Protein AF-A0A496P289-F1 (afdb_monomer)

Solvent-accessible surface area (backbone atoms only — not comparable to full-atom values): 22117 Å² total; per-residue (Å²): 86,73,70,47,85,44,58,85,77,56,94,63,59,68,42,42,46,61,42,62,50,101,84,68,51,32,40,49,59,48,51,53,51,50,52,49,53,50,52,53,52,50,55,52,43,73,72,34,98,53,42,95,76,52,75,82,80,82,74,78,76,87,78,82,66,89,65,75,76,64,56,66,69,59,48,39,51,40,15,26,74,68,73,72,47,60,78,93,54,61,89,60,62,86,46,44,67,47,53,37,44,47,50,29,59,30,21,59,62,40,61,72,66,64,59,76,74,78,71,81,69,76,79,78,78,78,90,80,77,86,89,72,91,81,81,92,81,88,76,91,76,81,89,77,90,85,78,88,69,79,73,76,73,77,75,75,83,76,73,62,27,37,96,56,32,26,41,57,47,66,46,55,69,66,38,43,60,57,52,52,76,69,59,76,81,79,63,90,83,58,48,74,64,55,53,48,52,49,64,73,67,44,75,64,29,30,38,62,30,34,22,77,42,71,50,79,43,78,46,99,51,92,90,41,41,32,34,40,38,28,35,34,47,99,76,32,62,41,76,46,66,30,51,40,72,51,31,73,74,43,52,94,74,59,54,63,81,40,51,32,30,40,34,32,35,78,46,69,46,95,88,69,51,68,45,71,42,69,78,50,72,44,55,43,88,48,38,41,80,77,65,43,54,30,42,34,42,37,40,50,63,94,69,76,50,73,66,53,57,51,45,46,48,65,57,53,64,65,42,80,40,86,25,44,39,32,39,31,42,28,38,84,88,76,73,47,68,51,81,43,74,46,86,90,50,39,26,53,80,45,72,68,43,53,48,56,42,52,72,64,73,71,47,52,64,26,43,73

Nearest PDB structures (foldseek):
  3koj-assembly1_A  TM=6.634E-01  e=3.413E-04  Synechococcus elongatus PCC 6301
  5fkv-assembly1_A  TM=4.350E-01  e=9.310E-06  Escherichia coli K-12
  5gqo-assembly1_A-2  TM=6.582E-01  e=9.313E-03  Mycolicibacterium smegmatis MC2 155
  1jmc-assembly1_A  TM=4.557E-01  e=8.275E-03  Homo sapiens
  4gop-assembly2_Z  TM=4.341E-01  e=3.621E-03  Mycosarcoma maydis

pLDDT: mean 82.65, std 19.01, range [26.2, 98.38]

Mean predicted aligned error: 11.56 Å

Secondary structure (DSSP, 8-state):
-TTSTTTTTSS--HHHHH-B-TTS-BHHHHHHHHHHHHHHHHHHHHTSTTGGGSPP--PPPPPPPP-PPPPHHHHHHHHHHHHSS-SS--GGGGGHHHHHHHHTTTSHHHHHS-----------------------------------------------BTTTTB--GGGTTTHHHHHHHH--PPPTT--HHHHHHHHHTSPPEEEEEEEEEEEEEE-SSTT-EEEEEEEE-SS-EEEEEEPHHHHHHHGGG--TT-EEEEEEEEEE-TTS-EEEEEEEEEEGGGHHHHH--EEEEEEEGGG--HHHHHHIIIIITTSEEEEEEEEEEE-TTTS-EEEEEEEEEEE---HHHHHHHHHTTS-EEEE-

Sequence (368 aa):
VMAGAFDELDTYHRAQYFETDSSGRTTIEKLLKYGQSFNENKGSVENSLFADMMEEVQIERFKINNSPEWPNMFKLNKEKETIGFYLSAHPMDEFKYQYQFLQGNLSRENILENKNIELQESHSIEDNAEISDGEMLDSVEDFNEENEEIAEEKTKKVEPKGAYNLLNLDEVEAYKTTAIATHTPPDPSASWKDRQNRADNGKEFIVAGLITDYSIRDAQRSGEKVAFLTLEDYTGSYSFRLGDRDYMKLKDKIAVQRFVILKIKYAVLQDGRCFINVIDVLELSETFNNFAKSMTVVVPLNELQKEDLEFFKNSILKEKGNQRLYFYIKNPADDTGVKLLSSEYKIEI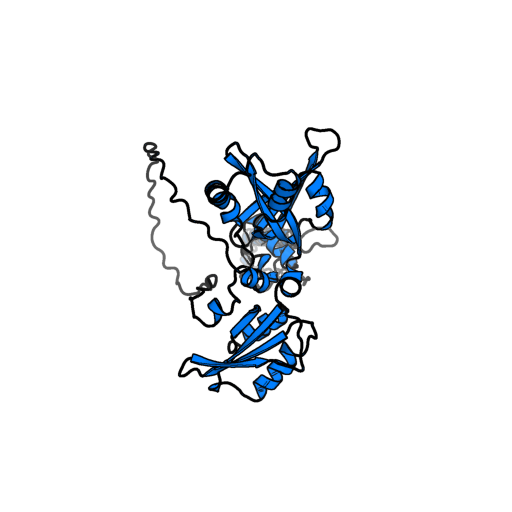SDEMLRALSHANKYQVYLN

Foldseek 3Di:
DLQCPCVPVDDDAPVLQQDADPVRDGVVNVVVVVVVVVVVVVVVLVPDPCVVVDDPPPDPDDDGDDDDHDDPVVSQVSNCVPPVHGDPDDPCVQLVVLVCVQLCCQAPCNQQVVPDPPPPPPDPPDDDDDDDDDDDDDDDDDDDPDDPPPPPPPLPPFFAGDPAREDEQVCVVSCLVVCLVPDDDDDPPDDPVRVVVCVVPARKYKYWFFFADKDWDDDPDPPWIKIWTWGADPVGIDIAIDTRVRCVVCVVVDDGGFIKMWIWGWDADPVGDIHIYGDYIDGSQCSCVVPFQAKEKEAEQVPDDPVVVVLCCVLWQPAADRHWYWYWHAHPPPRDTDIGTPPPGDHDDHPSSVVSQVVVVRIRMHTD

Radius of gyration: 29.11 Å; Cα contacts (8 Å, |Δi|>4): 503; chains: 1; bounding box: 65×62×95 Å

Structure (mmCIF, N/CA/C/O backbone):
data_AF-A0A496P289-F1
#
_entry.id   AF-A0A496P289-F1
#
loop_
_atom_site.group_PDB
_atom_site.id
_atom_site.type_symbol
_atom_site.label_atom_id
_atom_site.label_alt_id
_atom_site.label_comp_id
_atom_site.label_asym_id
_atom_site.label_entity_id
_atom_site.label_seq_id
_atom_site.pdbx_PDB_ins_code
_atom_site.Cartn_x
_atom_site.Cartn_y
_atom_site.Cartn_z
_atom_site.occupancy
_atom_site.B_iso_or_equiv
_atom_site.auth_seq_id
_atom_site.auth_comp_id
_atom_site.auth_asym_id
_atom_site.auth_atom_id
_atom_site.pdbx_PDB_model_num
ATOM 1 N N . VAL A 1 1 ? -3.498 1.858 28.297 1.00 89.19 1 VAL A N 1
ATOM 2 C CA . VAL A 1 1 ? -4.614 2.274 27.412 1.00 89.19 1 VAL A CA 1
ATOM 3 C C . VAL A 1 1 ? -4.170 2.500 25.968 1.00 89.19 1 VAL A C 1
ATOM 5 O O . VAL A 1 1 ? -4.622 1.744 25.129 1.00 89.19 1 VAL A O 1
ATOM 8 N N . MET A 1 2 ? -3.284 3.461 25.640 1.00 89.81 2 MET A N 1
ATOM 9 C CA . MET A 1 2 ? -2.927 3.747 24.226 1.00 89.81 2 MET A CA 1
ATOM 10 C C . MET A 1 2 ? -2.408 2.521 23.457 1.00 89.81 2 MET A C 1
ATOM 12 O O . MET A 1 2 ? -2.871 2.265 22.350 1.00 89.81 2 MET A O 1
ATOM 16 N N . ALA A 1 3 ? -1.530 1.735 24.085 1.00 88.25 3 ALA A N 1
ATOM 17 C CA . ALA A 1 3 ? -0.978 0.494 23.537 1.00 88.25 3 ALA A CA 1
ATOM 18 C C . ALA A 1 3 ? -1.953 -0.702 23.498 1.00 88.25 3 ALA A C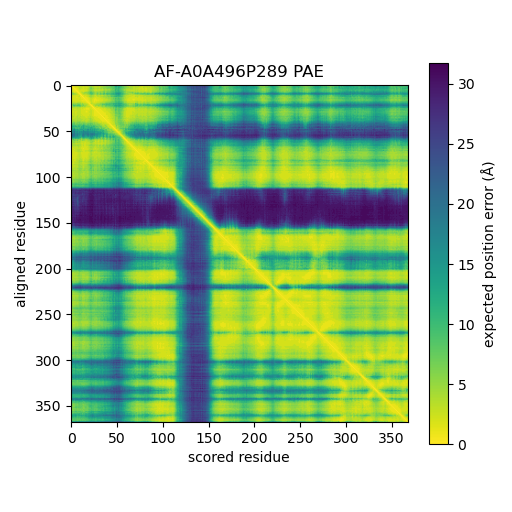 1
ATOM 20 O O . ALA A 1 3 ? -1.568 -1.766 23.041 1.00 88.25 3 ALA A O 1
ATOM 21 N N . GLY A 1 4 ? -3.179 -0.569 24.014 1.00 90.19 4 GLY A N 1
ATOM 22 C CA . GLY A 1 4 ? -4.164 -1.660 24.023 1.00 90.19 4 GLY A CA 1
ATOM 23 C C . GLY A 1 4 ? -4.215 -2.531 25.275 1.00 90.19 4 GLY A C 1
ATOM 24 O O . GLY A 1 4 ? -5.106 -3.356 25.393 1.00 90.19 4 GLY A O 1
ATOM 25 N N . ALA A 1 5 ? -3.356 -2.298 26.271 1.00 91.06 5 ALA A N 1
ATOM 26 C CA . ALA A 1 5 ? -3.321 -3.099 27.508 1.00 91.06 5 ALA A CA 1
ATOM 27 C C . ALA A 1 5 ? -4.628 -3.126 28.344 1.00 91.06 5 ALA A C 1
ATOM 29 O O . ALA A 1 5 ? -4.672 -3.786 29.372 1.00 91.06 5 ALA A O 1
ATOM 30 N N . PHE A 1 6 ? -5.646 -2.347 27.971 1.00 90.44 6 PHE A N 1
ATOM 31 C CA . PHE A 1 6 ? -6.932 -2.253 28.673 1.00 90.44 6 PHE A CA 1
ATOM 32 C C . PHE A 1 6 ? -8.103 -2.672 27.771 1.00 90.44 6 PHE A C 1
ATOM 34 O O . PHE A 1 6 ? -9.245 -2.571 28.197 1.00 90.44 6 PHE A O 1
ATOM 41 N N . ASP A 1 7 ? -7.842 -3.120 26.538 1.00 89.81 7 ASP A N 1
ATOM 42 C CA . ASP A 1 7 ? -8.893 -3.370 25.544 1.00 89.81 7 ASP A CA 1
ATOM 43 C C . ASP A 1 7 ? -9.817 -4.538 25.928 1.00 89.81 7 ASP A C 1
ATOM 45 O O . ASP A 1 7 ? -10.973 -4.547 25.525 1.00 89.81 7 ASP A O 1
ATOM 49 N N . GLU A 1 8 ? -9.330 -5.487 26.732 1.00 88.75 8 GLU A N 1
ATOM 50 C CA . GLU A 1 8 ? -10.108 -6.638 27.223 1.00 88.75 8 GLU A CA 1
ATOM 51 C C . GLU A 1 8 ? -10.637 -6.457 28.654 1.00 88.75 8 GLU A C 1
ATOM 53 O O . GLU A 1 8 ? -11.337 -7.321 29.179 1.00 88.75 8 GLU A O 1
ATOM 58 N N . LEU A 1 9 ? -10.302 -5.347 29.318 1.00 86.25 9 LEU A N 1
ATOM 59 C CA . LEU A 1 9 ? -10.686 -5.125 30.714 1.00 86.25 9 LEU A CA 1
ATOM 60 C C . LEU A 1 9 ? -12.191 -4.846 30.855 1.00 86.25 9 LEU A C 1
ATOM 62 O O . LEU A 1 9 ? -12.800 -5.148 31.884 1.00 86.25 9 LEU A O 1
ATOM 66 N N . ASP A 1 10 ? -12.785 -4.224 29.840 1.00 84.88 10 ASP A N 1
ATOM 67 C CA . ASP A 1 10 ? -14.143 -3.704 29.873 1.00 84.88 10 ASP A CA 1
ATOM 68 C C . ASP A 1 10 ? -14.697 -3.479 28.459 1.00 84.88 10 ASP A C 1
ATOM 70 O O . ASP A 1 10 ? -14.122 -3.891 27.458 1.00 84.88 10 ASP A O 1
ATOM 74 N N . THR A 1 11 ? -15.873 -2.860 28.377 1.00 87.75 11 THR A N 1
ATOM 75 C CA . THR A 1 11 ? -16.564 -2.580 27.114 1.00 87.75 11 THR A CA 1
ATOM 76 C C . THR A 1 11 ? -16.225 -1.207 26.528 1.00 87.75 11 THR A C 1
ATOM 78 O O . THR A 1 11 ? -16.860 -0.803 25.554 1.00 87.75 11 THR A O 1
ATOM 81 N N . TYR A 1 12 ? -15.330 -0.434 27.150 1.00 90.62 12 TYR A N 1
ATOM 82 C CA . TYR A 1 12 ? -15.011 0.921 26.718 1.00 90.62 12 TYR A CA 1
ATOM 83 C C . TYR A 1 12 ? -13.876 0.920 25.700 1.00 90.62 12 TYR A C 1
ATOM 85 O O . TYR A 1 12 ? -12.831 0.301 25.880 1.00 90.62 12 TYR A O 1
ATOM 93 N N . HIS A 1 13 ? -14.038 1.699 24.635 1.00 92.31 13 HIS A N 1
ATOM 94 C CA . HIS A 1 13 ? -12.973 1.864 23.653 1.00 92.31 13 HIS A CA 1
ATOM 95 C C . HIS A 1 13 ? -11.938 2.893 24.127 1.00 92.31 13 HIS A C 1
ATOM 97 O O . HIS A 1 13 ? -12.239 3.839 24.864 1.00 92.31 13 HIS A O 1
ATOM 103 N N . ARG A 1 14 ? -10.6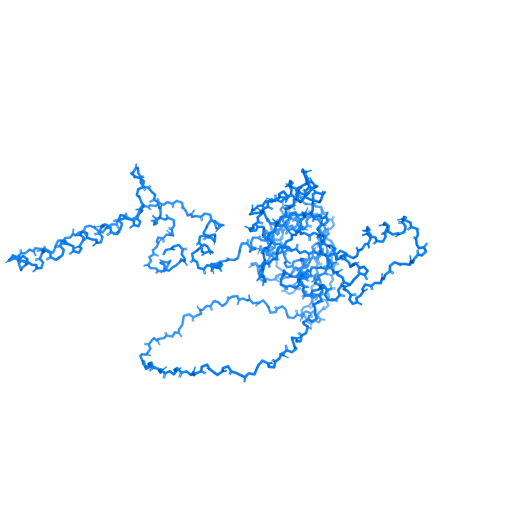98 2.757 23.634 1.00 92.88 14 ARG A N 1
ATOM 104 C CA . ARG A 1 14 ? -9.538 3.581 24.033 1.00 92.88 14 ARG A CA 1
ATOM 105 C C . ARG A 1 14 ? -9.815 5.088 24.018 1.00 92.88 14 ARG A C 1
ATOM 107 O O . ARG A 1 14 ? -9.313 5.794 24.883 1.00 92.88 14 ARG A O 1
ATOM 114 N N . ALA A 1 15 ? -10.624 5.586 23.080 1.00 93.88 15 ALA A N 1
ATOM 115 C CA . ALA A 1 15 ? -10.941 7.014 22.979 1.00 93.88 15 ALA A CA 1
ATOM 116 C C . ALA A 1 15 ? -11.676 7.571 24.210 1.00 93.88 15 ALA A C 1
ATOM 118 O O . ALA A 1 15 ? -11.390 8.691 24.629 1.00 93.88 15 ALA A O 1
ATOM 119 N N . GLN A 1 16 ? -12.561 6.792 24.838 1.00 94.00 16 GLN A N 1
ATOM 120 C CA . GLN A 1 16 ? -13.367 7.269 25.969 1.00 94.00 16 GLN A CA 1
ATOM 121 C C . GLN A 1 16 ? -12.503 7.618 27.183 1.00 94.00 16 GLN A C 1
ATOM 123 O O . GLN A 1 16 ? -12.807 8.540 27.940 1.00 94.00 16 GLN A O 1
ATOM 128 N N . TYR A 1 17 ? -11.378 6.922 27.329 1.00 93.56 17 TYR A N 1
ATOM 129 C CA . TYR A 1 17 ? -10.376 7.169 28.356 1.00 93.56 17 TYR A CA 1
ATOM 130 C C . TYR A 1 17 ? -9.647 8.513 28.200 1.00 93.56 17 TYR A C 1
ATOM 132 O O . TYR A 1 17 ? -9.181 9.081 29.191 1.00 93.56 17 TYR A O 1
ATOM 140 N N . PHE A 1 18 ? -9.572 9.043 26.979 1.00 93.50 18 PHE A N 1
ATOM 141 C CA . PHE A 1 18 ? -8.876 10.293 26.663 1.00 93.50 18 PHE A CA 1
ATOM 142 C C . PHE A 1 18 ? -9.816 11.454 26.334 1.00 93.50 18 PHE A C 1
ATOM 144 O O . PHE A 1 18 ? -9.335 12.558 26.084 1.00 93.50 18 PHE A O 1
ATOM 151 N N . GLU A 1 19 ? -11.130 11.232 26.370 1.00 92.69 19 GLU A N 1
ATOM 152 C CA . GLU A 1 19 ? -12.122 12.292 26.202 1.00 92.69 19 GLU A CA 1
ATOM 153 C C . GLU A 1 19 ? -11.897 13.397 27.244 1.00 92.69 19 GLU A C 1
ATOM 155 O O . GLU A 1 19 ? -11.696 13.117 28.433 1.00 92.69 19 GLU A O 1
ATOM 160 N N . THR A 1 20 ? -11.903 14.652 26.796 1.00 91.62 20 THR A N 1
ATOM 161 C CA . THR A 1 20 ? -11.684 15.814 27.661 1.00 91.62 20 THR A CA 1
ATOM 162 C C . THR A 1 20 ? -13.002 16.467 28.047 1.00 91.62 20 THR A C 1
ATOM 164 O O . THR A 1 20 ? -13.979 16.464 27.302 1.00 91.62 20 THR A O 1
ATOM 167 N N . ASP A 1 21 ? -13.050 17.034 29.250 1.00 86.81 21 ASP A N 1
ATOM 168 C CA . ASP A 1 21 ? -14.190 17.836 29.683 1.00 86.81 21 ASP A CA 1
ATOM 169 C C . ASP A 1 21 ? -14.018 19.332 29.407 1.00 86.81 21 ASP A C 1
ATOM 171 O O . ASP A 1 21 ? -12.997 19.794 28.903 1.00 86.81 21 ASP A O 1
ATOM 175 N N . SER A 1 22 ? -15.013 20.120 29.820 1.00 88.00 22 SER A N 1
ATOM 176 C CA . SER A 1 22 ? -14.966 21.585 29.765 1.00 88.00 22 SER A CA 1
ATOM 177 C C . SER A 1 22 ? -13.814 22.212 30.565 1.00 88.00 22 SER A C 1
ATOM 179 O O . SER A 1 22 ? -13.510 23.384 30.367 1.00 88.00 22 SER A O 1
ATOM 181 N N . SER A 1 23 ? -13.176 21.460 31.467 1.00 87.06 23 SER A N 1
ATOM 182 C CA . SER A 1 23 ? -11.994 21.872 32.234 1.00 87.06 23 SER A CA 1
ATOM 183 C C . SER A 1 23 ? -10.676 21.373 31.619 1.00 87.06 23 SER A C 1
ATOM 185 O O . SER A 1 23 ? -9.625 21.589 32.218 1.00 87.06 23 SER A O 1
ATOM 187 N N . GLY A 1 24 ? -10.716 20.680 30.475 1.00 88.94 24 GLY A N 1
ATOM 188 C CA . GLY A 1 24 ? -9.551 20.108 29.798 1.00 88.94 24 GLY A CA 1
ATOM 189 C C . GLY A 1 24 ? -8.976 18.843 30.444 1.00 88.94 24 GLY A C 1
ATOM 190 O O . GLY A 1 24 ? -7.903 18.409 30.039 1.00 88.94 24 GLY A O 1
ATOM 191 N N . ARG A 1 25 ? -9.655 18.245 31.434 1.00 91.19 25 ARG A N 1
ATOM 192 C CA . ARG A 1 25 ? -9.185 17.017 32.100 1.00 91.19 25 ARG A CA 1
ATOM 193 C C . ARG A 1 25 ? -9.659 15.778 31.362 1.00 91.19 25 ARG A C 1
ATOM 195 O O . ARG A 1 25 ? -10.832 15.706 30.992 1.00 91.19 25 ARG A O 1
ATOM 202 N N . THR A 1 26 ? -8.778 14.792 31.220 1.00 94.38 26 THR A N 1
ATOM 203 C CA . THR A 1 26 ? -9.111 13.520 30.559 1.00 94.38 26 THR A CA 1
ATOM 204 C C . THR A 1 26 ? -9.920 12.598 31.474 1.00 94.38 26 THR A C 1
ATOM 206 O O . THR A 1 26 ? -9.858 12.698 32.705 1.00 94.38 26 THR A O 1
ATOM 209 N N . THR A 1 27 ? -10.674 11.659 30.900 1.00 93.69 27 THR A N 1
ATOM 210 C CA . THR A 1 27 ? -11.383 10.629 31.679 1.00 93.69 27 THR A CA 1
ATOM 211 C C . THR A 1 27 ? -10.432 9.808 32.555 1.00 93.69 27 THR A C 1
ATOM 213 O O . THR A 1 27 ? -10.759 9.556 33.713 1.00 93.69 27 THR A O 1
ATOM 216 N N . ILE A 1 28 ? -9.235 9.451 32.072 1.00 93.31 28 ILE A N 1
ATOM 217 C CA . ILE A 1 28 ? -8.212 8.760 32.879 1.00 93.31 28 ILE A CA 1
ATOM 218 C C . ILE A 1 28 ? -7.839 9.568 34.126 1.00 93.31 28 ILE A C 1
ATOM 220 O O . ILE A 1 28 ? -7.780 9.011 35.219 1.00 93.31 28 ILE A O 1
ATOM 224 N N . GLU A 1 29 ? -7.624 10.879 34.003 1.00 93.94 29 GLU A N 1
ATOM 225 C CA . GLU A 1 29 ? -7.302 11.724 35.162 1.00 93.94 29 GLU A CA 1
ATOM 226 C C . GLU A 1 29 ? -8.442 11.751 36.186 1.00 93.94 29 GLU A C 1
ATOM 228 O O . GLU A 1 29 ? -8.203 11.804 37.395 1.00 93.94 29 GLU A O 1
ATOM 233 N N . LYS A 1 30 ? -9.694 11.702 35.717 1.00 92.75 30 LYS A N 1
ATOM 234 C CA . LYS A 1 30 ? -10.869 11.614 36.593 1.00 92.75 30 LYS A CA 1
ATOM 235 C C . LYS A 1 30 ? -10.961 10.263 37.283 1.00 92.75 30 LYS A C 1
ATOM 237 O O . LYS A 1 30 ? -11.208 10.238 38.484 1.00 92.75 30 LYS A O 1
ATOM 242 N N . LEU A 1 31 ? -10.730 9.171 36.555 1.00 92.00 31 LEU A N 1
ATOM 243 C CA . LEU A 1 31 ? -10.688 7.817 37.107 1.00 92.00 31 LEU A CA 1
ATOM 244 C C . LEU A 1 31 ? -9.593 7.686 38.168 1.00 92.00 31 LEU A C 1
ATOM 246 O O . LEU A 1 31 ? -9.837 7.121 39.231 1.00 92.00 31 LEU A O 1
ATOM 250 N N . LEU A 1 32 ? -8.420 8.278 37.927 1.00 93.31 32 LEU A N 1
ATOM 251 C CA . LEU A 1 32 ? -7.323 8.292 38.891 1.00 93.31 32 LEU A CA 1
ATOM 252 C C . LEU A 1 32 ? -7.714 9.032 40.178 1.00 93.31 32 LEU A C 1
ATOM 254 O O . LEU A 1 32 ? -7.510 8.511 41.274 1.00 93.31 32 LEU A O 1
ATOM 258 N N . LYS A 1 33 ? -8.334 10.214 40.058 1.00 91.75 33 LYS A N 1
ATOM 259 C CA . LYS A 1 33 ? -8.840 10.973 41.215 1.00 91.75 33 LYS A CA 1
ATOM 260 C C . LYS A 1 33 ? -9.951 10.234 41.953 1.00 91.75 33 LYS A C 1
ATOM 262 O O . LYS A 1 33 ? -9.948 10.207 43.177 1.00 91.75 33 LYS A O 1
ATOM 267 N N . TYR A 1 34 ? -10.871 9.611 41.221 1.00 91.38 34 TYR A N 1
ATOM 268 C CA . TYR A 1 34 ? -11.924 8.783 41.799 1.00 91.38 34 TYR A CA 1
ATOM 269 C C . TYR A 1 34 ? -11.332 7.621 42.610 1.00 91.38 34 TYR A C 1
ATOM 271 O O . TYR A 1 34 ? -11.740 7.410 43.749 1.00 91.38 34 TYR A O 1
ATOM 279 N N . GLY A 1 35 ? -10.324 6.922 42.076 1.00 91.38 35 GLY A N 1
ATOM 280 C CA . GLY A 1 35 ? -9.622 5.848 42.785 1.00 91.38 35 GLY A CA 1
ATOM 281 C C . GLY A 1 35 ? -8.898 6.325 44.049 1.00 91.38 35 GLY A C 1
ATOM 282 O O . GLY A 1 35 ? -8.966 5.659 45.080 1.00 91.38 35 GLY A O 1
ATOM 283 N N . GLN A 1 36 ? -8.260 7.501 44.005 1.00 92.06 36 GLN A N 1
ATOM 284 C CA . GLN A 1 36 ? -7.639 8.123 45.183 1.00 92.06 36 GLN A CA 1
ATOM 285 C C . GLN A 1 36 ? -8.677 8.431 46.266 1.00 92.06 36 GLN A C 1
ATOM 287 O O . GLN A 1 36 ? -8.530 7.968 47.394 1.00 92.06 36 GLN A O 1
ATOM 292 N N . SER A 1 37 ? -9.767 9.118 45.913 1.00 88.88 37 SER A N 1
ATOM 293 C CA . SER A 1 37 ? -10.844 9.430 46.858 1.00 88.88 37 SER A CA 1
ATOM 294 C C . SER A 1 37 ? -11.524 8.173 47.407 1.00 88.88 37 SER A C 1
ATOM 296 O O . SER A 1 37 ? -11.893 8.139 48.577 1.00 88.88 37 SER A O 1
ATOM 298 N N . PHE A 1 38 ? -11.667 7.119 46.599 1.00 87.81 38 PHE A N 1
ATOM 299 C CA . PHE A 1 38 ? -12.192 5.831 47.055 1.00 87.81 38 PHE A CA 1
ATOM 300 C C . PHE A 1 38 ? -11.287 5.197 48.124 1.00 87.81 38 PHE A C 1
ATOM 302 O O . PHE A 1 38 ? -11.778 4.788 49.175 1.00 87.81 38 PHE A O 1
ATOM 309 N N . ASN A 1 39 ? -9.971 5.165 47.893 1.00 87.94 39 ASN A N 1
ATOM 310 C CA . ASN A 1 39 ? -9.006 4.614 48.848 1.00 87.94 39 ASN A CA 1
ATOM 311 C C . ASN A 1 39 ? -8.902 5.448 50.131 1.00 87.94 39 ASN A C 1
ATOM 313 O O . ASN A 1 39 ? -8.842 4.879 51.219 1.00 87.94 39 ASN A O 1
ATOM 317 N N . 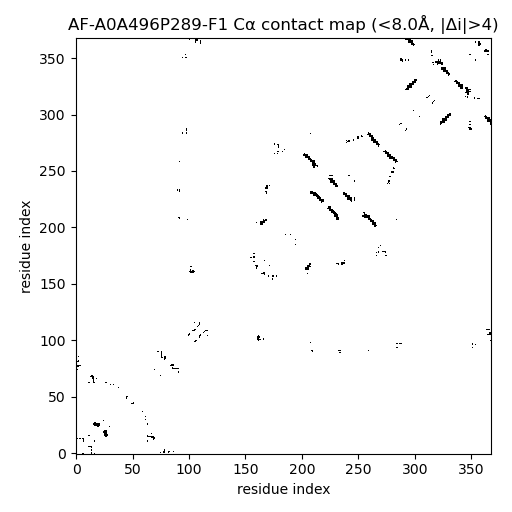GLU A 1 40 ? -8.914 6.778 50.022 1.00 86.69 40 GLU A N 1
ATOM 318 C CA . GLU A 1 40 ? -8.925 7.685 51.177 1.00 86.69 40 GLU A CA 1
ATOM 319 C C . GLU A 1 40 ? -10.182 7.485 52.029 1.00 86.69 40 GLU A C 1
ATOM 321 O O . GLU A 1 40 ? -10.089 7.341 53.249 1.00 86.69 40 GLU A O 1
ATOM 326 N N . ASN A 1 41 ? -11.352 7.396 51.386 1.00 82.88 41 ASN A N 1
ATOM 327 C CA . ASN A 1 41 ? -12.612 7.140 52.075 1.00 82.88 41 ASN A CA 1
ATOM 328 C C . ASN A 1 41 ? -12.583 5.776 52.769 1.00 82.88 41 ASN A C 1
ATOM 330 O O . ASN A 1 41 ? -12.884 5.701 53.960 1.00 82.88 41 ASN A O 1
ATOM 334 N N . LYS A 1 42 ? -12.148 4.719 52.071 1.00 81.31 42 LYS A N 1
ATOM 335 C CA . LYS A 1 42 ? -12.010 3.375 52.646 1.00 81.31 42 LYS A CA 1
ATOM 336 C C . LYS A 1 42 ? -11.081 3.373 53.865 1.00 81.31 42 LYS A C 1
ATOM 338 O O . LYS A 1 42 ? -11.479 2.907 54.928 1.00 81.31 42 LYS A O 1
ATOM 343 N N . GLY A 1 43 ? -9.890 3.961 53.743 1.00 81.00 43 GLY A N 1
ATOM 344 C CA . GLY A 1 43 ? -8.930 4.055 54.845 1.00 81.00 43 GLY A CA 1
ATOM 345 C C . GLY A 1 43 ? -9.436 4.899 56.020 1.00 81.00 43 GLY A C 1
ATOM 346 O O . GLY A 1 43 ? -9.115 4.606 57.169 1.00 81.00 43 GLY A O 1
ATOM 347 N N . SER A 1 44 ? -10.253 5.925 55.768 1.00 80.50 44 SER A N 1
ATOM 348 C CA . SER A 1 44 ? -10.877 6.715 56.838 1.00 80.50 44 SER A CA 1
ATOM 349 C C . SER A 1 44 ? -11.979 5.948 57.577 1.00 80.50 44 SER A C 1
ATOM 351 O O . SER A 1 44 ? -12.075 6.059 58.798 1.00 80.50 44 SER A O 1
ATOM 353 N N . VAL A 1 45 ? -12.771 5.139 56.861 1.00 75.88 45 VAL A N 1
ATOM 354 C CA . VAL A 1 45 ? -13.814 4.282 57.443 1.00 75.88 45 VAL A CA 1
ATOM 355 C C . VAL A 1 45 ? -13.183 3.162 58.269 1.00 75.88 45 VAL A C 1
ATOM 357 O O . VAL A 1 45 ? -13.595 2.970 59.405 1.00 75.88 45 VAL A O 1
ATOM 360 N N . GLU A 1 46 ? -12.138 2.492 57.771 1.00 72.25 46 GLU A N 1
ATOM 361 C CA . GLU A 1 46 ? -11.423 1.436 58.513 1.00 72.25 46 GLU A CA 1
ATOM 362 C C . GLU A 1 46 ? -10.750 1.955 59.798 1.00 72.25 46 GLU A C 1
ATOM 364 O O . GLU A 1 46 ? -10.732 1.263 60.812 1.00 72.25 46 GLU A O 1
ATOM 369 N N . ASN A 1 47 ? -10.239 3.191 59.790 1.00 78.75 47 ASN A N 1
ATOM 370 C CA . ASN A 1 47 ? -9.638 3.825 60.972 1.00 78.75 47 ASN A CA 1
ATOM 371 C C . ASN A 1 47 ? -10.664 4.534 61.882 1.00 78.75 47 ASN A C 1
ATOM 373 O O . ASN A 1 47 ? -10.282 5.179 62.864 1.00 78.75 47 ASN A O 1
ATOM 377 N N . SE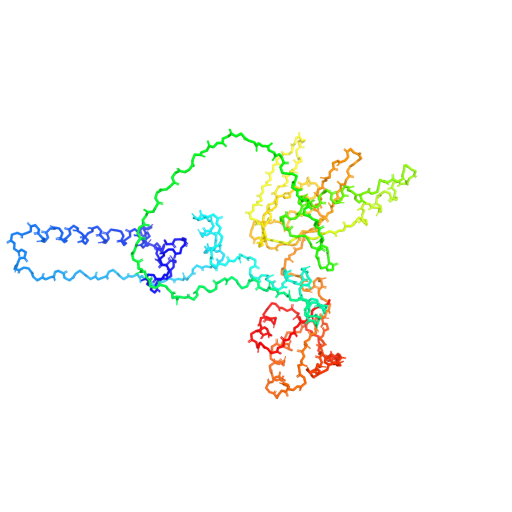R A 1 48 ? -11.961 4.447 61.571 1.00 80.56 48 SER A N 1
ATOM 378 C CA . SER A 1 48 ? -13.028 5.051 62.366 1.00 80.56 48 SER A CA 1
ATOM 379 C C . SER A 1 48 ? -13.419 4.147 63.535 1.00 80.56 48 SER A C 1
ATOM 381 O O . SER A 1 48 ? -13.719 2.970 63.363 1.00 80.56 48 SER A O 1
ATOM 383 N N . LEU A 1 49 ? -13.536 4.720 64.737 1.00 76.50 49 LEU A N 1
ATOM 384 C CA . LEU A 1 49 ? -14.055 4.034 65.935 1.00 76.50 49 LEU A CA 1
ATOM 385 C C . LEU A 1 49 ? -15.499 3.515 65.782 1.00 76.50 49 LEU A C 1
ATOM 387 O O . LEU A 1 49 ? -15.966 2.755 66.625 1.00 76.50 49 LEU A O 1
ATOM 391 N N . PHE A 1 50 ? -16.201 3.935 64.728 1.00 74.44 50 PHE A N 1
ATOM 392 C CA . PHE A 1 50 ? -17.575 3.542 64.421 1.00 74.44 50 PHE A CA 1
ATOM 393 C C . PHE A 1 50 ? -17.680 2.659 63.171 1.00 74.44 50 PHE A C 1
ATOM 395 O O . PHE A 1 50 ? -18.784 2.492 62.660 1.00 74.44 50 PHE A O 1
ATOM 402 N N . ALA A 1 51 ? -16.567 2.102 62.675 1.00 66.75 51 ALA A N 1
ATOM 403 C CA . ALA A 1 51 ? -16.537 1.269 61.470 1.00 66.75 51 ALA A CA 1
ATOM 404 C C . ALA A 1 51 ? -17.559 0.114 61.515 1.00 66.75 51 ALA A C 1
ATOM 406 O O . ALA A 1 51 ? -18.316 -0.058 60.567 1.00 66.75 51 ALA A O 1
ATOM 407 N N . ASP A 1 52 ? -17.668 -0.585 62.652 1.00 66.69 52 ASP A N 1
ATOM 408 C CA . ASP A 1 52 ? -18.630 -1.685 62.872 1.00 66.69 52 ASP A CA 1
ATOM 409 C C . ASP A 1 52 ? -20.107 -1.239 62.905 1.00 66.69 52 ASP A C 1
ATOM 411 O O . ASP A 1 52 ? -21.012 -2.073 62.887 1.00 66.69 52 ASP A O 1
ATOM 415 N N . MET A 1 53 ? -20.373 0.070 62.992 1.00 66.25 53 MET A N 1
ATOM 416 C CA . MET A 1 53 ? -21.726 0.643 63.030 1.00 66.25 53 MET A CA 1
ATOM 417 C C . MET A 1 53 ? -22.097 1.402 61.751 1.00 66.25 53 MET A C 1
ATOM 419 O O . MET A 1 53 ? -23.232 1.868 61.636 1.00 66.25 53 MET A O 1
ATOM 423 N N . MET A 1 54 ? -21.162 1.570 60.813 1.00 63.59 54 MET A N 1
ATOM 424 C CA . MET A 1 54 ? -21.412 2.251 59.547 1.00 63.59 54 MET A CA 1
ATOM 425 C C . MET A 1 54 ? -21.878 1.239 58.498 1.00 63.59 54 MET A C 1
ATOM 427 O O . MET A 1 54 ? -21.213 0.239 58.251 1.00 63.59 54 MET A O 1
ATOM 431 N N . GLU A 1 55 ? -23.025 1.507 57.866 1.00 62.47 55 GLU A N 1
ATOM 432 C CA . GLU A 1 55 ? -23.408 0.818 56.628 1.00 62.47 55 GLU A CA 1
ATOM 433 C C . GLU A 1 55 ? -22.313 1.016 55.571 1.00 62.47 55 GLU A C 1
ATOM 435 O O . GLU A 1 55 ? -21.703 2.088 55.498 1.00 62.47 55 GLU A O 1
ATOM 440 N N . GL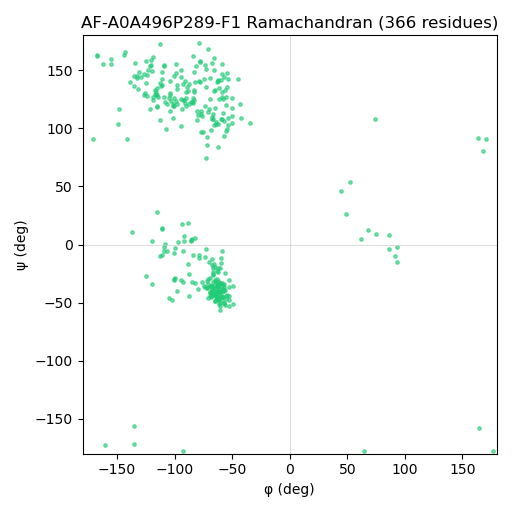U A 1 56 ? -22.067 -0.010 54.747 1.00 62.16 56 GLU A N 1
ATOM 441 C CA . GLU A 1 56 ? -21.128 0.081 53.628 1.00 62.16 56 GLU A CA 1
ATOM 442 C C . GLU A 1 56 ? -21.434 1.332 52.797 1.00 62.16 56 GLU A C 1
ATOM 444 O O . GLU A 1 56 ? -22.513 1.470 52.214 1.00 62.16 56 GLU A O 1
ATOM 449 N N . VAL A 1 57 ? -20.478 2.262 52.738 1.00 62.03 57 VAL A N 1
ATOM 450 C CA . VAL A 1 57 ? -20.607 3.466 51.919 1.00 62.03 57 VAL A CA 1
ATOM 451 C C . VAL A 1 57 ? -20.708 3.028 50.457 1.00 62.03 57 VAL A C 1
ATOM 453 O O . VAL A 1 57 ? -19.709 2.666 49.835 1.00 62.03 57 VAL A O 1
ATOM 456 N N . GLN A 1 58 ? -21.918 3.064 49.892 1.00 65.94 58 GLN A N 1
ATOM 457 C CA . GLN A 1 58 ? -22.145 2.811 48.471 1.00 65.94 58 GLN A CA 1
ATOM 458 C C . GLN A 1 58 ? -21.621 3.993 47.652 1.00 65.94 58 GLN A C 1
ATOM 460 O O . GLN A 1 58 ? -22.351 4.923 47.313 1.00 65.94 58 GLN A O 1
ATOM 465 N N . ILE A 1 59 ? -20.327 3.968 47.338 1.00 71.75 59 ILE A N 1
ATOM 466 C CA . ILE A 1 59 ? -19.735 4.906 46.386 1.00 71.75 59 ILE A CA 1
ATOM 467 C C . ILE A 1 59 ? -20.269 4.538 44.997 1.00 71.75 59 ILE A C 1
ATOM 469 O O . ILE A 1 59 ? -20.035 3.431 44.504 1.00 71.75 59 ILE A O 1
ATOM 473 N N . GLU A 1 60 ? -21.021 5.453 44.374 1.00 78.88 60 GLU A N 1
ATOM 474 C CA . GLU A 1 60 ? -21.527 5.245 43.017 1.00 78.88 60 GLU A CA 1
ATOM 475 C C . GLU A 1 60 ? -20.347 5.030 42.064 1.00 78.88 60 GLU A C 1
ATOM 477 O O . GL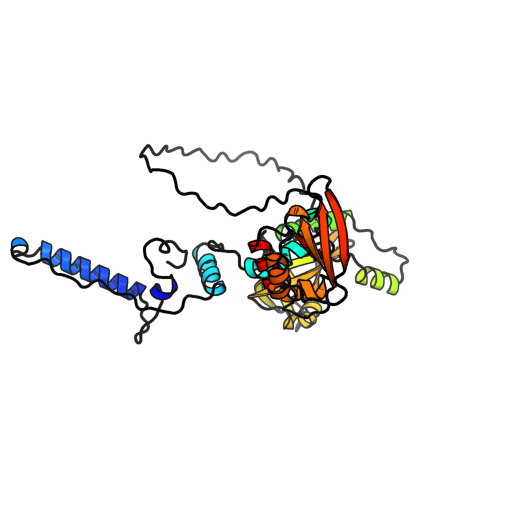U A 1 60 ? -19.414 5.835 42.008 1.00 78.88 60 GLU A O 1
ATOM 482 N N . ARG A 1 61 ? -20.396 3.933 41.300 1.00 83.38 61 ARG A N 1
ATOM 483 C CA . ARG A 1 61 ? -19.365 3.621 40.312 1.00 83.38 61 ARG A CA 1
ATOM 484 C C . ARG A 1 61 ? -19.266 4.746 39.289 1.00 83.38 61 ARG A C 1
ATOM 486 O O . ARG A 1 61 ? -20.269 5.145 38.696 1.00 83.38 61 ARG A O 1
ATOM 493 N N . PHE A 1 62 ? -18.041 5.195 39.039 1.00 86.69 62 PHE A N 1
ATOM 494 C CA . PHE A 1 62 ? -17.763 6.164 37.989 1.00 86.69 62 PHE A CA 1
ATOM 495 C C . PHE A 1 62 ? -18.223 5.625 36.626 1.00 86.69 62 PHE A C 1
ATOM 497 O O . PHE A 1 62 ? -17.829 4.534 36.213 1.00 86.69 62 PHE A O 1
ATOM 504 N N . LYS A 1 63 ? -19.057 6.397 35.926 1.00 86.62 63 LYS A N 1
ATOM 505 C CA . LYS A 1 63 ? -19.558 6.070 34.586 1.00 86.62 63 LYS A CA 1
ATOM 506 C C . LYS A 1 63 ? -18.765 6.850 33.548 1.00 86.62 63 LYS A C 1
ATOM 508 O O . LYS A 1 63 ? -18.679 8.075 33.628 1.00 86.62 63 LYS A O 1
ATOM 513 N N . ILE A 1 64 ? -18.205 6.140 32.576 1.00 90.31 64 ILE A N 1
ATOM 514 C CA . ILE A 1 64 ? -17.519 6.759 31.445 1.00 90.31 64 ILE A CA 1
ATOM 515 C C . ILE A 1 64 ? -18.567 7.149 30.399 1.00 90.31 64 ILE A C 1
ATOM 517 O O . ILE A 1 64 ? -19.441 6.357 30.050 1.00 90.31 64 ILE A O 1
ATOM 521 N N . ASN A 1 65 ? -18.493 8.389 29.917 1.00 89.56 65 ASN A N 1
ATOM 522 C CA . ASN A 1 65 ? -19.395 8.878 28.879 1.00 89.56 65 ASN A CA 1
ATOM 523 C C . ASN A 1 65 ? -19.051 8.258 27.520 1.00 89.56 65 ASN A C 1
ATOM 525 O O . ASN A 1 65 ? -17.895 7.940 27.238 1.00 89.56 65 ASN A O 1
ATOM 529 N N . ASN A 1 66 ? -20.059 8.115 26.661 1.00 89.62 66 ASN A N 1
ATOM 530 C CA . ASN A 1 66 ? -19.845 7.660 25.292 1.00 89.62 66 ASN A CA 1
ATOM 531 C C . ASN A 1 66 ? -19.100 8.729 24.472 1.00 89.62 66 ASN A C 1
ATOM 533 O O . ASN A 1 66 ? -19.368 9.921 24.644 1.00 89.62 66 ASN A O 1
ATOM 537 N N . SER A 1 67 ? -18.210 8.312 23.573 1.00 90.88 67 SER A N 1
ATOM 538 C CA . SER A 1 67 ? -17.527 9.196 22.624 1.00 90.88 67 SER A CA 1
ATOM 539 C C . SER A 1 67 ? -17.321 8.490 21.278 1.00 90.88 67 SER A C 1
ATOM 541 O O . SER A 1 67 ? -17.465 7.274 21.200 1.00 90.88 67 SER A O 1
ATOM 543 N N . PRO A 1 68 ? -17.040 9.210 20.180 1.00 92.50 68 PRO A N 1
ATOM 544 C CA . PRO A 1 68 ? -16.679 8.566 18.924 1.00 92.50 68 PRO A CA 1
ATOM 545 C C . PRO A 1 68 ? -15.388 7.754 19.068 1.00 92.50 68 PRO A C 1
ATOM 547 O O . PRO A 1 68 ? -14.436 8.188 19.723 1.00 92.50 68 PRO A O 1
ATOM 550 N N . GLU A 1 69 ? -15.331 6.592 18.423 1.00 92.00 69 GLU A N 1
ATOM 551 C CA . GLU A 1 69 ? -14.096 5.819 18.360 1.00 92.00 69 GLU A CA 1
ATOM 552 C C . GLU A 1 69 ? -13.021 6.569 17.558 1.00 92.00 69 GLU A C 1
ATOM 554 O O . GLU A 1 69 ? -13.311 7.355 16.649 1.00 92.00 69 GLU A O 1
ATOM 559 N N . TRP A 1 70 ? -11.754 6.344 17.909 1.00 93.06 70 TRP A N 1
ATOM 560 C CA . TRP A 1 70 ? -10.649 6.909 17.151 1.00 93.06 70 TRP A CA 1
ATOM 561 C C . TRP A 1 70 ? -10.628 6.364 15.721 1.00 93.06 70 TRP A C 1
ATOM 563 O O . TRP A 1 70 ? -10.787 5.159 15.524 1.00 93.06 70 TRP A O 1
ATOM 573 N N . PRO A 1 71 ? -10.330 7.213 14.720 1.00 92.94 71 PRO A N 1
ATOM 574 C CA . PRO A 1 71 ? -10.005 6.727 13.389 1.00 92.94 71 PRO A CA 1
ATOM 575 C C . PRO A 1 71 ? -8.870 5.700 13.452 1.00 92.94 71 PRO A C 1
ATOM 577 O O . PRO A 1 71 ? -7.909 5.890 14.204 1.00 92.94 71 PRO A O 1
ATOM 580 N N . ASN A 1 72 ? -8.940 4.654 12.623 1.00 90.00 72 ASN A N 1
ATOM 581 C CA . ASN A 1 72 ? -7.978 3.547 12.654 1.00 90.00 72 ASN A CA 1
ATOM 582 C C . ASN A 1 72 ? -6.520 4.037 12.575 1.00 90.00 72 ASN A C 1
ATOM 584 O O . ASN A 1 72 ? -5.701 3.705 13.424 1.00 90.00 72 ASN A O 1
ATOM 588 N N . MET A 1 73 ? -6.215 4.937 11.634 1.00 89.06 73 MET A N 1
ATOM 589 C CA . MET A 1 73 ? -4.879 5.533 11.494 1.00 89.06 73 MET A CA 1
ATOM 590 C C . MET A 1 73 ? -4.407 6.253 12.769 1.00 89.06 73 MET A C 1
ATOM 592 O O . MET A 1 73 ? -3.240 6.168 13.141 1.00 89.06 73 MET A O 1
ATOM 596 N N . PHE A 1 74 ? -5.303 6.954 13.469 1.00 91.44 74 PHE A N 1
ATOM 597 C CA . PHE A 1 74 ? -4.957 7.618 14.726 1.00 91.44 74 PHE A CA 1
ATOM 598 C C . PHE A 1 74 ? -4.637 6.595 15.823 1.00 91.44 74 PHE A C 1
ATOM 600 O O . PHE A 1 74 ? -3.625 6.740 16.507 1.00 91.44 74 PHE A O 1
ATOM 607 N N . LYS A 1 75 ? -5.451 5.535 15.949 1.00 92.00 75 LYS A N 1
ATOM 608 C CA . LYS A 1 75 ? -5.209 4.420 16.880 1.00 92.00 75 LYS A CA 1
ATOM 609 C C . LYS A 1 75 ? -3.850 3.764 16.614 1.00 92.00 75 LYS A C 1
ATOM 611 O O . LYS A 1 75 ? -3.047 3.651 17.536 1.00 92.00 75 LYS A O 1
ATOM 616 N N . LEU A 1 76 ? -3.567 3.414 15.360 1.00 92.25 76 LEU A N 1
ATOM 617 C CA . LEU A 1 76 ? -2.308 2.786 14.947 1.00 92.25 76 LEU A CA 1
ATOM 618 C C . LEU A 1 76 ? -1.093 3.684 15.209 1.00 92.25 76 LEU A C 1
ATOM 620 O O . LEU A 1 76 ? -0.076 3.221 15.719 1.00 92.25 76 LEU A O 1
ATOM 624 N N . ASN A 1 77 ? -1.201 4.987 14.939 1.00 91.62 77 ASN A N 1
ATOM 625 C CA . ASN A 1 77 ? -0.129 5.930 15.257 1.00 91.62 77 ASN A CA 1
ATOM 626 C C . ASN A 1 77 ? 0.133 6.019 16.767 1.00 91.62 77 ASN A C 1
ATOM 628 O O . ASN A 1 77 ? 1.289 6.113 17.171 1.00 91.62 77 ASN A O 1
ATOM 632 N N . LYS A 1 78 ? -0.911 5.942 17.605 1.00 92.56 78 LYS A N 1
ATOM 633 C CA . LYS A 1 78 ? -0.757 5.899 19.067 1.00 92.56 78 LYS A CA 1
ATOM 634 C C . LYS A 1 78 ? -0.128 4.608 19.570 1.00 92.56 78 LYS A C 1
ATOM 636 O O . LYS A 1 78 ? 0.657 4.666 20.516 1.00 92.56 78 LYS A O 1
ATOM 641 N N . GLU A 1 79 ? -0.417 3.472 18.943 1.00 93.38 79 GLU A N 1
ATOM 642 C CA . GLU A 1 79 ? 0.298 2.223 19.224 1.00 93.38 79 GLU A CA 1
ATOM 643 C C . GLU A 1 79 ? 1.780 2.387 18.912 1.00 93.38 79 GLU A C 1
ATOM 645 O O . GLU A 1 79 ? 2.604 2.291 19.817 1.00 93.38 79 GLU A O 1
ATOM 650 N N . LYS A 1 80 ? 2.117 2.775 17.682 1.00 91.25 80 LYS A N 1
ATOM 651 C CA . LYS A 1 80 ? 3.510 2.954 17.271 1.00 91.25 80 LYS A CA 1
ATOM 652 C C . LYS A 1 80 ? 4.270 3.971 18.124 1.00 91.25 80 LYS A C 1
ATOM 654 O O . LYS A 1 80 ? 5.418 3.722 18.468 1.00 91.25 80 LYS A O 1
ATOM 659 N N . GLU A 1 81 ? 3.641 5.078 18.515 1.00 92.62 81 GLU A N 1
ATOM 660 C CA . GLU A 1 81 ? 4.234 6.068 19.429 1.00 92.62 81 GLU A CA 1
ATOM 661 C C . GLU A 1 81 ? 4.527 5.477 20.819 1.00 92.62 81 GLU A C 1
ATOM 663 O O . GLU A 1 81 ? 5.517 5.843 21.447 1.00 92.62 81 GLU A O 1
ATOM 668 N N . THR A 1 82 ? 3.682 4.560 21.303 1.00 92.75 82 THR A N 1
ATOM 669 C CA . THR A 1 82 ? 3.784 4.014 22.665 1.00 92.75 82 THR A CA 1
ATOM 670 C C . THR A 1 82 ? 4.709 2.798 22.752 1.00 92.75 82 THR A C 1
ATOM 672 O O . THR A 1 82 ? 5.489 2.699 23.695 1.00 92.75 82 THR A O 1
ATOM 675 N N . ILE A 1 83 ? 4.599 1.857 21.810 1.00 93.06 83 ILE A N 1
ATOM 676 C CA . ILE A 1 83 ? 5.304 0.559 21.836 1.00 93.06 83 ILE A CA 1
ATOM 677 C C . ILE A 1 83 ? 6.359 0.409 20.730 1.00 93.06 83 ILE A C 1
ATOM 679 O O . ILE A 1 83 ? 7.143 -0.532 20.769 1.00 93.06 83 ILE A O 1
ATOM 683 N N . GLY A 1 84 ? 6.410 1.324 19.757 1.00 88.75 84 GLY A N 1
ATOM 684 C CA . GLY A 1 84 ? 7.401 1.328 18.673 1.00 88.75 84 GLY A CA 1
ATOM 685 C C . GLY A 1 84 ? 6.993 0.581 17.398 1.00 88.75 84 GLY A C 1
ATOM 686 O O . GLY A 1 84 ? 7.662 0.725 16.378 1.00 88.75 84 GLY A O 1
ATOM 687 N N . PHE A 1 85 ? 5.891 -0.170 17.413 1.00 88.38 85 PHE A N 1
ATOM 688 C CA . PHE A 1 85 ? 5.365 -0.905 16.259 1.00 88.38 85 PHE A CA 1
ATOM 689 C C . PHE A 1 85 ? 3.831 -0.882 16.238 1.00 88.38 85 PHE A C 1
ATOM 691 O O . PHE A 1 85 ? 3.189 -0.499 17.217 1.00 88.38 85 PHE A O 1
ATOM 698 N N . TYR A 1 86 ? 3.238 -1.257 15.105 1.00 90.31 86 TYR A N 1
ATOM 699 C CA . TYR A 1 86 ? 1.789 -1.404 14.985 1.00 90.31 86 TYR A CA 1
ATOM 700 C C . TYR A 1 86 ? 1.358 -2.776 15.510 1.00 90.31 86 TYR A C 1
ATOM 702 O O . TYR A 1 86 ? 1.879 -3.787 15.044 1.00 90.31 86 TYR A O 1
ATOM 710 N N . LEU A 1 87 ? 0.432 -2.816 16.471 1.00 88.50 87 LEU A N 1
ATOM 711 C CA . LEU A 1 87 ? 0.020 -4.062 17.125 1.00 88.50 87 LEU A CA 1
ATOM 712 C C . LEU A 1 87 ? -1.317 -4.568 16.588 1.00 88.50 87 LEU A C 1
ATOM 714 O O . LEU A 1 87 ? -1.437 -5.744 16.265 1.00 88.50 87 LEU A O 1
ATOM 718 N N . SER A 1 88 ? -2.319 -3.691 16.485 1.00 89.00 88 SER A N 1
ATOM 719 C CA . SER A 1 88 ? -3.674 -4.108 16.102 1.00 89.00 88 SER A CA 1
ATOM 720 C C . SER A 1 88 ? -3.807 -4.441 14.612 1.00 89.00 88 SER A C 1
ATOM 722 O O . SER A 1 88 ? -4.606 -5.298 14.250 1.00 89.00 88 SER A O 1
ATOM 724 N N . ALA A 1 89 ? -3.101 -3.712 13.745 1.00 91.69 89 ALA A N 1
ATOM 725 C CA . ALA A 1 89 ? -3.143 -3.852 12.285 1.00 91.69 89 ALA A CA 1
ATOM 726 C C . ALA A 1 89 ? -1.984 -3.071 11.649 1.00 91.69 89 ALA A C 1
ATOM 728 O O . ALA A 1 89 ? -1.448 -2.161 12.277 1.00 91.69 89 ALA A O 1
ATOM 729 N N . HIS A 1 90 ? -1.632 -3.341 10.391 1.00 91.62 90 HIS A N 1
ATOM 730 C CA . HIS A 1 90 ? -0.677 -2.506 9.662 1.00 91.62 90 HIS A CA 1
ATOM 731 C C . HIS A 1 90 ? -1.417 -1.391 8.898 1.00 91.62 90 HIS A C 1
ATOM 733 O O . HIS A 1 90 ? -2.434 -1.661 8.259 1.00 91.62 90 HIS A O 1
ATOM 739 N N . PRO A 1 91 ? -0.910 -0.143 8.833 1.00 92.62 91 PRO A N 1
ATOM 740 C CA . PRO A 1 91 ? -1.537 0.910 8.024 1.00 92.62 91 PRO A CA 1
ATOM 741 C C . PRO A 1 91 ? -1.706 0.550 6.541 1.00 92.62 91 PRO A C 1
ATOM 743 O O . PRO A 1 91 ? -2.570 1.092 5.862 1.00 92.62 91 PRO A O 1
ATOM 746 N N . MET A 1 92 ? -0.884 -0.373 6.034 1.00 93.12 92 MET A N 1
ATOM 747 C CA . MET A 1 92 ? -0.979 -0.881 4.658 1.00 93.12 92 MET A CA 1
ATOM 748 C C . MET A 1 92 ? -2.156 -1.822 4.410 1.00 93.12 92 MET A C 1
ATOM 750 O O . MET A 1 92 ? -2.429 -2.111 3.244 1.00 93.12 92 MET A O 1
ATOM 754 N N . ASP A 1 93 ? -2.857 -2.283 5.448 1.00 92.38 93 ASP A N 1
ATOM 755 C CA . ASP A 1 93 ? -3.981 -3.218 5.304 1.00 92.38 93 ASP A CA 1
ATOM 756 C C . ASP A 1 93 ? -5.142 -2.621 4.488 1.00 92.38 93 ASP A C 1
ATOM 758 O O . ASP A 1 93 ? -5.914 -3.354 3.858 1.00 92.38 93 ASP A O 1
ATOM 762 N N . GLU A 1 94 ? -5.230 -1.286 4.434 1.00 90.62 94 GLU A N 1
ATOM 763 C CA . GLU A 1 94 ? -6.147 -0.548 3.557 1.00 90.62 94 GLU A CA 1
ATOM 764 C C . GLU A 1 94 ? -5.890 -0.841 2.069 1.00 90.62 94 GLU A C 1
ATOM 766 O O . GLU A 1 94 ? -6.832 -0.928 1.288 1.00 90.62 94 GLU A O 1
ATOM 771 N N . PHE A 1 95 ? -4.630 -1.077 1.685 1.00 94.50 95 PHE A N 1
ATOM 772 C CA . PHE A 1 95 ? -4.202 -1.326 0.303 1.00 94.50 95 PHE A CA 1
ATOM 773 C C . PHE A 1 95 ? -3.639 -2.739 0.102 1.00 94.50 95 PHE A C 1
ATOM 775 O O . PHE A 1 95 ? -2.777 -2.975 -0.755 1.00 94.50 95 PHE A O 1
ATOM 782 N N . LYS A 1 96 ? -4.098 -3.697 0.914 1.00 93.81 96 LYS A N 1
ATOM 783 C CA . LYS A 1 96 ? -3.594 -5.076 0.917 1.00 93.81 96 LYS A CA 1
ATOM 784 C C . LYS A 1 96 ? -3.670 -5.726 -0.466 1.00 93.81 96 LYS A C 1
ATOM 786 O O . LYS A 1 96 ? -2.678 -6.302 -0.913 1.00 93.81 96 LYS A O 1
ATOM 791 N N . TYR A 1 97 ? -4.799 -5.616 -1.167 1.00 95.19 97 TYR A N 1
ATOM 792 C CA . TYR A 1 97 ? -4.964 -6.257 -2.476 1.00 95.19 97 TYR A CA 1
ATOM 793 C C . TYR A 1 97 ? -4.127 -5.586 -3.569 1.00 95.19 97 TYR A C 1
ATOM 795 O O . TYR A 1 97 ? -3.607 -6.267 -4.451 1.00 95.19 97 TYR A O 1
ATOM 803 N N . GLN A 1 98 ? -3.942 -4.268 -3.502 1.00 95.62 98 GLN A N 1
ATOM 804 C CA . GLN A 1 98 ? -3.063 -3.520 -4.396 1.00 95.62 98 GLN A CA 1
ATOM 805 C C . GLN A 1 98 ? -1.615 -3.975 -4.201 1.00 95.62 98 GLN A C 1
ATOM 807 O O . GLN A 1 98 ? -0.936 -4.299 -5.173 1.00 95.62 98 GLN A O 1
ATOM 812 N N . TYR A 1 99 ? -1.155 -4.079 -2.952 1.00 95.12 99 TYR A N 1
ATOM 813 C CA . TYR A 1 99 ? 0.190 -4.563 -2.639 1.00 95.12 99 TYR A CA 1
ATOM 814 C C . TYR A 1 99 ? 0.393 -6.023 -3.085 1.00 95.12 99 TYR A C 1
ATOM 816 O O . TYR A 1 99 ? 1.368 -6.331 -3.771 1.00 95.12 99 TYR A O 1
ATOM 824 N N . GLN A 1 100 ? -0.570 -6.911 -2.809 1.00 94.12 100 GLN A N 1
ATOM 825 C CA . GLN A 1 100 ? -0.556 -8.303 -3.284 1.00 94.12 100 GLN A CA 1
ATOM 826 C C . GLN A 1 100 ? -0.547 -8.404 -4.817 1.00 94.12 100 GLN A C 1
ATOM 828 O O . GLN A 1 100 ? 0.137 -9.259 -5.386 1.00 94.12 100 GLN A O 1
ATOM 833 N N . PHE A 1 101 ? -1.282 -7.530 -5.505 1.00 95.12 101 PHE A N 1
ATOM 834 C CA . PHE A 1 101 ? -1.257 -7.445 -6.960 1.00 95.12 101 PHE A CA 1
ATOM 835 C C . PHE A 1 101 ? 0.132 -7.054 -7.479 1.00 95.12 101 PHE A C 1
ATOM 837 O O . PHE A 1 101 ? 0.650 -7.723 -8.373 1.00 95.12 101 PHE A O 1
ATOM 844 N N . LEU A 1 102 ? 0.768 -6.034 -6.891 1.00 94.81 102 LEU A N 1
ATOM 845 C CA . LEU A 1 102 ? 2.120 -5.605 -7.271 1.00 94.81 102 LEU A CA 1
ATOM 846 C C . LEU A 1 102 ? 3.173 -6.699 -7.026 1.00 94.81 102 LEU A C 1
ATOM 848 O O . LEU A 1 102 ? 4.092 -6.845 -7.831 1.00 94.81 102 LEU A O 1
ATOM 852 N N . GLN A 1 103 ? 3.010 -7.508 -5.973 1.00 93.62 103 GLN A N 1
ATOM 853 C CA . GLN A 1 103 ? 3.843 -8.691 -5.711 1.00 93.62 103 GLN A CA 1
ATOM 854 C C . GLN A 1 103 ? 3.643 -9.814 -6.745 1.00 93.62 103 GLN A C 1
ATOM 856 O O . GLN A 1 103 ? 4.489 -10.698 -6.869 1.00 93.62 103 GLN A O 1
ATOM 861 N N . GLY A 1 104 ? 2.549 -9.782 -7.511 1.00 92.25 104 GLY A N 1
ATOM 862 C CA . GLY A 1 104 ? 2.167 -10.840 -8.445 1.00 92.25 104 GLY A CA 1
ATOM 863 C C . GLY A 1 104 ? 1.360 -11.970 -7.802 1.00 92.25 104 GLY A C 1
ATOM 864 O O . GLY A 1 104 ? 1.080 -12.964 -8.469 1.00 92.25 104 GLY A O 1
ATOM 865 N N . ASN A 1 105 ? 0.937 -11.841 -6.541 1.00 92.19 105 ASN A N 1
ATOM 866 C CA . ASN A 1 105 ? 0.157 -12.865 -5.831 1.00 92.19 105 ASN A CA 1
ATOM 867 C C . ASN A 1 105 ? -1.219 -13.078 -6.472 1.00 92.19 105 ASN A C 1
ATOM 869 O O . ASN A 1 105 ? -1.715 -14.196 -6.513 1.00 92.19 105 ASN A O 1
ATOM 873 N N . LEU A 1 106 ? -1.790 -12.020 -7.052 1.00 92.25 106 LEU A N 1
ATOM 874 C CA . LEU A 1 106 ? -3.041 -12.085 -7.810 1.00 92.25 106 LEU A CA 1
ATOM 875 C C . LEU A 1 106 ? -2.821 -12.406 -9.298 1.00 92.25 106 LEU A C 1
ATOM 877 O O . LEU A 1 106 ? -3.694 -12.129 -10.112 1.00 92.25 106 LEU A O 1
ATOM 881 N N . SER A 1 107 ? -1.666 -12.944 -9.696 1.00 91.81 107 SER A N 1
ATOM 882 C CA . SER A 1 107 ? -1.422 -13.356 -11.084 1.00 91.81 107 SER A CA 1
ATOM 883 C C . SER A 1 107 ? -2.082 -14.698 -11.403 1.00 91.81 107 SER A C 1
ATOM 885 O O . SER A 1 107 ? -2.348 -15.518 -10.525 1.00 91.81 107 SER A O 1
ATOM 887 N N . ARG A 1 108 ? -2.322 -14.953 -12.695 1.00 89.75 108 ARG A N 1
ATOM 888 C CA . ARG A 1 108 ? -2.874 -16.234 -13.164 1.00 89.75 108 ARG A CA 1
ATOM 889 C C . ARG A 1 108 ? -2.042 -17.431 -12.692 1.00 89.75 108 ARG A C 1
ATOM 891 O O . ARG A 1 108 ? -2.624 -18.435 -12.303 1.00 89.75 108 ARG A O 1
ATOM 898 N N . GLU A 1 109 ? -0.719 -17.315 -12.769 1.00 87.06 109 GLU A N 1
ATOM 899 C CA . GLU A 1 109 ? 0.232 -18.372 -12.403 1.00 87.06 109 GLU A CA 1
ATOM 900 C C . GLU A 1 109 ? 0.070 -18.742 -10.925 1.00 87.06 109 GLU A C 1
ATOM 902 O O . GLU A 1 109 ? -0.169 -19.900 -10.603 1.00 87.06 109 GLU A O 1
ATOM 907 N N . ASN A 1 110 ? 0.070 -17.752 -10.029 1.00 86.69 110 ASN A N 1
ATOM 908 C CA . ASN A 1 110 ? -0.055 -18.012 -8.594 1.00 86.69 110 ASN A CA 1
ATOM 909 C C . ASN A 1 110 ? -1.432 -18.554 -8.189 1.00 86.69 110 ASN A C 1
ATOM 911 O O . ASN A 1 110 ? -1.512 -19.408 -7.311 1.00 86.69 110 ASN A O 1
ATOM 915 N N . ILE A 1 111 ? -2.506 -18.099 -8.839 1.00 87.50 111 ILE A N 1
ATOM 916 C CA . ILE A 1 111 ? -3.872 -18.505 -8.483 1.00 87.50 111 ILE A CA 1
ATOM 917 C C . ILE A 1 111 ? -4.242 -19.880 -9.050 1.00 87.50 111 ILE A C 1
ATOM 919 O O . ILE A 1 111 ? -4.930 -20.646 -8.384 1.00 87.50 111 ILE A O 1
ATOM 923 N N . LEU A 1 112 ? -3.821 -20.209 -10.275 1.00 83.00 112 LEU A N 1
ATOM 924 C CA . LEU A 1 112 ? -4.205 -21.475 -10.909 1.00 83.00 112 LEU A CA 1
ATOM 925 C C . LEU A 1 112 ? -3.204 -22.606 -10.668 1.00 83.00 112 LEU A C 1
ATOM 927 O O . LEU A 1 112 ? -3.626 -23.755 -10.597 1.00 83.00 112 LEU A O 1
ATOM 931 N N . GLU A 1 113 ? -1.907 -22.311 -10.554 1.00 76.44 113 GLU A N 1
ATOM 932 C CA . GLU A 1 113 ? -0.861 -23.343 -10.484 1.00 76.44 113 GLU A CA 1
ATOM 933 C C . GLU A 1 113 ? -0.511 -23.757 -9.043 1.00 76.44 113 GLU A C 1
ATOM 935 O O . GLU A 1 113 ? 0.433 -24.520 -8.850 1.00 76.44 113 GLU A O 1
ATOM 940 N N . ASN A 1 114 ? -1.261 -23.287 -8.032 1.00 57.19 114 ASN A N 1
ATOM 941 C CA . ASN A 1 114 ? -1.086 -23.633 -6.613 1.00 57.19 114 ASN A CA 1
ATOM 942 C C . ASN A 1 114 ? 0.387 -23.624 -6.157 1.00 57.19 114 ASN A C 1
ATOM 944 O O . ASN A 1 114 ? 0.850 -24.524 -5.451 1.00 57.19 114 ASN A O 1
ATOM 948 N N . LYS A 1 115 ? 1.151 -22.585 -6.512 1.00 47.88 115 LYS A N 1
ATOM 949 C CA . LYS A 1 115 ? 2.348 -22.266 -5.728 1.00 47.88 115 LYS A CA 1
ATOM 950 C C . LYS A 1 115 ? 1.843 -21.697 -4.412 1.00 47.88 115 LYS A C 1
ATOM 952 O O . LYS A 1 115 ? 1.519 -20.517 -4.364 1.00 47.88 115 LYS A O 1
ATOM 957 N N . ASN A 1 116 ? 1.686 -22.570 -3.413 1.00 36.62 116 ASN A N 1
ATOM 958 C CA . ASN A 1 116 ? 1.231 -22.252 -2.061 1.00 36.62 116 ASN A CA 1
ATOM 959 C C . ASN A 1 116 ? 1.727 -20.868 -1.632 1.00 36.62 116 ASN A C 1
ATOM 961 O O . ASN A 1 116 ? 2.899 -20.686 -1.305 1.00 36.62 116 ASN A O 1
ATOM 965 N N . ILE A 1 117 ? 0.818 -19.898 -1.639 1.00 41.19 117 ILE A N 1
ATOM 966 C CA . ILE A 1 117 ? 0.968 -18.707 -0.826 1.00 41.19 117 ILE A CA 1
ATOM 967 C C . ILE A 1 117 ? 0.580 -19.203 0.562 1.00 41.19 117 ILE A C 1
ATOM 969 O O . ILE A 1 117 ? -0.604 -19.319 0.868 1.00 41.19 117 ILE A O 1
ATOM 973 N N . GLU A 1 118 ? 1.573 -19.560 1.377 1.00 31.58 118 GLU A N 1
ATOM 974 C CA . GLU A 1 118 ? 1.401 -19.464 2.823 1.00 31.58 118 GLU A CA 1
ATOM 975 C C . GLU A 1 118 ? 1.058 -17.999 3.094 1.00 31.58 118 GLU A C 1
ATOM 977 O O . GLU A 1 118 ? 1.913 -17.116 3.157 1.00 31.58 118 GLU A O 1
ATOM 982 N N . LEU A 1 119 ? -0.241 -17.719 3.148 1.00 36.72 119 LEU A N 1
ATOM 983 C CA . LEU A 1 119 ? -0.742 -16.571 3.862 1.00 36.72 119 LEU A CA 1
ATOM 984 C C . LEU A 1 119 ? -0.249 -16.793 5.287 1.00 36.72 119 LEU A C 1
ATOM 986 O O . LEU A 1 119 ? -0.718 -17.701 5.969 1.00 36.72 119 LEU A O 1
ATOM 990 N N . GLN A 1 120 ? 0.733 -16.005 5.717 1.00 29.66 120 GLN A N 1
ATOM 991 C CA . GLN A 1 120 ? 0.933 -15.774 7.136 1.00 29.66 120 GLN A CA 1
ATOM 992 C C . GLN A 1 120 ? -0.342 -15.087 7.628 1.00 29.66 120 GLN A C 1
ATOM 994 O O . GLN A 1 120 ? -0.458 -13.863 7.640 1.00 29.66 120 GLN A O 1
ATOM 999 N N . GLU A 1 121 ? -1.355 -15.894 7.933 1.00 30.38 121 GLU A N 1
ATOM 1000 C CA . GLU A 1 121 ? -2.363 -15.538 8.907 1.00 30.38 121 GLU A CA 1
ATOM 1001 C C . GLU A 1 121 ? -1.583 -15.264 10.190 1.00 30.38 121 GLU A C 1
ATOM 1003 O O . GLU A 1 121 ? -0.997 -16.157 10.804 1.00 30.38 121 GLU A O 1
ATOM 1008 N N . SER A 1 122 ? -1.485 -13.982 10.531 1.00 29.72 122 SER A N 1
ATOM 1009 C CA . SER A 1 122 ? -1.138 -13.541 11.872 1.00 29.72 122 SER A CA 1
ATOM 1010 C C . SER A 1 122 ? -1.925 -14.394 12.861 1.00 29.72 122 SER A C 1
ATOM 1012 O O . SER A 1 122 ? -3.153 -14.437 12.776 1.00 29.72 122 SER A O 1
ATOM 1014 N N . HIS A 1 123 ? -1.207 -15.095 13.738 1.00 29.39 123 HIS A N 1
ATOM 1015 C CA . HIS A 1 123 ? -1.752 -15.995 14.743 1.00 29.39 123 HIS A CA 1
ATOM 1016 C C . HIS A 1 123 ? -2.991 -15.405 15.428 1.00 29.39 123 HIS A C 1
ATOM 1018 O O . HIS A 1 123 ? -2.884 -14.495 16.248 1.00 29.39 123 HIS A O 1
ATOM 1024 N N . SER A 1 124 ? -4.162 -15.966 15.136 1.00 26.20 124 SER A N 1
ATOM 1025 C CA . SER A 1 124 ? -5.220 -16.060 16.130 1.00 26.20 124 SER A CA 1
ATOM 1026 C C . SER A 1 124 ? -4.687 -16.975 17.227 1.00 26.20 124 SER A C 1
ATOM 1028 O O . SER A 1 124 ? -4.540 -18.179 17.019 1.00 26.20 124 SER A O 1
ATOM 1030 N N . ILE A 1 125 ? -4.314 -16.385 18.361 1.00 33.50 125 ILE A N 1
ATOM 1031 C CA . ILE A 1 125 ? -4.045 -17.132 19.584 1.00 33.50 125 ILE A CA 1
ATOM 1032 C C . ILE A 1 125 ? -5.384 -17.759 19.970 1.00 33.50 125 ILE A C 1
ATOM 1034 O O . ILE A 1 125 ? -6.301 -17.066 20.400 1.00 33.50 125 ILE A O 1
ATOM 1038 N N . GLU A 1 126 ? -5.530 -19.057 19.717 1.00 28.84 126 GLU A N 1
ATOM 1039 C CA . GLU A 1 126 ? -6.572 -19.841 20.360 1.00 28.84 126 GLU A CA 1
ATOM 1040 C C . GLU A 1 126 ? -6.231 -19.899 21.851 1.00 28.84 126 GLU A C 1
ATOM 1042 O O . GLU A 1 126 ? -5.220 -20.477 22.258 1.00 28.84 126 GLU A O 1
ATOM 1047 N N . ASP A 1 127 ? -7.075 -19.250 22.651 1.00 31.94 127 ASP A N 1
ATOM 1048 C CA . ASP A 1 127 ? -7.114 -19.380 24.099 1.00 31.94 127 ASP A CA 1
ATOM 1049 C C . ASP A 1 127 ? -7.240 -20.854 24.475 1.00 31.94 127 ASP A C 1
ATOM 1051 O O . ASP A 1 127 ? -8.293 -21.457 24.274 1.00 31.94 127 ASP A O 1
ATOM 1055 N N . ASN A 1 128 ? -6.167 -21.430 25.016 1.00 31.95 128 ASN A N 1
ATOM 1056 C CA . ASN A 1 128 ? -6.211 -22.504 26.006 1.00 31.95 128 ASN A CA 1
ATOM 1057 C C . ASN A 1 128 ? -4.805 -22.759 26.561 1.00 31.95 128 ASN A C 1
ATOM 1059 O O . ASN A 1 128 ? -4.061 -23.600 26.058 1.00 31.95 128 ASN A O 1
ATOM 1063 N N . ALA A 1 129 ? -4.461 -22.077 27.650 1.00 30.17 129 ALA A N 1
ATOM 1064 C CA . ALA A 1 129 ? -3.483 -22.597 28.595 1.00 30.17 129 ALA A CA 1
ATOM 1065 C C . ALA A 1 129 ? -3.811 -22.089 30.000 1.00 30.17 129 ALA A C 1
ATOM 1067 O O . ALA A 1 129 ? -3.584 -20.930 30.346 1.00 30.17 129 ALA A O 1
ATOM 1068 N N . GLU A 1 130 ? -4.376 -22.993 30.795 1.00 28.56 130 GLU A N 1
ATOM 1069 C CA . GLU A 1 130 ? -4.464 -22.890 32.244 1.00 28.56 130 GLU A CA 1
ATOM 1070 C C . GLU A 1 130 ? -3.080 -22.569 32.824 1.00 28.56 130 GLU A C 1
ATOM 1072 O O . GLU A 1 130 ? -2.092 -23.260 32.567 1.00 28.56 130 GLU A O 1
ATOM 1077 N N . ILE A 1 131 ? -3.017 -21.500 33.614 1.00 29.64 131 ILE A N 1
ATOM 1078 C CA . ILE A 1 131 ? -1.832 -21.109 34.370 1.00 29.64 131 ILE A CA 1
ATOM 1079 C C . ILE A 1 131 ? -1.657 -22.123 35.504 1.00 29.64 131 ILE A C 1
ATOM 1081 O O . ILE A 1 131 ? -2.479 -22.193 36.417 1.00 29.64 131 ILE A O 1
ATOM 1085 N N . SER A 1 132 ? -0.575 -22.895 35.445 1.00 27.77 132 SER A N 1
ATOM 1086 C CA . SER A 1 132 ? -0.077 -23.714 36.548 1.00 27.77 132 SER A CA 1
ATOM 1087 C C . SER A 1 132 ? 1.288 -23.176 36.965 1.00 27.77 132 SER A C 1
ATOM 1089 O O . SER A 1 132 ? 2.226 -23.191 36.170 1.00 27.77 132 SER A O 1
ATOM 1091 N N . ASP A 1 133 ? 1.371 -22.719 38.214 1.00 32.12 133 ASP A N 1
ATOM 1092 C CA . ASP A 1 133 ? 2.583 -22.297 38.924 1.00 32.12 133 ASP A CA 1
ATOM 1093 C C . ASP A 1 133 ? 3.758 -23.272 38.743 1.00 32.12 133 ASP A C 1
ATOM 1095 O O . ASP A 1 133 ? 3.577 -24.491 38.810 1.00 32.12 133 ASP A O 1
ATOM 1099 N N . GLY A 1 134 ? 4.981 -22.740 38.626 1.00 29.72 134 GLY A N 1
ATOM 1100 C CA . GLY A 1 134 ? 6.185 -23.556 38.785 1.00 29.72 134 GLY A CA 1
ATOM 1101 C C . GLY A 1 134 ? 7.487 -22.957 38.257 1.00 29.72 134 GLY A C 1
ATOM 1102 O O . GLY A 1 134 ? 7.871 -23.227 37.130 1.00 29.72 134 GLY A O 1
ATOM 1103 N N . GLU A 1 135 ? 8.188 -22.250 39.146 1.00 28.67 135 GLU A N 1
ATOM 1104 C CA . GLU A 1 135 ? 9.655 -22.106 39.217 1.00 28.67 135 GLU A CA 1
ATOM 1105 C C . GLU A 1 135 ? 10.390 -21.222 38.185 1.00 28.67 135 GLU A C 1
ATOM 1107 O O . GLU A 1 135 ? 10.644 -21.569 37.036 1.00 28.67 135 GLU A O 1
ATOM 1112 N N . MET A 1 136 ? 10.846 -20.073 38.700 1.00 31.53 136 MET A N 1
ATOM 1113 C CA . MET A 1 136 ? 11.908 -19.246 38.132 1.00 31.53 136 MET A CA 1
ATOM 1114 C C . MET A 1 136 ? 13.239 -20.005 38.167 1.00 31.53 136 MET A C 1
ATOM 1116 O O . MET A 1 136 ? 13.758 -20.292 39.248 1.00 31.53 136 MET A O 1
ATOM 1120 N N . LEU A 1 137 ? 13.809 -20.274 36.994 1.00 29.22 137 LEU A N 1
ATOM 1121 C CA . LEU A 1 137 ? 15.198 -20.699 36.848 1.00 29.22 137 LEU A CA 1
ATOM 1122 C C . LEU A 1 137 ? 16.039 -19.507 36.390 1.00 29.22 137 LEU A C 1
ATOM 1124 O O . LEU A 1 137 ? 15.923 -19.013 35.272 1.00 29.22 137 LEU A O 1
ATOM 1128 N N . ASP A 1 138 ? 16.846 -19.048 37.337 1.00 32.59 138 ASP A N 1
ATOM 1129 C CA . ASP A 1 138 ? 17.887 -18.042 37.215 1.00 32.59 138 ASP A CA 1
ATOM 1130 C C . ASP A 1 138 ? 19.107 -18.686 36.536 1.00 32.59 138 ASP A C 1
ATOM 1132 O O . ASP A 1 138 ? 19.713 -19.613 37.080 1.00 32.59 138 ASP A O 1
ATOM 1136 N N . SER A 1 139 ? 19.461 -18.231 35.336 1.00 29.31 139 SER A N 1
ATOM 1137 C CA . SER A 1 139 ? 20.749 -18.552 34.719 1.00 29.31 139 SER A CA 1
ATOM 1138 C C . SER A 1 139 ? 21.280 -17.330 33.984 1.00 29.31 139 SER A C 1
ATOM 1140 O O . SER A 1 139 ? 20.994 -17.090 32.811 1.00 29.31 139 SER A O 1
ATOM 1142 N N . VAL A 1 140 ? 22.054 -16.546 34.728 1.00 36.41 140 VAL A N 1
ATOM 1143 C CA . VAL A 1 140 ? 23.029 -15.596 34.201 1.00 36.41 140 VAL A CA 1
ATOM 1144 C C . VAL A 1 140 ? 24.137 -16.422 33.542 1.00 36.41 140 VAL A C 1
ATOM 1146 O O . VAL A 1 140 ? 24.901 -17.079 34.246 1.00 36.41 140 VAL A O 1
ATOM 1149 N N . GLU A 1 141 ? 24.210 -16.425 32.211 1.00 30.23 141 GLU A N 1
ATOM 1150 C CA . GLU A 1 141 ? 25.377 -16.938 31.487 1.00 30.23 141 GLU A CA 1
ATOM 1151 C C . GLU A 1 141 ? 26.211 -15.772 30.944 1.00 30.23 141 GLU A C 1
ATOM 1153 O O . GLU A 1 141 ? 25.709 -14.849 30.300 1.00 30.23 141 GLU A O 1
ATOM 1158 N N . ASP A 1 142 ? 27.492 -15.829 31.306 1.00 26.83 142 ASP A N 1
ATOM 1159 C CA . ASP A 1 142 ? 28.551 -14.852 31.092 1.00 26.83 142 ASP A CA 1
ATOM 1160 C C . ASP A 1 142 ? 28.741 -14.441 29.624 1.00 26.83 142 ASP A C 1
ATOM 1162 O O . ASP A 1 142 ? 28.861 -15.264 28.714 1.00 26.83 142 ASP A O 1
ATOM 1166 N N . PHE A 1 143 ? 28.896 -13.131 29.428 1.00 27.98 143 PHE A N 1
ATOM 1167 C CA . PHE A 1 143 ? 29.472 -12.536 28.226 1.00 27.98 143 PHE A CA 1
ATOM 1168 C C . PHE A 1 143 ? 30.957 -12.919 28.122 1.00 27.98 143 PHE A C 1
ATOM 1170 O O . PHE A 1 143 ? 31.801 -12.314 28.781 1.00 27.98 143 PHE A O 1
ATOM 1177 N N . ASN A 1 144 ? 31.285 -13.879 27.257 1.00 28.53 144 ASN A N 1
ATOM 1178 C CA . ASN A 1 144 ? 32.642 -14.033 26.735 1.00 28.53 144 ASN A CA 1
ATOM 1179 C C . ASN A 1 144 ? 32.755 -13.297 25.393 1.00 28.53 144 ASN A C 1
ATOM 1181 O O . ASN A 1 144 ? 32.316 -13.786 24.352 1.00 28.53 144 ASN A O 1
ATOM 1185 N N . GLU A 1 145 ? 33.365 -12.111 25.437 1.00 42.69 145 GLU A N 1
ATOM 1186 C CA . GLU A 1 145 ? 34.029 -11.491 24.291 1.00 42.69 145 GLU A CA 1
ATOM 1187 C C . GLU A 1 145 ? 35.254 -12.340 23.931 1.00 42.69 145 GLU A C 1
ATOM 1189 O O . GLU A 1 145 ? 36.214 -12.354 24.689 1.00 42.69 145 GLU A O 1
ATOM 1194 N N . GLU A 1 146 ? 35.199 -13.071 22.814 1.00 35.47 146 GLU A N 1
ATOM 1195 C CA . GLU A 1 146 ? 36.329 -13.375 21.912 1.00 35.47 146 GLU A CA 1
ATOM 1196 C C . GLU A 1 146 ? 35.895 -14.438 20.888 1.00 35.47 146 GLU A C 1
ATOM 1198 O O . GLU A 1 146 ? 35.970 -15.639 21.142 1.00 35.47 146 GLU A O 1
ATOM 1203 N N . ASN A 1 147 ? 35.383 -13.970 19.743 1.00 28.16 147 ASN A N 1
ATOM 1204 C CA . ASN A 1 147 ? 35.551 -14.527 18.390 1.00 28.16 147 ASN A CA 1
ATOM 1205 C C . ASN A 1 147 ? 34.545 -13.842 17.449 1.00 28.16 147 ASN A C 1
ATOM 1207 O O . ASN A 1 147 ? 33.494 -14.392 17.125 1.00 28.16 147 ASN A O 1
ATOM 1211 N N . GLU A 1 148 ? 34.875 -12.635 16.981 1.00 35.44 148 GLU A N 1
ATOM 1212 C CA . GLU A 1 148 ? 34.292 -12.113 15.739 1.00 35.44 148 GLU A CA 1
ATOM 1213 C C . GLU A 1 148 ? 34.908 -12.882 14.559 1.00 35.44 148 GLU A C 1
ATOM 1215 O O . GLU A 1 148 ? 35.763 -12.385 13.824 1.00 35.44 148 GLU A O 1
ATOM 1220 N N . GLU A 1 149 ? 34.477 -14.129 14.365 1.00 31.44 149 GLU A N 1
ATOM 1221 C CA . GLU A 1 149 ? 34.433 -14.659 13.010 1.00 31.44 149 GLU A CA 1
ATOM 1222 C C . GLU A 1 149 ? 33.349 -13.866 12.287 1.00 31.44 149 GLU A C 1
ATOM 1224 O O . GLU A 1 149 ? 32.161 -13.970 12.595 1.00 31.44 149 GLU A O 1
ATOM 1229 N N . ILE A 1 150 ? 33.784 -13.021 11.353 1.00 36.66 150 ILE A N 1
ATOM 1230 C CA . ILE A 1 150 ? 32.921 -12.357 10.384 1.00 36.66 150 ILE A CA 1
ATOM 1231 C C . ILE A 1 150 ? 32.150 -13.469 9.675 1.00 36.66 150 ILE A C 1
ATOM 1233 O O . ILE A 1 150 ? 32.664 -14.119 8.764 1.00 36.66 150 ILE A O 1
ATOM 1237 N N . ALA A 1 151 ? 30.924 -13.717 10.127 1.00 34.91 151 ALA A N 1
ATOM 1238 C CA . ALA A 1 151 ? 29.973 -14.507 9.384 1.00 34.91 151 ALA A CA 1
ATOM 1239 C C . ALA A 1 151 ? 29.786 -13.774 8.056 1.00 34.91 151 ALA A C 1
ATOM 1241 O O . ALA A 1 151 ? 29.216 -12.684 8.018 1.00 34.91 151 ALA A O 1
ATOM 1242 N N . GLU A 1 152 ? 30.323 -14.335 6.971 1.00 36.62 152 GLU A N 1
ATOM 1243 C CA . GLU A 1 152 ? 29.932 -13.932 5.629 1.00 36.62 152 GLU A CA 1
ATOM 1244 C C . GLU A 1 152 ? 28.409 -14.063 5.573 1.00 36.62 152 GLU A C 1
ATOM 1246 O O . GLU A 1 152 ? 27.867 -15.171 5.506 1.00 36.62 152 GLU A O 1
ATOM 1251 N N . GLU A 1 153 ? 27.710 -12.927 5.663 1.00 40.53 153 GLU A N 1
ATOM 1252 C CA . GLU A 1 153 ? 26.290 -12.850 5.372 1.00 40.53 153 GLU A CA 1
ATOM 1253 C C . GLU A 1 153 ? 26.109 -13.514 4.014 1.00 40.53 153 GLU A C 1
ATOM 1255 O O . GLU A 1 153 ? 26.569 -13.010 2.983 1.00 40.53 153 GLU A O 1
ATOM 1260 N N . LYS A 1 154 ? 25.469 -14.687 4.011 1.00 39.31 154 LYS A N 1
ATOM 1261 C CA . LYS A 1 154 ? 24.982 -15.310 2.788 1.00 39.31 154 LYS A CA 1
ATOM 1262 C C . LYS A 1 154 ? 24.110 -14.265 2.116 1.00 39.31 154 LYS A C 1
ATOM 1264 O O . LYS A 1 154 ? 22.972 -14.064 2.525 1.00 39.31 154 LYS A O 1
ATOM 1269 N N . THR A 1 155 ? 24.678 -13.576 1.132 1.00 49.91 155 THR A N 1
ATOM 1270 C CA . THR A 1 155 ? 24.004 -12.532 0.365 1.00 49.91 155 THR A CA 1
ATOM 1271 C C . THR A 1 155 ? 22.670 -13.094 -0.113 1.00 49.91 155 THR A C 1
ATOM 1273 O O . THR A 1 155 ? 22.613 -13.963 -0.985 1.00 49.91 155 THR A O 1
ATOM 1276 N N . LYS A 1 156 ? 21.578 -12.669 0.535 1.00 57.56 156 LYS A N 1
ATOM 1277 C CA . LYS A 1 156 ? 20.222 -13.060 0.156 1.00 57.56 156 LYS A CA 1
ATOM 1278 C C . LYS A 1 156 ? 20.068 -12.625 -1.295 1.00 57.56 156 LYS A C 1
ATOM 1280 O O . LYS A 1 156 ? 20.147 -11.436 -1.598 1.00 57.56 156 LYS A O 1
ATOM 1285 N N . LYS A 1 157 ? 19.934 -13.583 -2.213 1.00 73.50 157 LYS A N 1
ATOM 1286 C CA . LYS A 1 157 ? 19.765 -13.275 -3.633 1.00 73.50 157 LYS A CA 1
ATOM 1287 C C . LYS A 1 157 ? 18.396 -12.620 -3.803 1.00 73.50 157 LYS A C 1
ATOM 1289 O O . LYS A 1 157 ? 17.380 -13.305 -3.820 1.00 73.50 157 LYS A O 1
ATOM 1294 N N . VAL A 1 158 ? 18.379 -11.292 -3.862 1.00 84.44 158 VAL A N 1
ATOM 1295 C CA . VAL A 1 158 ? 17.151 -10.511 -4.029 1.00 84.44 158 VAL A CA 1
ATOM 1296 C C . VAL A 1 158 ? 16.667 -10.640 -5.470 1.00 84.44 158 VAL A C 1
ATOM 1298 O O . VAL A 1 158 ? 17.367 -10.239 -6.405 1.00 84.44 158 VAL A O 1
ATOM 1301 N N . GLU A 1 159 ? 15.460 -11.174 -5.645 1.00 86.44 159 GLU A N 1
ATOM 1302 C CA . GLU A 1 159 ? 14.785 -11.274 -6.938 1.00 86.44 159 GLU A CA 1
ATOM 1303 C C . GLU A 1 159 ? 13.519 -10.398 -6.927 1.00 86.44 159 GLU A C 1
ATOM 1305 O O . GLU A 1 159 ? 12.633 -10.627 -6.102 1.00 86.44 159 GLU A O 1
ATOM 1310 N N . PRO A 1 160 ? 13.419 -9.387 -7.813 1.00 90.25 160 PRO A N 1
ATOM 1311 C CA . PRO A 1 160 ? 12.237 -8.538 -7.903 1.00 90.25 160 PRO A CA 1
ATOM 1312 C C . PRO A 1 160 ? 10.977 -9.345 -8.227 1.00 90.25 160 PRO A C 1
ATOM 1314 O O . PRO A 1 160 ? 11.009 -10.250 -9.062 1.00 90.25 160 PRO A O 1
ATOM 1317 N N . LYS A 1 161 ? 9.861 -8.972 -7.604 1.00 90.38 161 LYS A N 1
ATOM 1318 C CA . LYS A 1 161 ? 8.578 -9.679 -7.672 1.00 90.38 161 LYS A CA 1
ATOM 1319 C C . LYS A 1 161 ? 7.620 -9.042 -8.680 1.00 90.38 161 LYS A C 1
ATOM 1321 O O . LYS A 1 161 ? 7.685 -7.845 -8.965 1.00 90.38 161 LYS A O 1
ATOM 1326 N N . GLY A 1 162 ? 6.691 -9.851 -9.185 1.00 86.69 162 GLY A N 1
ATOM 1327 C CA . GLY A 1 162 ? 5.609 -9.408 -10.063 1.00 86.69 162 GLY A CA 1
ATOM 1328 C C . GLY A 1 162 ? 6.059 -8.850 -11.420 1.00 86.69 162 GLY A C 1
ATOM 1329 O O . GLY A 1 162 ? 7.238 -8.795 -11.765 1.00 86.69 162 GLY A O 1
ATOM 1330 N N . ALA A 1 163 ? 5.085 -8.401 -12.213 1.00 87.62 163 ALA A N 1
ATOM 1331 C CA . ALA A 1 163 ? 5.326 -7.894 -13.568 1.00 87.62 163 ALA A CA 1
ATOM 1332 C C . ALA A 1 163 ? 6.063 -6.539 -13.607 1.00 87.62 163 ALA A C 1
ATOM 1334 O O . ALA A 1 163 ? 6.565 -6.136 -14.657 1.00 87.62 163 ALA A O 1
ATOM 1335 N N . TYR A 1 164 ? 6.125 -5.834 -12.473 1.00 90.00 164 TYR A N 1
ATOM 1336 C CA . TYR A 1 164 ? 6.636 -4.464 -12.373 1.00 90.00 164 TYR A CA 1
ATOM 1337 C C . TYR A 1 164 ? 7.965 -4.355 -11.613 1.00 90.00 164 TYR A C 1
ATOM 1339 O O . TYR A 1 164 ? 8.386 -3.248 -11.287 1.00 90.00 164 TYR A O 1
ATOM 1347 N N . ASN A 1 165 ? 8.646 -5.483 -11.368 1.00 94.38 165 ASN A N 1
ATOM 1348 C CA . ASN A 1 165 ? 9.884 -5.556 -10.586 1.00 94.38 165 ASN A CA 1
ATOM 1349 C C . ASN A 1 165 ? 9.734 -4.882 -9.207 1.00 94.38 165 ASN A C 1
ATOM 1351 O O . ASN A 1 165 ? 10.504 -3.980 -8.863 1.00 94.38 165 ASN A O 1
ATOM 1355 N N . LEU A 1 166 ? 8.721 -5.290 -8.442 1.00 96.38 166 LEU A N 1
ATOM 1356 C CA . LEU A 1 166 ? 8.542 -4.843 -7.066 1.00 96.38 166 LEU A CA 1
ATOM 1357 C C . LEU A 1 166 ? 9.700 -5.348 -6.202 1.00 96.38 166 LEU A C 1
ATOM 1359 O O . LEU A 1 166 ? 10.053 -6.526 -6.253 1.00 96.38 166 LEU A O 1
ATOM 1363 N N . LEU A 1 167 ? 10.260 -4.455 -5.398 1.00 96.75 167 LEU A N 1
ATOM 1364 C CA . LEU A 1 167 ? 11.166 -4.787 -4.306 1.00 96.75 167 LEU A CA 1
ATOM 1365 C C . LEU A 1 167 ? 10.453 -4.489 -2.988 1.00 96.75 167 LEU A C 1
ATOM 1367 O O . LEU A 1 167 ? 9.796 -3.451 -2.867 1.00 96.75 167 LEU A O 1
ATOM 1371 N N . ASN A 1 168 ? 10.586 -5.387 -2.014 1.00 95.88 168 ASN A N 1
ATOM 1372 C CA . ASN A 1 168 ? 10.210 -5.064 -0.640 1.00 95.88 168 ASN A CA 1
ATOM 1373 C C . ASN A 1 168 ? 11.183 -4.008 -0.089 1.00 95.88 168 ASN A C 1
ATOM 1375 O O . ASN A 1 168 ? 12.313 -3.894 -0.576 1.00 95.88 168 ASN A O 1
ATOM 1379 N N . LEU A 1 169 ? 10.782 -3.231 0.916 1.00 96.06 169 LEU A N 1
ATOM 1380 C CA . LEU A 1 169 ? 11.631 -2.138 1.404 1.00 96.06 169 LEU A CA 1
ATOM 1381 C C . LEU A 1 169 ? 12.930 -2.608 2.073 1.00 96.06 169 LEU A C 1
ATOM 1383 O O . LEU A 1 169 ? 13.956 -1.943 1.918 1.00 96.06 169 LEU A O 1
ATOM 1387 N N . ASP A 1 170 ? 12.920 -3.765 2.734 1.00 94.62 170 ASP A N 1
ATOM 1388 C CA . ASP A 1 170 ? 14.111 -4.402 3.319 1.00 94.62 170 ASP A CA 1
ATOM 1389 C C . ASP A 1 170 ? 15.127 -4.885 2.260 1.00 94.62 170 ASP A C 1
ATOM 1391 O O . ASP A 1 170 ? 16.326 -4.995 2.518 1.00 94.62 170 ASP A O 1
ATOM 1395 N N . GLU A 1 171 ? 14.668 -5.125 1.033 1.00 95.12 171 GLU A N 1
ATOM 1396 C CA . GLU A 1 171 ? 15.466 -5.638 -0.083 1.00 95.12 171 GLU A CA 1
ATOM 1397 C C . GLU A 1 171 ? 16.152 -4.531 -0.909 1.00 95.12 171 GLU A C 1
ATOM 1399 O O . GLU A 1 171 ? 17.089 -4.807 -1.668 1.00 95.12 171 GLU A O 1
ATOM 1404 N N . VAL A 1 172 ? 15.716 -3.272 -0.771 1.00 95.69 172 VAL A N 1
ATOM 1405 C CA . VAL A 1 172 ? 16.148 -2.140 -1.614 1.00 95.69 172 VAL A CA 1
ATOM 1406 C C . VAL A 1 172 ? 17.657 -1.897 -1.546 1.00 95.69 172 VAL A C 1
ATOM 1408 O O . VAL A 1 172 ? 18.297 -1.685 -2.584 1.00 95.69 172 VAL A O 1
ATOM 1411 N N . GLU A 1 173 ? 18.243 -1.925 -0.347 1.00 94.44 173 GLU A N 1
ATOM 1412 C CA . GLU A 1 173 ? 19.684 -1.705 -0.167 1.00 94.44 173 GLU A CA 1
ATOM 1413 C C . GLU A 1 173 ? 20.493 -2.894 -0.690 1.00 94.44 173 GLU A C 1
ATOM 1415 O O . GLU A 1 173 ? 21.436 -2.711 -1.462 1.00 94.44 173 GLU A O 1
ATOM 1420 N N . ALA A 1 174 ? 20.078 -4.115 -0.338 1.00 93.19 174 ALA A N 1
ATOM 1421 C CA . ALA A 1 174 ? 20.749 -5.350 -0.734 1.00 93.19 174 ALA A CA 1
ATOM 1422 C C . ALA A 1 174 ? 20.796 -5.522 -2.263 1.00 93.19 174 ALA A C 1
ATOM 1424 O O . ALA A 1 174 ? 21.793 -5.995 -2.816 1.00 93.19 174 ALA A O 1
ATOM 1425 N N . TYR A 1 175 ? 19.762 -5.063 -2.979 1.00 94.69 175 TYR A N 1
ATOM 1426 C CA . TYR A 1 175 ? 19.729 -5.123 -4.440 1.00 94.69 175 TYR A CA 1
ATOM 1427 C C . TYR A 1 175 ? 20.801 -4.246 -5.119 1.00 94.69 175 TYR A C 1
ATOM 1429 O O . TYR A 1 175 ? 21.130 -4.489 -6.284 1.00 94.69 175 TYR A O 1
ATOM 1437 N N . LYS A 1 176 ? 21.423 -3.273 -4.427 1.00 93.19 176 LYS A N 1
ATOM 1438 C CA . LYS A 1 176 ? 22.536 -2.485 -4.999 1.00 93.19 176 LYS A CA 1
ATOM 1439 C C . LYS A 1 176 ? 23.681 -3.379 -5.471 1.00 93.19 176 LYS A C 1
ATOM 1441 O O . LYS A 1 176 ? 24.228 -3.133 -6.543 1.00 93.19 176 LYS A O 1
ATOM 1446 N N . THR A 1 177 ? 24.002 -4.440 -4.733 1.00 91.38 177 THR A N 1
ATOM 1447 C CA . THR A 1 177 ? 25.054 -5.396 -5.110 1.00 91.38 177 THR A CA 1
ATOM 1448 C C . THR A 1 177 ? 24.716 -6.100 -6.424 1.00 91.38 177 THR A C 1
ATOM 1450 O O . THR A 1 177 ? 25.545 -6.151 -7.334 1.00 91.38 177 THR A O 1
ATOM 1453 N N . THR A 1 178 ? 23.470 -6.557 -6.582 1.00 91.06 178 THR A N 1
ATOM 1454 C CA . THR A 1 178 ? 22.972 -7.145 -7.837 1.00 91.06 178 THR A CA 1
ATOM 1455 C C . THR A 1 178 ? 22.991 -6.129 -8.982 1.00 91.06 178 THR A C 1
ATOM 1457 O O . THR A 1 178 ? 23.384 -6.459 -10.104 1.00 91.06 178 THR A O 1
ATOM 1460 N N . ALA A 1 179 ? 22.604 -4.878 -8.720 1.00 89.94 179 ALA A N 1
ATOM 1461 C CA . ALA A 1 179 ? 22.622 -3.810 -9.715 1.00 89.94 179 ALA A CA 1
ATOM 1462 C C . ALA A 1 179 ? 24.046 -3.495 -10.201 1.00 89.94 179 ALA A C 1
ATOM 1464 O O . ALA A 1 179 ? 24.248 -3.322 -11.400 1.00 89.94 179 ALA A O 1
ATOM 1465 N N . ILE A 1 180 ? 25.034 -3.478 -9.302 1.00 88.81 180 ILE A N 1
ATOM 1466 C CA . ILE A 1 180 ? 26.453 -3.303 -9.647 1.00 88.81 180 ILE A CA 1
ATOM 1467 C C . ILE A 1 180 ? 26.950 -4.492 -10.473 1.00 88.81 180 ILE A C 1
ATOM 1469 O O . ILE A 1 180 ? 27.528 -4.292 -11.538 1.00 88.81 180 ILE A O 1
ATOM 1473 N N . ALA A 1 181 ? 26.678 -5.723 -10.027 1.00 87.62 181 ALA A N 1
ATOM 1474 C CA . ALA A 1 181 ? 27.141 -6.940 -10.696 1.00 87.62 181 ALA A CA 1
ATOM 1475 C C . ALA A 1 181 ? 26.578 -7.107 -12.119 1.00 87.62 181 ALA A C 1
ATOM 1477 O O . ALA A 1 181 ? 27.234 -7.670 -12.991 1.00 87.62 181 ALA A O 1
ATOM 1478 N N . THR A 1 182 ? 25.364 -6.610 -12.365 1.00 86.12 182 THR A N 1
ATOM 1479 C CA . THR A 1 182 ? 24.699 -6.673 -13.678 1.00 86.12 182 THR A CA 1
ATOM 1480 C C . THR A 1 182 ? 24.939 -5.431 -14.542 1.00 86.12 182 THR A C 1
ATOM 1482 O O . THR A 1 182 ? 24.539 -5.403 -15.710 1.00 86.12 182 THR A O 1
ATOM 1485 N N . HIS A 1 183 ? 25.595 -4.396 -14.008 1.00 84.69 183 HIS A N 1
ATOM 1486 C CA . HIS A 1 183 ? 25.821 -3.156 -14.735 1.00 84.69 183 HIS A CA 1
ATOM 1487 C C . HIS A 1 183 ? 26.818 -3.351 -15.879 1.00 84.69 183 HIS A C 1
ATOM 1489 O O . HIS A 1 183 ? 27.960 -3.754 -15.681 1.00 84.69 183 HIS A O 1
ATOM 1495 N N . THR A 1 184 ? 26.400 -2.984 -17.090 1.00 82.69 184 THR A N 1
ATOM 1496 C CA . THR A 1 184 ? 27.291 -2.922 -18.253 1.00 82.69 184 THR A CA 1
ATOM 1497 C C . THR A 1 184 ? 27.628 -1.460 -18.557 1.00 82.69 184 THR A C 1
ATOM 1499 O O . THR A 1 184 ? 26.722 -0.705 -18.945 1.00 82.69 184 THR A O 1
ATOM 1502 N N . PRO A 1 185 ? 28.905 -1.042 -18.423 1.00 79.50 185 PRO A N 1
ATOM 1503 C CA . PRO A 1 185 ? 29.318 0.323 -18.714 1.00 79.50 185 PRO A CA 1
ATOM 1504 C C . PRO A 1 185 ? 28.921 0.767 -20.134 1.00 79.50 185 PRO A C 1
ATOM 1506 O O . PRO A 1 185 ? 28.862 -0.048 -21.062 1.00 79.50 185 PRO A O 1
ATOM 1509 N N . PRO A 1 186 ? 28.612 2.058 -20.341 1.00 75.81 186 PRO A N 1
ATOM 1510 C CA . PRO A 1 186 ? 28.391 2.595 -21.677 1.00 75.81 186 PRO A CA 1
ATOM 1511 C C . PRO A 1 186 ? 29.643 2.483 -22.541 1.00 75.81 186 PRO A C 1
ATOM 1513 O O . PRO A 1 186 ? 30.754 2.721 -22.071 1.00 75.81 186 PRO A O 1
ATOM 1516 N N . ASP A 1 187 ? 29.433 2.146 -23.817 1.00 79.75 187 ASP A N 1
ATOM 1517 C CA . ASP A 1 187 ? 30.488 2.161 -24.826 1.00 79.75 187 ASP A CA 1
ATOM 1518 C C . ASP A 1 187 ? 31.119 3.569 -24.853 1.00 79.75 187 ASP A C 1
ATOM 1520 O O . ASP A 1 187 ? 30.385 4.563 -24.975 1.00 79.75 187 ASP A O 1
ATOM 1524 N N . PRO A 1 188 ? 32.453 3.694 -24.720 1.00 78.81 188 PRO A N 1
ATOM 1525 C CA . PRO A 1 188 ? 33.140 4.980 -24.762 1.00 78.81 188 PRO A CA 1
ATOM 1526 C C . PRO A 1 188 ? 32.802 5.813 -26.005 1.00 78.81 188 PRO A C 1
ATOM 1528 O O . PRO A 1 188 ? 32.757 7.040 -25.913 1.00 78.81 188 PRO A O 1
ATOM 1531 N N . SER A 1 189 ? 32.510 5.155 -27.132 1.00 83.62 189 SER A N 1
ATOM 1532 C CA . SER A 1 189 ? 32.166 5.771 -28.418 1.00 83.62 189 SER A CA 1
ATOM 1533 C C . SER A 1 189 ? 30.688 6.167 -28.564 1.00 83.62 189 SER A C 1
ATOM 1535 O O . SER A 1 189 ? 30.339 6.870 -29.512 1.00 83.62 189 SER A O 1
ATOM 1537 N N . ALA A 1 190 ? 29.818 5.773 -27.624 1.00 82.69 190 ALA A N 1
ATOM 1538 C CA . ALA A 1 190 ? 28.386 6.060 -27.686 1.00 82.69 190 ALA A CA 1
ATOM 1539 C C . ALA A 1 190 ? 28.102 7.567 -27.668 1.00 82.69 190 ALA A C 1
ATOM 1541 O O . ALA A 1 190 ? 28.633 8.305 -26.826 1.00 82.69 190 ALA A O 1
ATOM 1542 N N . SER A 1 191 ? 27.209 8.012 -28.560 1.00 85.50 191 SER A N 1
ATOM 1543 C CA . SER A 1 191 ? 26.829 9.419 -28.648 1.00 85.50 191 SER A CA 1
ATOM 1544 C C . SER A 1 191 ? 26.097 9.877 -27.382 1.00 85.50 191 SER A C 1
ATOM 1546 O O . SER A 1 191 ? 25.541 9.079 -26.624 1.00 85.50 191 SER A O 1
ATOM 1548 N N . TRP A 1 192 ? 26.044 11.191 -27.156 1.00 80.50 192 TRP A N 1
ATOM 1549 C CA . TRP A 1 192 ? 25.296 11.756 -26.028 1.00 80.50 192 TRP A CA 1
ATOM 1550 C C . TRP A 1 192 ? 23.809 11.355 -26.047 1.00 80.50 192 TRP A C 1
ATOM 1552 O O . TRP A 1 192 ? 23.235 11.121 -24.985 1.00 80.50 192 TRP A O 1
ATOM 1562 N N . LYS A 1 193 ? 23.208 11.209 -27.240 1.00 83.06 193 LYS A N 1
ATOM 1563 C CA . LYS A 1 193 ? 21.820 10.750 -27.400 1.00 83.06 193 LYS A CA 1
ATOM 1564 C C . LYS A 1 193 ? 21.664 9.287 -27.008 1.00 83.06 193 LYS A C 1
ATOM 1566 O O . LYS A 1 193 ? 20.700 8.949 -26.335 1.00 83.06 193 LYS A O 1
ATOM 1571 N N . ASP A 1 194 ? 22.620 8.435 -27.369 1.00 81.44 194 ASP A N 1
ATOM 1572 C CA . ASP A 1 194 ? 22.589 7.014 -26.998 1.00 81.44 194 ASP A CA 1
ATOM 1573 C C . ASP A 1 194 ? 22.736 6.837 -25.485 1.00 81.44 194 ASP A C 1
ATOM 1575 O O . ASP A 1 194 ? 22.066 6.004 -24.877 1.00 81.44 194 ASP A O 1
ATOM 1579 N N . ARG A 1 195 ? 23.576 7.669 -24.857 1.00 78.12 195 ARG A N 1
ATOM 1580 C CA . ARG A 1 195 ? 23.731 7.702 -23.397 1.00 78.12 195 ARG A CA 1
ATOM 1581 C C . ARG A 1 195 ? 22.450 8.159 -22.704 1.00 78.12 195 ARG A C 1
ATOM 1583 O O . ARG A 1 195 ? 22.052 7.535 -21.723 1.00 78.12 195 ARG A O 1
ATOM 1590 N N . GLN A 1 196 ? 21.794 9.195 -23.225 1.00 79.94 196 GLN A N 1
ATOM 1591 C CA . GLN A 1 196 ? 20.516 9.666 -22.695 1.00 79.94 196 GLN A CA 1
ATOM 1592 C C . GLN A 1 196 ? 19.416 8.613 -22.867 1.00 79.94 196 GLN A C 1
ATOM 1594 O O . GLN A 1 196 ? 18.780 8.240 -21.890 1.00 79.94 196 GLN A O 1
ATOM 1599 N N . ASN A 1 197 ? 19.274 8.040 -24.063 1.00 81.25 197 ASN A N 1
ATOM 1600 C CA . ASN A 1 197 ? 18.306 6.977 -24.327 1.00 81.25 197 ASN A CA 1
ATOM 1601 C C . ASN A 1 197 ? 18.527 5.754 -23.430 1.00 81.25 197 ASN A C 1
ATOM 1603 O O . ASN A 1 197 ? 17.560 5.130 -23.000 1.00 81.25 197 ASN A O 1
ATOM 1607 N N . ARG A 1 198 ? 19.782 5.393 -23.133 1.00 77.88 198 ARG A N 1
ATOM 1608 C CA . ARG A 1 198 ? 20.091 4.299 -22.203 1.00 77.88 198 ARG A CA 1
ATOM 1609 C C . ARG A 1 198 ? 19.667 4.637 -20.773 1.00 77.88 198 ARG A C 1
ATOM 1611 O O . ARG A 1 198 ? 19.136 3.770 -20.090 1.00 77.88 198 ARG A O 1
ATOM 1618 N N . ALA A 1 199 ? 19.910 5.867 -20.322 1.00 75.38 199 ALA A N 1
ATOM 1619 C CA . ALA A 1 199 ? 19.492 6.317 -18.996 1.00 75.38 199 ALA A CA 1
ATOM 1620 C C . ALA A 1 199 ? 17.958 6.355 -18.873 1.00 75.38 199 ALA A C 1
ATOM 1622 O O . ALA A 1 199 ? 17.400 5.861 -17.891 1.00 75.38 199 ALA A O 1
ATOM 1623 N N . ASP A 1 200 ? 17.279 6.864 -19.900 1.00 78.81 200 ASP A N 1
ATOM 1624 C CA . ASP A 1 200 ? 15.821 6.974 -19.941 1.00 78.81 200 ASP A CA 1
ATOM 1625 C C . ASP A 1 200 ? 15.158 5.589 -19.997 1.00 78.81 200 ASP A C 1
ATOM 1627 O O . ASP A 1 200 ? 14.199 5.342 -19.269 1.00 78.81 200 ASP A O 1
ATOM 1631 N N . ASN A 1 201 ? 15.726 4.644 -20.752 1.00 81.94 201 ASN A N 1
ATOM 1632 C CA . ASN A 1 201 ? 15.223 3.269 -20.879 1.00 81.94 201 ASN A CA 1
ATOM 1633 C C . ASN A 1 201 ? 15.878 2.270 -19.906 1.00 81.94 201 ASN A C 1
ATOM 1635 O O . ASN A 1 201 ? 15.825 1.059 -20.130 1.00 81.94 201 ASN A O 1
ATOM 1639 N N . GLY A 1 202 ? 16.527 2.752 -18.842 1.00 83.88 202 GLY A N 1
ATOM 1640 C CA . GLY A 1 202 ? 17.071 1.884 -17.797 1.00 83.88 202 GLY A CA 1
ATOM 1641 C C . GLY A 1 202 ? 15.983 1.028 -17.135 1.00 83.88 202 GLY A C 1
ATOM 1642 O O . GLY A 1 202 ? 14.813 1.410 -17.117 1.00 83.88 202 GLY A O 1
ATOM 1643 N N . LYS A 1 203 ? 16.364 -0.124 -16.566 1.00 91.12 203 LYS A N 1
ATOM 1644 C CA . LYS A 1 203 ? 15.418 -1.011 -15.869 1.00 91.12 203 LYS A CA 1
ATOM 1645 C C . LYS A 1 203 ? 14.791 -0.291 -14.668 1.00 91.12 203 LYS A C 1
ATOM 1647 O O . LYS A 1 203 ? 15.509 0.205 -13.801 1.00 91.12 203 LYS A O 1
ATOM 1652 N N . GLU A 1 204 ? 13.462 -0.254 -14.640 1.00 94.69 204 GLU A N 1
ATOM 1653 C CA . GLU A 1 204 ? 12.657 0.328 -13.563 1.00 94.69 204 GLU A CA 1
ATOM 1654 C C . GLU A 1 204 ? 12.230 -0.732 -12.554 1.00 94.69 204 GLU A C 1
ATOM 1656 O O . GLU A 1 204 ? 11.915 -1.869 -12.918 1.00 94.69 204 GLU A O 1
ATOM 1661 N N . PHE A 1 205 ? 12.202 -0.311 -11.296 1.00 96.88 205 PHE A N 1
ATOM 1662 C CA . PHE A 1 205 ? 11.684 -1.063 -10.164 1.00 96.88 205 PHE A CA 1
ATOM 1663 C C . PHE A 1 205 ? 10.625 -0.224 -9.473 1.00 96.88 205 PHE A C 1
ATOM 1665 O O . PHE A 1 205 ? 10.621 1.008 -9.587 1.00 96.88 205 PHE A O 1
ATOM 1672 N N . ILE A 1 206 ? 9.747 -0.889 -8.740 1.00 97.62 206 ILE A N 1
ATOM 1673 C CA . ILE A 1 206 ? 8.790 -0.211 -7.879 1.00 97.62 206 ILE A CA 1
ATOM 1674 C C . ILE A 1 206 ? 9.005 -0.631 -6.434 1.00 97.62 206 ILE A C 1
ATOM 1676 O O . ILE A 1 206 ? 9.410 -1.754 -6.151 1.00 97.62 206 ILE A O 1
ATOM 1680 N N . VAL A 1 207 ? 8.711 0.286 -5.529 1.00 98.06 207 VAL A N 1
ATOM 1681 C CA . VAL A 1 207 ? 8.534 0.022 -4.100 1.00 98.06 207 VAL A CA 1
ATOM 1682 C C . VAL A 1 207 ? 7.230 0.685 -3.687 1.00 98.06 207 VAL A C 1
ATOM 1684 O O . VAL A 1 207 ? 6.850 1.703 -4.271 1.00 98.06 207 VAL A O 1
ATOM 1687 N N . ALA A 1 208 ? 6.527 0.121 -2.717 1.00 97.94 208 ALA A N 1
ATOM 1688 C CA . ALA A 1 208 ? 5.239 0.636 -2.270 1.00 97.94 208 ALA A CA 1
ATOM 1689 C C . ALA A 1 208 ? 5.206 0.704 -0.749 1.00 97.94 208 ALA A C 1
ATOM 1691 O O . ALA A 1 208 ? 5.759 -0.171 -0.093 1.00 97.94 208 ALA A O 1
ATOM 1692 N N . GLY A 1 209 ? 4.570 1.736 -0.201 1.00 97.44 209 GLY A N 1
ATOM 1693 C CA . GLY A 1 209 ? 4.477 1.901 1.243 1.00 97.44 209 GLY A CA 1
ATOM 1694 C C . GLY A 1 209 ? 3.778 3.185 1.684 1.00 97.44 209 GLY A C 1
ATOM 1695 O O . GLY A 1 209 ? 3.307 3.985 0.869 1.00 97.44 209 GLY A O 1
ATOM 1696 N N . LEU A 1 210 ? 3.731 3.383 2.996 1.00 97.12 210 LEU A N 1
ATOM 1697 C CA . LEU A 1 210 ? 3.295 4.599 3.674 1.00 97.12 210 LEU A CA 1
ATOM 1698 C C . LEU A 1 210 ? 4.481 5.549 3.865 1.00 97.12 210 LEU A C 1
ATOM 1700 O O . LEU A 1 210 ? 5.522 5.138 4.370 1.00 97.12 210 LEU A O 1
ATOM 1704 N N . ILE A 1 211 ? 4.326 6.829 3.523 1.00 97.31 211 ILE A N 1
ATOM 1705 C CA . ILE A 1 211 ? 5.319 7.851 3.882 1.00 97.31 211 ILE A CA 1
ATOM 1706 C C . ILE A 1 211 ? 5.163 8.183 5.370 1.00 97.31 211 ILE A C 1
ATOM 1708 O O . ILE A 1 211 ? 4.173 8.804 5.769 1.00 97.31 211 ILE A O 1
ATOM 1712 N N . THR A 1 212 ? 6.139 7.786 6.185 1.00 95.44 212 THR A N 1
ATOM 1713 C CA . THR A 1 212 ? 6.126 7.973 7.647 1.00 95.44 212 THR A CA 1
ATOM 1714 C C . THR A 1 212 ? 6.945 9.171 8.105 1.00 95.44 212 THR A C 1
ATOM 1716 O O . THR A 1 212 ? 6.587 9.803 9.096 1.00 95.44 212 THR A O 1
ATOM 1719 N N . ASP A 1 213 ? 7.985 9.537 7.356 1.00 96.25 213 ASP A N 1
ATOM 1720 C CA . ASP A 1 213 ? 8.773 10.746 7.592 1.00 96.25 213 ASP A CA 1
ATOM 1721 C C . ASP A 1 213 ? 9.047 11.487 6.284 1.00 96.25 213 ASP A C 1
ATOM 1723 O O . ASP A 1 213 ? 9.229 10.886 5.221 1.00 96.25 213 ASP A O 1
ATOM 1727 N N . TYR A 1 214 ? 9.072 12.813 6.372 1.00 96.06 214 TYR A N 1
ATOM 1728 C CA . TYR A 1 214 ? 9.400 13.691 5.262 1.00 96.06 214 TYR A CA 1
ATOM 1729 C C . TYR A 1 214 ? 10.093 14.946 5.787 1.00 96.06 214 TYR A C 1
ATOM 1731 O O . TYR A 1 214 ? 9.499 15.746 6.511 1.00 96.06 214 TYR A O 1
ATOM 1739 N N . SER A 1 215 ? 11.350 15.144 5.390 1.00 95.25 215 SER A N 1
ATOM 1740 C CA . SER A 1 215 ? 12.148 16.297 5.799 1.00 95.25 215 SER A CA 1
ATOM 1741 C C . SER A 1 215 ? 12.847 16.958 4.617 1.00 95.25 215 SER A C 1
ATOM 1743 O O . SER A 1 215 ? 13.283 16.309 3.666 1.00 95.25 215 SER A O 1
ATOM 1745 N N . ILE A 1 216 ? 12.967 18.284 4.680 1.00 94.50 216 ILE A N 1
ATOM 1746 C CA . ILE A 1 216 ? 13.659 19.096 3.677 1.00 94.50 216 ILE A CA 1
ATOM 1747 C C . ILE A 1 216 ? 14.864 19.744 4.346 1.00 94.50 216 ILE A C 1
ATOM 1749 O O . ILE A 1 216 ? 14.753 20.308 5.434 1.00 94.50 216 ILE A O 1
ATOM 1753 N N . ARG A 1 217 ? 16.012 19.695 3.678 1.00 91.44 217 ARG A N 1
ATOM 1754 C CA . ARG A 1 217 ? 17.236 20.380 4.090 1.00 91.44 217 ARG A CA 1
ATOM 1755 C C . ARG A 1 217 ? 17.721 21.275 2.961 1.00 91.44 217 ARG A C 1
ATOM 1757 O O . ARG A 1 217 ? 17.587 20.924 1.788 1.00 91.44 217 ARG A O 1
ATOM 1764 N N . ASP A 1 218 ? 18.302 22.413 3.312 1.00 87.00 218 ASP A N 1
ATOM 1765 C CA . ASP A 1 218 ? 19.025 23.224 2.337 1.00 87.00 218 ASP A CA 1
ATOM 1766 C C . ASP A 1 218 ? 20.351 22.528 1.992 1.00 87.00 218 ASP A C 1
ATOM 1768 O O . ASP A 1 218 ? 21.033 21.971 2.857 1.00 87.00 218 ASP A O 1
ATOM 1772 N N . ALA A 1 219 ? 20.683 22.486 0.704 1.00 77.50 219 ALA A N 1
ATOM 1773 C CA . ALA A 1 219 ? 21.894 21.847 0.213 1.00 77.50 219 ALA A CA 1
ATOM 1774 C C . ALA A 1 219 ? 23.130 22.741 0.417 1.00 77.50 219 ALA A C 1
ATOM 1776 O O . ALA A 1 219 ? 23.039 23.917 0.761 1.00 77.50 219 ALA A O 1
ATOM 1777 N N . GLN A 1 220 ? 24.318 22.193 0.133 1.00 70.62 220 GLN A N 1
ATOM 1778 C CA . GLN A 1 220 ? 25.586 22.936 0.212 1.00 70.62 220 GLN A CA 1
ATOM 1779 C C . GLN A 1 220 ? 25.665 24.125 -0.765 1.00 70.62 220 GLN A C 1
ATOM 1781 O O . GLN A 1 220 ? 26.482 25.023 -0.572 1.00 70.62 220 GLN A O 1
ATOM 1786 N N . ARG A 1 221 ? 24.841 24.137 -1.821 1.00 71.31 221 ARG A N 1
ATOM 1787 C CA . ARG A 1 221 ? 24.722 25.248 -2.770 1.00 71.31 221 ARG A CA 1
ATOM 1788 C C . ARG A 1 221 ? 23.518 26.111 -2.412 1.00 71.31 221 ARG A C 1
ATOM 1790 O O . ARG A 1 221 ? 22.430 25.597 -2.172 1.00 71.31 221 ARG A O 1
ATOM 1797 N N . SER A 1 222 ? 23.720 27.428 -2.405 1.00 70.94 222 SER A N 1
ATOM 1798 C CA . SER A 1 222 ? 22.686 28.403 -2.046 1.00 70.94 222 SER A CA 1
ATOM 1799 C C . SER A 1 222 ? 21.431 28.230 -2.912 1.00 70.94 222 SER A C 1
ATOM 1801 O O . SER A 1 222 ? 21.502 28.343 -4.133 1.00 70.94 222 SER A O 1
ATOM 1803 N N . GLY A 1 223 ? 20.297 27.946 -2.266 1.00 77.19 223 GLY A N 1
ATOM 1804 C CA . GLY A 1 223 ? 18.978 27.835 -2.896 1.00 77.19 223 GLY A CA 1
ATOM 1805 C C . GLY A 1 223 ? 18.552 26.427 -3.327 1.00 77.19 223 GLY A C 1
ATOM 1806 O O . GLY A 1 223 ? 17.361 26.225 -3.547 1.00 77.19 223 GLY A O 1
ATOM 1807 N N . GLU A 1 224 ? 19.468 25.457 -3.402 1.00 87.88 224 GLU A N 1
ATOM 1808 C CA . GLU A 1 224 ? 19.124 24.061 -3.705 1.00 87.88 224 GLU A CA 1
ATOM 1809 C C . GLU A 1 224 ? 18.537 23.369 -2.465 1.00 87.88 224 GLU A C 1
ATOM 1811 O O . GLU A 1 224 ? 19.032 23.539 -1.346 1.00 87.88 224 GLU A O 1
ATOM 1816 N N . LYS A 1 225 ? 17.501 22.549 -2.659 1.00 89.62 225 LYS A N 1
ATOM 1817 C CA . LYS A 1 225 ? 16.874 21.754 -1.598 1.00 89.62 225 LYS A CA 1
ATOM 1818 C C . LYS A 1 225 ? 17.140 20.267 -1.785 1.00 89.62 225 LYS A C 1
ATOM 1820 O O . LYS A 1 225 ? 17.256 19.762 -2.896 1.00 89.62 225 LYS A O 1
ATOM 1825 N N . VAL A 1 226 ? 17.226 19.543 -0.679 1.00 93.38 226 VAL A N 1
ATOM 1826 C CA . VAL A 1 226 ? 17.271 18.080 -0.660 1.00 93.38 226 VAL A CA 1
ATOM 1827 C C . VAL A 1 226 ? 16.140 17.604 0.228 1.00 93.38 226 VAL A C 1
ATOM 1829 O O . VAL A 1 226 ? 16.020 18.056 1.366 1.00 93.38 226 VAL A O 1
ATOM 1832 N N . ALA A 1 227 ? 15.322 16.696 -0.290 1.00 95.56 227 ALA A N 1
ATOM 1833 C CA . ALA A 1 227 ? 14.279 16.053 0.489 1.00 95.56 227 ALA A CA 1
ATOM 1834 C C . ALA A 1 227 ? 14.690 14.624 0.852 1.00 95.56 227 ALA A C 1
ATOM 1836 O O . ALA A 1 227 ? 15.269 13.905 0.036 1.00 95.56 227 ALA A O 1
ATOM 1837 N N . PHE A 1 228 ? 14.371 14.224 2.074 1.00 96.94 228 PHE A N 1
ATOM 1838 C CA . PHE A 1 228 ? 14.448 12.851 2.547 1.00 96.94 228 PHE A CA 1
ATOM 1839 C C . PHE A 1 228 ? 13.028 12.396 2.853 1.00 96.94 228 PHE A C 1
ATOM 1841 O O . PHE A 1 228 ? 12.287 13.107 3.531 1.00 96.94 228 PHE A O 1
ATOM 1848 N N . LEU A 1 229 ? 12.642 11.247 2.311 1.00 97.25 229 LEU A N 1
ATOM 1849 C CA . LEU A 1 229 ? 11.339 10.638 2.550 1.00 97.25 229 LEU A CA 1
ATOM 1850 C C . LEU A 1 229 ? 11.547 9.202 3.016 1.00 97.25 229 LEU A C 1
ATOM 1852 O O . LEU A 1 229 ? 12.270 8.444 2.372 1.00 97.25 229 LEU A O 1
ATOM 1856 N N . THR A 1 230 ? 10.925 8.835 4.126 1.00 97.88 230 THR A N 1
ATOM 1857 C CA . THR A 1 230 ? 10.970 7.471 4.652 1.00 97.88 230 THR A CA 1
ATOM 1858 C C . THR A 1 230 ? 9.669 6.778 4.301 1.00 97.88 230 THR A C 1
ATOM 1860 O O . THR A 1 230 ? 8.590 7.263 4.646 1.00 97.88 230 THR A O 1
ATOM 1863 N N . LEU A 1 231 ? 9.790 5.673 3.572 1.00 97.81 231 LEU A N 1
ATOM 1864 C CA . LEU A 1 231 ? 8.685 4.798 3.215 1.00 97.81 231 LEU A CA 1
ATOM 1865 C C . LEU A 1 231 ? 8.687 3.585 4.146 1.00 97.81 231 LEU A C 1
ATOM 1867 O O . LEU A 1 231 ? 9.764 3.115 4.509 1.00 97.81 231 LEU A O 1
ATOM 1871 N N . GLU A 1 232 ? 7.510 3.082 4.498 1.00 96.00 232 GLU A N 1
ATOM 1872 C CA . GLU A 1 232 ? 7.325 1.903 5.348 1.00 96.00 232 GLU A CA 1
ATOM 1873 C C . GLU A 1 232 ? 6.255 0.965 4.779 1.00 96.00 232 GLU A C 1
ATOM 1875 O O . GLU A 1 232 ? 5.202 1.415 4.322 1.00 96.00 232 GLU A O 1
ATOM 1880 N N . ASP A 1 233 ? 6.526 -0.335 4.798 1.00 95.69 233 ASP A N 1
ATOM 1881 C CA . ASP A 1 233 ? 5.639 -1.405 4.346 1.00 95.69 233 ASP A CA 1
ATOM 1882 C C . ASP A 1 233 ? 5.639 -2.564 5.358 1.00 95.69 233 ASP A C 1
ATOM 1884 O O . ASP A 1 233 ? 6.210 -2.451 6.440 1.00 95.69 233 ASP A O 1
ATOM 1888 N N . TYR A 1 234 ? 5.007 -3.689 5.013 1.00 93.94 234 TYR A N 1
ATOM 1889 C CA . TYR A 1 234 ? 4.946 -4.869 5.886 1.00 93.94 234 TYR A CA 1
ATOM 1890 C C . TYR A 1 234 ? 6.316 -5.473 6.238 1.00 93.94 234 TYR A C 1
ATOM 1892 O O . TYR A 1 234 ? 6.408 -6.257 7.178 1.00 93.94 234 TYR A O 1
ATOM 1900 N N . THR A 1 235 ? 7.357 -5.182 5.455 1.00 93.94 235 THR A N 1
ATOM 1901 C CA . THR A 1 235 ? 8.686 -5.798 5.583 1.00 93.94 235 THR A CA 1
ATOM 1902 C C . THR A 1 235 ? 9.678 -4.912 6.318 1.00 93.94 235 THR A C 1
ATOM 1904 O O . THR A 1 235 ? 10.583 -5.417 6.977 1.00 93.94 235 THR A O 1
ATOM 1907 N N . GLY A 1 236 ? 9.515 -3.593 6.228 1.00 93.12 236 GLY A N 1
ATOM 1908 C CA . GLY A 1 236 ? 10.385 -2.652 6.909 1.00 93.12 236 GLY A CA 1
ATOM 1909 C C . GLY A 1 236 ? 10.253 -1.235 6.377 1.00 93.12 236 GLY A C 1
ATOM 1910 O O . GLY A 1 236 ? 9.252 -0.849 5.775 1.00 93.12 236 GLY A O 1
ATOM 1911 N N . SER A 1 237 ? 11.296 -0.444 6.608 1.00 96.12 237 SER A N 1
ATOM 1912 C CA . SER A 1 237 ? 11.342 0.964 6.220 1.00 96.12 237 SER A CA 1
ATOM 1913 C C . SER A 1 237 ? 12.614 1.301 5.452 1.00 96.12 237 SER A C 1
ATOM 1915 O O . SER A 1 237 ? 13.689 0.817 5.805 1.00 96.12 237 SER A O 1
ATOM 1917 N N . TYR A 1 238 ? 12.520 2.194 4.464 1.00 97.81 238 TYR A N 1
ATOM 1918 C CA . TYR A 1 238 ? 13.676 2.701 3.721 1.00 97.81 238 TYR A CA 1
ATOM 1919 C C . TYR A 1 238 ? 13.570 4.208 3.464 1.00 97.81 238 TYR A C 1
ATOM 1921 O O . TYR A 1 238 ? 12.503 4.720 3.120 1.00 97.81 238 TYR A O 1
ATOM 1929 N N . SER A 1 239 ? 14.693 4.922 3.595 1.00 97.62 239 SER A N 1
ATOM 1930 C CA . SER A 1 239 ? 14.760 6.370 3.368 1.00 97.62 239 SER A CA 1
ATOM 1931 C C . SER A 1 239 ? 15.340 6.701 1.993 1.00 97.62 239 SER A C 1
ATOM 1933 O O . SER A 1 239 ? 16.487 6.379 1.682 1.00 97.62 239 SER A O 1
ATOM 1935 N N . PHE A 1 240 ? 14.553 7.384 1.164 1.00 97.69 240 PHE A N 1
ATOM 1936 C CA . PHE A 1 240 ? 14.952 7.840 -0.162 1.00 97.69 240 PHE A CA 1
ATOM 1937 C C . PHE A 1 240 ? 15.378 9.306 -0.126 1.00 97.69 240 PHE A C 1
ATOM 1939 O O . PHE A 1 240 ? 14.717 10.164 0.462 1.00 97.69 240 PHE A O 1
ATOM 1946 N N . ARG A 1 241 ? 16.471 9.611 -0.830 1.00 95.62 241 ARG A N 1
ATOM 1947 C CA . ARG A 1 241 ? 16.968 10.975 -1.024 1.00 95.62 241 ARG A CA 1
ATOM 1948 C C . ARG A 1 241 ? 16.535 11.508 -2.386 1.00 95.62 241 ARG A C 1
ATOM 1950 O O . ARG A 1 241 ? 16.925 10.963 -3.415 1.00 95.62 241 ARG A O 1
ATOM 1957 N N . LEU A 1 242 ? 15.841 12.639 -2.395 1.00 95.75 242 LEU A N 1
ATOM 1958 C CA . LEU A 1 242 ? 15.525 13.412 -3.593 1.00 95.75 242 LEU A CA 1
ATOM 1959 C C . LEU A 1 242 ? 16.441 14.634 -3.676 1.00 95.75 242 LEU A C 1
ATOM 1961 O O . LEU A 1 242 ? 16.485 15.459 -2.762 1.00 95.75 242 LEU A O 1
ATOM 1965 N N . GLY A 1 243 ? 17.174 14.758 -4.783 1.00 93.00 243 GLY A N 1
ATOM 1966 C CA . GLY A 1 243 ? 17.874 16.002 -5.106 1.00 93.00 243 GLY A CA 1
ATOM 1967 C C . GLY A 1 243 ? 16.898 17.108 -5.514 1.00 93.00 243 GLY A C 1
ATOM 1968 O O . GLY A 1 243 ? 15.736 16.830 -5.795 1.00 93.00 243 GLY A O 1
ATOM 1969 N N . ASP A 1 244 ? 17.385 18.345 -5.605 1.00 92.31 244 ASP A N 1
ATOM 1970 C CA . ASP A 1 244 ? 16.567 19.542 -5.854 1.00 92.31 244 ASP A CA 1
ATOM 1971 C C . ASP A 1 244 ? 15.605 19.393 -7.040 1.00 92.31 244 ASP A C 1
ATOM 1973 O O . ASP A 1 244 ? 14.396 19.555 -6.894 1.00 92.31 244 ASP A O 1
ATOM 1977 N N . ARG A 1 245 ? 16.122 18.968 -8.197 1.00 92.25 245 ARG A N 1
ATOM 1978 C CA . ARG A 1 245 ? 15.317 18.771 -9.409 1.00 92.25 245 ARG A CA 1
ATOM 1979 C C . ARG A 1 245 ? 14.191 17.753 -9.213 1.00 92.25 245 ARG A C 1
ATOM 1981 O O . ARG A 1 245 ? 13.058 18.002 -9.625 1.00 92.25 245 ARG A O 1
ATOM 1988 N N . ASP A 1 246 ? 14.508 16.604 -8.625 1.00 94.06 246 ASP A N 1
ATOM 1989 C CA . ASP A 1 246 ? 13.549 15.509 -8.469 1.00 94.06 246 ASP A CA 1
ATOM 1990 C C . ASP A 1 246 ? 12.530 15.857 -7.372 1.00 94.06 246 ASP A C 1
ATOM 1992 O O . ASP A 1 246 ? 11.336 15.619 -7.540 1.00 94.06 246 ASP A O 1
ATOM 1996 N N . TYR A 1 247 ? 12.966 16.537 -6.307 1.00 94.19 247 TYR A N 1
ATOM 1997 C CA . TYR A 1 247 ? 12.085 17.098 -5.289 1.00 94.19 247 TYR A CA 1
ATOM 1998 C C . TYR A 1 247 ? 11.110 18.118 -5.888 1.00 94.19 247 TYR A C 1
ATOM 2000 O O . TYR A 1 247 ? 9.905 17.958 -5.734 1.00 94.19 247 TYR A O 1
ATOM 2008 N N . MET A 1 248 ? 11.588 19.126 -6.623 1.00 93.94 248 MET A N 1
ATOM 2009 C CA . MET A 1 248 ? 10.720 20.151 -7.218 1.00 93.94 248 MET A CA 1
ATOM 2010 C C . MET A 1 248 ? 9.671 19.554 -8.165 1.00 93.94 248 MET A C 1
ATOM 2012 O O . MET A 1 248 ? 8.556 20.071 -8.232 1.00 93.94 248 MET A O 1
ATOM 2016 N N . LYS A 1 249 ? 10.008 18.459 -8.863 1.00 95.94 249 LYS A N 1
ATOM 2017 C CA . LYS A 1 249 ? 9.087 17.708 -9.731 1.00 95.94 249 LYS A CA 1
ATOM 2018 C C . LYS A 1 249 ? 8.045 16.905 -8.940 1.00 95.94 249 LYS A C 1
ATOM 2020 O O . LYS A 1 249 ? 6.915 16.771 -9.399 1.00 95.94 249 LYS A O 1
ATOM 2025 N N . LEU A 1 250 ? 8.428 16.323 -7.802 1.00 96.56 250 LEU A N 1
ATOM 2026 C CA . LEU A 1 250 ? 7.625 15.330 -7.076 1.00 96.56 250 LEU A CA 1
ATOM 2027 C C . LEU A 1 250 ? 6.980 15.866 -5.788 1.00 96.56 250 LEU A C 1
ATOM 2029 O O . LEU A 1 250 ? 6.186 15.154 -5.181 1.00 96.56 250 LEU A O 1
ATOM 2033 N N . LYS A 1 251 ? 7.278 17.106 -5.382 1.00 94.69 251 LYS A N 1
ATOM 2034 C CA . LYS A 1 251 ? 6.849 17.708 -4.106 1.00 94.69 251 LYS A CA 1
ATOM 2035 C C . LYS A 1 251 ? 5.340 17.640 -3.850 1.00 94.69 251 LYS A C 1
ATOM 2037 O O . LYS A 1 251 ? 4.936 17.403 -2.724 1.00 94.69 251 LYS A O 1
ATOM 2042 N N . ASP A 1 252 ? 4.515 17.785 -4.887 1.00 95.12 252 ASP A N 1
ATOM 2043 C CA . ASP A 1 252 ? 3.051 17.798 -4.745 1.00 95.12 252 ASP A CA 1
ATOM 2044 C C . ASP A 1 252 ? 2.473 16.374 -4.593 1.00 95.12 252 ASP A C 1
ATOM 2046 O O . ASP A 1 252 ? 1.308 16.179 -4.238 1.00 95.12 252 ASP A O 1
ATOM 2050 N N . LYS A 1 253 ? 3.303 15.355 -4.844 1.00 95.00 253 LYS A N 1
ATOM 2051 C CA . LYS A 1 253 ? 2.958 13.933 -4.741 1.00 95.00 253 LYS A CA 1
ATOM 2052 C C . LYS A 1 253 ? 3.449 13.281 -3.447 1.00 95.00 253 LYS A C 1
ATOM 2054 O O . LYS A 1 253 ? 3.101 12.135 -3.186 1.00 95.00 253 LYS A O 1
ATOM 2059 N N . ILE A 1 254 ? 4.243 13.983 -2.640 1.00 95.75 254 ILE A N 1
ATOM 2060 C CA . ILE A 1 254 ? 4.835 13.451 -1.408 1.00 95.75 254 ILE A CA 1
ATOM 2061 C C . ILE A 1 254 ? 4.324 14.232 -0.198 1.00 95.75 254 ILE A C 1
ATOM 2063 O O . ILE A 1 254 ? 4.334 15.457 -0.181 1.00 95.75 254 ILE A O 1
ATOM 2067 N N . ALA A 1 255 ? 3.849 13.514 0.813 1.00 95.81 255 ALA A N 1
ATOM 2068 C CA . ALA A 1 255 ? 3.523 14.047 2.130 1.00 95.81 255 ALA A CA 1
ATOM 2069 C C . ALA A 1 255 ? 3.448 12.880 3.119 1.00 95.81 255 ALA A C 1
ATOM 2071 O O . ALA A 1 255 ? 3.180 11.749 2.710 1.00 95.81 255 ALA A O 1
ATOM 2072 N N . VAL A 1 256 ? 3.656 13.158 4.406 1.00 95.31 256 VAL A N 1
ATOM 2073 C CA . VAL A 1 256 ? 3.453 12.160 5.467 1.00 95.31 256 VAL A CA 1
ATOM 2074 C C . VAL A 1 256 ? 2.004 11.664 5.428 1.00 95.31 256 VAL A C 1
ATOM 2076 O O . VAL A 1 256 ? 1.098 12.421 5.082 1.00 95.31 256 VAL A O 1
ATOM 2079 N N . GLN A 1 257 ? 1.793 10.394 5.772 1.00 92.38 257 GLN A N 1
ATOM 2080 C CA . GLN A 1 257 ? 0.500 9.701 5.732 1.00 92.38 257 GLN A CA 1
ATOM 2081 C C . GLN A 1 257 ? -0.073 9.456 4.326 1.00 92.38 257 GLN A C 1
ATOM 2083 O O . GLN A 1 257 ? -1.230 9.064 4.200 1.00 92.38 257 GLN A O 1
ATOM 2088 N N . ARG A 1 258 ? 0.715 9.642 3.257 1.00 95.50 258 ARG A N 1
ATOM 2089 C CA . ARG A 1 258 ? 0.318 9.202 1.910 1.00 95.50 258 ARG A CA 1
ATOM 2090 C C . ARG A 1 258 ? 0.833 7.803 1.615 1.00 95.50 258 ARG A C 1
ATOM 2092 O O . ARG A 1 258 ? 1.991 7.484 1.881 1.00 95.50 258 ARG A O 1
ATOM 2099 N N . PHE A 1 259 ? -0.031 7.009 0.998 1.00 97.12 259 PHE A N 1
ATOM 2100 C CA . PHE A 1 259 ? 0.277 5.682 0.488 1.00 97.12 259 PHE A CA 1
ATOM 2101 C C . PHE A 1 259 ? 0.684 5.777 -0.976 1.00 97.12 259 PHE A C 1
ATOM 2103 O O . PHE A 1 259 ? -0.104 6.202 -1.826 1.00 97.12 259 PHE A O 1
ATOM 2110 N N . VAL A 1 260 ? 1.927 5.415 -1.274 1.00 97.94 260 VAL A N 1
ATOM 2111 C CA . VAL A 1 260 ? 2.524 5.678 -2.583 1.00 97.94 260 VAL A CA 1
ATOM 2112 C C . VAL A 1 260 ? 3.262 4.472 -3.139 1.00 97.94 260 VAL A C 1
ATOM 2114 O O . VAL A 1 260 ? 3.752 3.616 -2.404 1.00 97.94 260 VAL A O 1
ATOM 2117 N N . ILE A 1 261 ? 3.387 4.461 -4.462 1.00 98.38 261 ILE A N 1
ATOM 2118 C CA . ILE A 1 261 ? 4.322 3.637 -5.219 1.00 98.38 261 ILE A CA 1
ATOM 2119 C C . ILE A 1 261 ? 5.425 4.564 -5.728 1.00 98.38 261 ILE A C 1
ATOM 2121 O O . ILE A 1 261 ? 5.152 5.506 -6.479 1.00 98.38 261 ILE A O 1
ATOM 2125 N N . LEU A 1 262 ? 6.674 4.298 -5.356 1.00 98.12 262 LEU A N 1
ATOM 2126 C CA . LEU A 1 262 ? 7.831 4.987 -5.920 1.00 98.12 262 LEU A CA 1
ATOM 2127 C C . LEU A 1 262 ? 8.382 4.166 -7.081 1.00 98.12 262 LEU A C 1
ATOM 2129 O O . LEU A 1 262 ? 8.738 3.000 -6.912 1.00 98.12 262 LEU A O 1
ATOM 2133 N N . LYS A 1 263 ? 8.504 4.789 -8.254 1.00 97.56 263 LYS A N 1
ATOM 2134 C CA . LYS A 1 263 ? 9.281 4.229 -9.364 1.00 97.56 263 LYS A CA 1
ATOM 2135 C C . LYS A 1 263 ? 10.739 4.599 -9.176 1.00 97.56 263 LYS A C 1
ATOM 2137 O O . LYS A 1 263 ? 11.066 5.787 -9.138 1.00 97.56 263 LYS A O 1
ATOM 2142 N N . ILE A 1 264 ? 11.610 3.601 -9.095 1.00 97.19 264 ILE A N 1
ATOM 2143 C CA . ILE A 1 264 ? 13.035 3.792 -8.836 1.00 97.19 264 ILE A CA 1
ATOM 2144 C C . ILE A 1 264 ? 13.912 3.175 -9.932 1.00 97.19 264 ILE A C 1
ATOM 2146 O O . ILE A 1 264 ? 13.562 2.177 -10.563 1.00 97.19 264 ILE A O 1
ATOM 2150 N N . LYS A 1 265 ? 15.082 3.780 -10.150 1.00 95.38 265 LYS A N 1
ATOM 2151 C CA . LYS A 1 265 ? 16.177 3.247 -10.977 1.00 95.38 265 LYS A CA 1
ATOM 2152 C C . LYS A 1 265 ? 17.450 3.192 -10.148 1.00 95.38 265 LYS A C 1
ATOM 2154 O O . LYS A 1 265 ? 17.776 4.148 -9.444 1.00 95.38 265 LYS A O 1
ATOM 2159 N N . TYR A 1 266 ? 18.205 2.114 -10.313 1.00 94.19 266 TYR A N 1
ATOM 2160 C CA . TYR A 1 266 ? 19.570 2.024 -9.808 1.00 94.19 266 TYR A CA 1
ATOM 2161 C C . TYR A 1 266 ? 20.526 2.672 -10.817 1.00 94.19 266 TYR A C 1
ATOM 2163 O O . TYR A 1 266 ? 20.530 2.327 -11.999 1.00 94.19 266 TYR A O 1
ATOM 2171 N N . ALA A 1 267 ? 21.326 3.626 -10.352 1.00 91.06 267 ALA A N 1
ATOM 2172 C CA . ALA A 1 267 ? 22.345 4.315 -11.130 1.00 91.06 267 ALA A CA 1
ATOM 2173 C C . ALA A 1 267 ? 23.730 3.933 -10.605 1.00 91.06 267 ALA A C 1
ATOM 2175 O O . ALA A 1 267 ? 24.145 4.377 -9.535 1.00 91.06 267 ALA A O 1
ATOM 2176 N N . VAL A 1 268 ? 24.437 3.111 -11.376 1.00 90.69 268 VAL A N 1
ATOM 2177 C CA . VAL A 1 268 ? 25.806 2.687 -11.070 1.00 90.69 268 VAL A CA 1
ATOM 2178 C C . VAL A 1 268 ? 26.782 3.646 -11.748 1.00 90.69 268 VAL A C 1
ATOM 2180 O O . VAL A 1 268 ? 26.698 3.892 -12.953 1.00 90.69 268 VAL A O 1
ATOM 2183 N N . LEU A 1 269 ? 27.677 4.230 -10.958 1.00 87.56 269 LEU A N 1
ATOM 2184 C CA . LEU A 1 269 ? 28.766 5.076 -11.429 1.00 87.56 269 LEU A CA 1
ATOM 2185 C C . LEU A 1 269 ? 29.969 4.225 -11.853 1.00 87.56 269 LEU A C 1
ATOM 2187 O O . LEU A 1 269 ? 30.129 3.077 -11.445 1.00 87.56 269 LEU A O 1
ATOM 2191 N N . GLN A 1 270 ? 30.869 4.822 -12.637 1.00 82.81 270 GLN A N 1
ATOM 2192 C CA . GLN A 1 270 ? 32.103 4.159 -13.080 1.00 82.81 270 GLN A CA 1
ATOM 2193 C C . GLN A 1 270 ? 33.052 3.789 -11.931 1.00 82.81 270 GLN A C 1
ATOM 2195 O O . GLN A 1 270 ? 33.873 2.894 -12.091 1.00 82.81 270 GLN A O 1
ATOM 2200 N N . ASP A 1 271 ? 32.942 4.464 -10.786 1.00 85.00 271 ASP A N 1
ATOM 2201 C CA . ASP A 1 271 ? 33.730 4.180 -9.582 1.00 85.00 271 ASP A CA 1
ATOM 2202 C C . ASP A 1 271 ? 33.163 3.024 -8.736 1.00 85.00 271 ASP A C 1
ATOM 2204 O O . ASP A 1 271 ? 33.666 2.754 -7.649 1.00 85.00 271 ASP A O 1
ATOM 2208 N N . GLY A 1 272 ? 32.116 2.347 -9.219 1.00 82.44 272 GLY A N 1
ATOM 2209 C CA . GLY A 1 272 ? 31.482 1.212 -8.550 1.00 82.44 272 GLY A CA 1
ATOM 2210 C C . GLY A 1 272 ? 30.403 1.594 -7.536 1.00 82.44 272 GLY A C 1
ATOM 2211 O O . GLY A 1 272 ? 29.739 0.708 -7.003 1.00 82.44 272 GLY A O 1
ATOM 2212 N N . ARG A 1 273 ? 30.165 2.886 -7.277 1.00 89.25 273 ARG A N 1
ATOM 2213 C CA . ARG A 1 273 ? 29.077 3.309 -6.383 1.00 89.25 273 ARG A CA 1
ATOM 2214 C C . ARG A 1 273 ? 27.719 3.171 -7.061 1.00 89.25 273 ARG A C 1
ATOM 2216 O O . ARG A 1 273 ? 27.564 3.505 -8.234 1.00 89.25 273 ARG A O 1
ATOM 2223 N N . CYS A 1 274 ? 26.713 2.757 -6.296 1.00 92.19 274 CYS A N 1
ATOM 2224 C CA . CYS A 1 274 ? 25.339 2.620 -6.767 1.00 92.19 274 CYS A CA 1
ATOM 2225 C C . CYS A 1 274 ? 24.388 3.534 -5.990 1.00 92.19 274 CYS A C 1
ATOM 2227 O O . CYS A 1 274 ? 24.290 3.459 -4.764 1.00 92.19 274 CYS A O 1
ATOM 2229 N N . PHE A 1 275 ? 23.655 4.370 -6.719 1.00 92.44 275 PHE A N 1
ATOM 2230 C CA . PHE A 1 275 ? 22.633 5.266 -6.188 1.00 92.44 275 PHE A CA 1
ATOM 2231 C C . PHE A 1 275 ? 21.242 4.792 -6.587 1.00 92.44 275 PHE A C 1
ATOM 2233 O O . PHE A 1 275 ? 21.072 4.135 -7.612 1.00 92.44 275 PHE A O 1
ATOM 2240 N N . ILE A 1 276 ? 20.245 5.156 -5.788 1.00 95.62 276 ILE A N 1
ATOM 2241 C CA . ILE A 1 276 ? 18.836 4.916 -6.092 1.00 95.62 276 ILE A CA 1
ATOM 2242 C C . ILE A 1 276 ? 18.208 6.261 -6.425 1.00 95.62 276 ILE A C 1
ATOM 2244 O O . ILE A 1 276 ? 18.251 7.187 -5.617 1.00 95.62 276 ILE A O 1
ATOM 2248 N N . ASN A 1 277 ? 17.630 6.357 -7.616 1.00 95.06 277 ASN A N 1
ATOM 2249 C CA . ASN A 1 277 ? 16.951 7.553 -8.089 1.00 95.06 277 ASN A CA 1
ATOM 2250 C C . ASN A 1 277 ? 15.449 7.298 -8.126 1.00 95.06 277 ASN A C 1
ATOM 2252 O O . ASN A 1 277 ? 15.009 6.345 -8.771 1.00 95.06 277 ASN A O 1
ATOM 2256 N N . VAL A 1 278 ? 14.670 8.173 -7.494 1.00 97.06 278 VAL A N 1
ATOM 2257 C CA . VAL A 1 278 ? 13.206 8.171 -7.602 1.00 97.06 278 VAL A CA 1
ATOM 2258 C C . VAL A 1 278 ? 12.807 8.965 -8.843 1.00 97.06 278 VAL A C 1
ATOM 2260 O O . VAL A 1 278 ? 13.167 10.129 -9.001 1.00 97.06 278 VAL A O 1
ATOM 2263 N N . ILE A 1 279 ? 12.077 8.323 -9.745 1.00 95.44 279 ILE A N 1
ATOM 2264 C CA . ILE A 1 279 ? 11.739 8.848 -11.075 1.00 95.44 279 ILE A CA 1
ATOM 2265 C C . ILE A 1 279 ? 10.345 9.466 -11.066 1.00 95.44 279 ILE A C 1
ATOM 2267 O O . ILE A 1 279 ? 10.098 10.500 -11.706 1.00 95.44 279 ILE A O 1
ATOM 2271 N N . ASP A 1 280 ? 9.433 8.794 -10.367 1.00 96.69 280 ASP A N 1
ATOM 2272 C CA . ASP A 1 280 ? 8.034 9.164 -10.260 1.00 96.69 280 ASP A CA 1
ATOM 2273 C C . ASP A 1 280 ? 7.413 8.604 -8.978 1.00 96.69 280 ASP A C 1
ATOM 2275 O O . ASP A 1 280 ? 7.914 7.644 -8.389 1.00 96.69 280 ASP A O 1
ATOM 2279 N N . VAL A 1 281 ? 6.303 9.219 -8.588 1.00 98.00 281 VAL A N 1
ATOM 2280 C CA . VAL A 1 281 ? 5.470 8.831 -7.452 1.00 98.00 281 VAL A CA 1
ATOM 2281 C C . VAL A 1 281 ? 4.050 8.651 -7.974 1.00 98.00 281 VAL A C 1
ATOM 2283 O O . VAL A 1 281 ? 3.542 9.516 -8.697 1.00 98.00 281 VAL A O 1
ATOM 2286 N N . LEU A 1 282 ? 3.427 7.529 -7.635 1.00 97.56 282 LEU A N 1
ATOM 2287 C CA . LEU A 1 282 ? 2.028 7.223 -7.928 1.00 97.56 282 LEU A CA 1
ATOM 2288 C C . LEU A 1 282 ? 1.291 6.953 -6.619 1.00 97.56 282 LEU A C 1
ATOM 2290 O O . LEU A 1 282 ? 1.909 6.527 -5.646 1.00 97.56 282 LEU A O 1
ATOM 2294 N N . GLU A 1 283 ? -0.017 7.178 -6.590 1.00 97.12 283 GLU A N 1
ATOM 2295 C CA . GLU A 1 283 ? -0.830 6.803 -5.434 1.00 97.12 283 GLU A CA 1
ATOM 2296 C C . GLU A 1 283 ? -1.131 5.304 -5.450 1.00 97.12 283 GLU A C 1
ATOM 2298 O O . GLU A 1 283 ? -1.401 4.718 -6.501 1.00 97.12 283 GLU A O 1
ATOM 2303 N N . LEU A 1 284 ? -1.095 4.679 -4.272 1.00 96.06 284 LEU A N 1
ATOM 2304 C CA . LEU A 1 284 ? -1.370 3.248 -4.143 1.00 96.06 284 LEU A CA 1
ATOM 2305 C C . LEU A 1 284 ? -2.853 2.926 -4.413 1.00 96.06 284 LEU A C 1
ATOM 2307 O O . LEU A 1 284 ? -3.166 1.860 -4.939 1.00 96.06 284 LEU A O 1
ATOM 2311 N N . SER A 1 285 ? -3.758 3.870 -4.148 1.00 94.88 285 SER A N 1
ATOM 2312 C CA . SER A 1 285 ? -5.189 3.799 -4.486 1.00 94.88 285 SER A CA 1
ATOM 2313 C C . SER A 1 285 ? -5.442 3.599 -5.984 1.00 94.88 285 SER A C 1
ATOM 2315 O O . SER A 1 285 ? -6.347 2.862 -6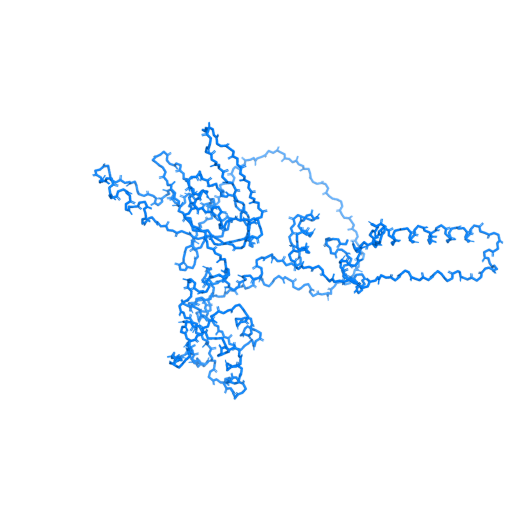.367 1.00 94.88 285 SER A O 1
ATOM 2317 N N . GLU A 1 286 ? -4.605 4.178 -6.845 1.00 94.62 286 GLU A N 1
ATOM 2318 C CA . GLU A 1 286 ? -4.747 4.105 -8.301 1.00 94.62 286 GLU A CA 1
ATOM 2319 C C . GLU A 1 286 ? -4.129 2.838 -8.918 1.00 94.62 286 GLU A C 1
ATOM 2321 O O . GLU A 1 286 ? -4.098 2.695 -10.142 1.00 94.62 286 GLU A O 1
ATOM 2326 N N . THR A 1 287 ? -3.627 1.904 -8.101 1.00 95.62 287 THR A N 1
ATOM 2327 C CA . THR A 1 287 ? -2.894 0.719 -8.575 1.00 95.62 287 THR A CA 1
ATOM 2328 C C . THR A 1 287 ? -3.669 -0.056 -9.636 1.00 95.62 287 THR A C 1
ATOM 2330 O O . THR A 1 287 ? -3.149 -0.304 -10.723 1.00 95.62 287 THR A O 1
ATOM 2333 N N . PHE A 1 288 ? -4.921 -0.427 -9.363 1.00 94.88 288 PHE A N 1
ATOM 2334 C CA . PHE A 1 288 ? -5.693 -1.225 -10.313 1.00 94.88 288 PHE A CA 1
ATOM 2335 C C . PHE A 1 288 ? -5.965 -0.458 -11.607 1.00 94.88 288 PHE A C 1
ATOM 2337 O O . PHE A 1 288 ? -5.791 -1.010 -12.688 1.00 94.88 288 PHE A O 1
ATOM 2344 N N . ASN A 1 289 ? -6.291 0.831 -11.520 1.00 92.44 289 ASN A N 1
ATOM 2345 C CA . ASN A 1 289 ? -6.541 1.668 -12.694 1.00 92.44 289 ASN A CA 1
ATOM 2346 C C . ASN A 1 289 ? -5.297 1.827 -13.580 1.00 92.44 289 ASN A C 1
ATOM 2348 O O . ASN A 1 289 ? -5.405 1.802 -14.807 1.00 92.44 289 ASN A O 1
ATOM 2352 N N . ASN A 1 290 ? -4.117 1.947 -12.970 1.00 91.94 290 ASN A N 1
ATOM 2353 C CA . ASN A 1 290 ? -2.860 2.156 -13.685 1.00 91.94 290 ASN A CA 1
ATOM 2354 C C . ASN A 1 290 ? -2.253 0.858 -14.236 1.00 91.94 290 ASN A C 1
ATOM 2356 O O . ASN A 1 290 ? -1.605 0.879 -15.287 1.00 91.94 290 ASN A O 1
ATOM 2360 N N . PHE A 1 291 ? -2.435 -0.261 -13.535 1.00 92.81 291 PHE A N 1
ATOM 2361 C CA . PHE A 1 291 ? -1.689 -1.487 -13.807 1.00 92.81 291 PHE A CA 1
ATOM 2362 C C . PHE A 1 291 ? -2.568 -2.687 -14.188 1.00 92.81 291 PHE A C 1
ATOM 2364 O O . PHE A 1 291 ? -2.154 -3.473 -15.038 1.00 92.81 291 PHE A O 1
ATOM 2371 N N . ALA A 1 292 ? -3.780 -2.821 -13.641 1.00 93.88 292 ALA A N 1
ATOM 2372 C CA . ALA A 1 292 ? -4.670 -3.937 -13.957 1.00 93.88 292 ALA A CA 1
ATOM 2373 C C . ALA A 1 292 ? -5.509 -3.638 -15.210 1.00 93.88 292 ALA A C 1
ATOM 2375 O O . ALA A 1 292 ? -6.267 -2.671 -15.280 1.00 93.88 292 ALA A O 1
ATOM 2376 N N . LYS A 1 293 ? -5.405 -4.500 -16.222 1.00 93.44 293 LYS A N 1
ATOM 2377 C CA . LYS A 1 293 ? -6.150 -4.410 -17.490 1.00 93.44 293 LYS A CA 1
ATOM 2378 C C . LYS A 1 293 ? -7.421 -5.245 -17.467 1.00 93.44 293 LYS A C 1
ATOM 2380 O O . LYS A 1 293 ? -8.389 -4.944 -18.178 1.00 93.44 293 LYS A O 1
ATOM 2385 N N . SER A 1 294 ? -7.407 -6.341 -16.715 1.00 94.31 294 SER A N 1
ATOM 2386 C CA . SER A 1 294 ? -8.554 -7.235 -16.614 1.00 94.31 294 SER A CA 1
ATOM 2387 C C . SER A 1 294 ? -8.576 -8.045 -15.333 1.00 94.31 294 SER A C 1
ATOM 2389 O O . SER A 1 294 ? -7.529 -8.370 -14.781 1.00 94.31 294 SER A O 1
ATOM 2391 N N . MET A 1 295 ? -9.780 -8.454 -14.949 1.00 94.75 295 MET A N 1
ATOM 2392 C CA . MET A 1 295 ? -10.029 -9.403 -13.874 1.00 94.75 295 MET A CA 1
ATOM 2393 C C . MET A 1 295 ? -10.596 -10.693 -14.453 1.00 94.75 295 MET A C 1
ATOM 2395 O O . MET A 1 295 ? -11.437 -10.661 -15.354 1.00 94.75 295 MET A O 1
ATOM 2399 N N . THR A 1 296 ? -10.148 -11.836 -13.941 1.00 94.69 296 THR A N 1
ATOM 2400 C CA . THR A 1 296 ? -10.798 -13.122 -14.191 1.00 94.69 296 THR A CA 1
ATOM 2401 C C . THR A 1 296 ? -11.277 -13.732 -12.885 1.00 94.69 296 THR A C 1
ATOM 2403 O O . THR A 1 296 ? -10.477 -13.928 -11.975 1.00 94.69 296 THR A O 1
ATOM 2406 N N . VAL A 1 297 ? -12.560 -14.084 -12.832 1.00 92.62 297 VAL A N 1
ATOM 2407 C CA . VAL A 1 297 ? -13.149 -14.858 -11.735 1.00 92.62 297 VAL A CA 1
ATOM 2408 C C . VAL A 1 297 ? -13.107 -16.336 -12.103 1.00 92.62 297 VAL A C 1
ATOM 2410 O O . VAL A 1 297 ? -13.600 -16.732 -13.161 1.00 92.62 297 VAL A O 1
ATOM 2413 N N . VAL A 1 298 ? -12.496 -17.151 -11.254 1.00 91.31 298 VAL A N 1
ATOM 2414 C CA . VAL A 1 298 ? -12.444 -18.606 -11.392 1.00 91.31 298 VAL A CA 1
ATOM 2415 C C . VAL A 1 298 ? -13.676 -19.192 -10.716 1.00 91.31 298 VAL A C 1
ATOM 2417 O O . VAL A 1 298 ? -13.895 -18.977 -9.526 1.00 91.31 298 VAL A O 1
ATOM 2420 N N . VAL A 1 299 ? -14.481 -19.918 -11.488 1.00 90.38 299 VAL A N 1
ATOM 2421 C CA . VAL A 1 299 ? -15.758 -20.479 -11.042 1.00 90.38 299 VAL A CA 1
ATOM 2422 C C . VAL A 1 299 ? -15.723 -22.000 -11.200 1.00 90.38 299 VAL A C 1
ATOM 2424 O O . VAL A 1 299 ? -15.622 -22.479 -12.334 1.00 90.38 299 VAL A O 1
ATOM 2427 N N . PRO A 1 300 ? -15.811 -22.775 -10.108 1.00 88.12 300 PRO A N 1
ATOM 2428 C CA . PRO A 1 300 ? -15.933 -24.226 -10.188 1.00 88.12 300 PRO A CA 1
ATOM 2429 C C . PRO A 1 300 ? -17.268 -24.637 -10.830 1.00 88.12 300 PRO A C 1
ATOM 2431 O O . PRO A 1 300 ? -18.330 -24.148 -10.447 1.00 88.12 300 PRO A O 1
ATOM 2434 N N . LEU A 1 301 ? -17.236 -25.560 -11.798 1.00 83.12 301 LEU A N 1
ATOM 2435 C CA . LEU A 1 301 ? -18.426 -25.989 -12.551 1.00 83.12 301 LEU A CA 1
ATOM 2436 C C . LEU A 1 301 ? -19.541 -26.537 -11.643 1.00 83.12 301 LEU A C 1
ATOM 2438 O O . LEU A 1 301 ? -20.719 -26.298 -11.895 1.00 83.12 301 LEU A O 1
ATOM 2442 N N . ASN A 1 302 ? -19.163 -27.248 -10.580 1.00 82.69 302 ASN A N 1
ATOM 2443 C CA . ASN A 1 302 ? -20.095 -27.932 -9.678 1.00 82.69 302 ASN A CA 1
ATOM 2444 C C . ASN A 1 302 ? -20.770 -26.989 -8.676 1.00 82.69 302 ASN A C 1
ATOM 2446 O O . ASN A 1 302 ? -21.668 -27.401 -7.947 1.00 82.69 302 ASN A O 1
ATOM 2450 N N . GLU A 1 303 ? -20.319 -25.742 -8.618 1.00 75.62 303 GLU A N 1
ATOM 2451 C CA . GLU A 1 303 ? -20.688 -24.806 -7.570 1.00 75.62 303 GLU A CA 1
ATOM 2452 C C . GLU A 1 303 ? -21.608 -23.690 -8.067 1.00 75.62 303 GLU A C 1
ATOM 2454 O O . GLU A 1 303 ? -22.045 -22.867 -7.275 1.00 75.62 303 GLU A O 1
ATOM 2459 N N . LEU A 1 304 ? -21.935 -23.655 -9.358 1.00 80.12 304 LEU A N 1
ATOM 2460 C CA . LEU A 1 304 ? -22.670 -22.549 -9.966 1.00 80.12 304 LEU A CA 1
ATOM 2461 C C . LEU A 1 304 ? -24.183 -22.675 -9.705 1.00 80.12 304 LEU A C 1
ATOM 2463 O O . LEU A 1 304 ? -24.867 -23.510 -10.296 1.00 80.12 304 LEU A O 1
ATOM 2467 N N . GLN A 1 305 ? -24.704 -21.826 -8.823 1.00 85.31 305 GLN A N 1
ATOM 2468 C CA . GLN A 1 305 ? -26.114 -21.723 -8.452 1.00 85.31 305 GLN A CA 1
ATOM 2469 C C . GLN A 1 305 ? -26.723 -20.391 -8.917 1.00 85.31 305 GLN A C 1
ATOM 2471 O O . GLN A 1 305 ? -26.044 -19.503 -9.439 1.00 85.31 305 GLN A O 1
ATOM 2476 N N . LYS A 1 306 ? -28.045 -20.241 -8.774 1.00 85.56 306 LYS A N 1
ATOM 2477 C CA . LYS A 1 306 ? -28.752 -19.032 -9.227 1.00 85.56 306 LYS A CA 1
ATOM 2478 C C . LYS A 1 306 ? -28.388 -17.820 -8.363 1.00 85.56 306 LYS A C 1
ATOM 2480 O O . LYS A 1 306 ? -28.254 -16.714 -8.881 1.00 85.56 306 LYS A O 1
ATOM 2485 N N . GLU A 1 307 ? -28.185 -18.055 -7.076 1.00 86.69 307 GLU A N 1
ATOM 2486 C CA . GLU A 1 307 ? -27.790 -17.086 -6.058 1.00 86.69 307 GLU A CA 1
ATOM 2487 C C . GLU A 1 307 ? -26.425 -16.464 -6.392 1.00 86.69 307 GLU A C 1
ATOM 2489 O O . GLU A 1 307 ? -26.210 -15.271 -6.192 1.00 86.69 307 GLU A O 1
ATOM 2494 N N . ASP A 1 308 ? -25.532 -17.236 -7.014 1.00 85.88 308 ASP A N 1
ATOM 2495 C CA . ASP A 1 308 ? -24.217 -16.762 -7.448 1.00 85.88 308 ASP A CA 1
ATOM 2496 C C . ASP A 1 308 ? -24.305 -15.756 -8.595 1.00 85.88 308 ASP A C 1
ATOM 2498 O O . ASP A 1 308 ? -23.550 -14.787 -8.652 1.00 85.88 308 ASP A O 1
ATOM 2502 N N . LEU A 1 309 ? -25.263 -15.945 -9.507 1.00 84.00 309 LEU A N 1
ATOM 2503 C CA . LEU A 1 309 ? -25.513 -14.985 -10.581 1.00 84.00 309 LEU A CA 1
ATOM 2504 C C . LEU A 1 309 ? -26.028 -13.655 -10.026 1.00 84.00 309 LEU A C 1
ATOM 2506 O O . LEU A 1 309 ? -25.701 -12.596 -10.565 1.00 84.00 309 LEU A O 1
ATOM 2510 N N . GLU A 1 310 ? -26.835 -13.698 -8.966 1.00 87.50 310 GLU A N 1
ATOM 2511 C CA . GLU A 1 310 ? -27.292 -12.498 -8.263 1.00 87.50 310 GLU A CA 1
ATOM 2512 C C . GLU A 1 310 ? -26.140 -11.830 -7.509 1.00 87.50 310 GLU A C 1
ATOM 2514 O O . GLU A 1 310 ? -25.973 -10.614 -7.620 1.00 87.50 310 GLU A O 1
ATOM 2519 N N . PHE A 1 311 ? -25.285 -12.613 -6.847 1.00 88.38 311 PHE A N 1
ATOM 2520 C CA . PHE A 1 311 ? -24.052 -12.124 -6.235 1.00 88.38 311 PHE A CA 1
ATOM 2521 C C . PHE A 1 311 ? -23.158 -11.412 -7.258 1.00 88.38 311 PHE A C 1
ATOM 2523 O O . PHE A 1 311 ? -22.811 -10.251 -7.061 1.00 88.38 311 PHE A O 1
ATOM 2530 N N . PHE A 1 312 ? -22.854 -12.027 -8.406 1.00 87.44 312 PHE A N 1
ATOM 2531 C CA . PHE A 1 312 ? -22.032 -11.380 -9.433 1.00 87.44 312 PHE A CA 1
ATOM 2532 C C . PHE A 1 312 ? -22.667 -10.089 -9.959 1.00 87.44 312 PHE A C 1
ATOM 2534 O O . PHE A 1 312 ? -21.971 -9.091 -10.151 1.00 87.44 312 PHE A O 1
ATOM 2541 N N . LYS A 1 313 ? -23.989 -10.064 -10.154 1.00 85.56 313 LYS A N 1
ATOM 2542 C CA . LYS A 1 313 ? -24.693 -8.845 -10.579 1.00 85.56 313 LYS A CA 1
ATOM 2543 C C . LYS A 1 313 ? -24.580 -7.717 -9.556 1.00 85.56 313 LYS A C 1
ATOM 2545 O O . LYS A 1 313 ? -24.355 -6.576 -9.950 1.00 85.56 313 LYS A O 1
ATOM 2550 N N . ASN A 1 314 ? -24.712 -8.031 -8.271 1.00 86.19 314 ASN A N 1
ATOM 2551 C CA . ASN A 1 314 ? -24.753 -7.032 -7.206 1.00 86.19 314 ASN A CA 1
ATOM 2552 C C . ASN A 1 314 ? -23.360 -6.600 -6.724 1.00 86.19 314 ASN A C 1
ATOM 2554 O O . ASN A 1 314 ? -23.188 -5.445 -6.343 1.00 86.19 314 ASN A O 1
ATOM 2558 N N . SER A 1 315 ? -22.379 -7.503 -6.752 1.00 83.44 315 SER A N 1
ATOM 2559 C CA . SER A 1 315 ? -21.033 -7.279 -6.209 1.00 83.44 315 SER A CA 1
ATOM 2560 C C . SER A 1 315 ? -19.993 -6.941 -7.276 1.00 83.44 315 SER A C 1
ATOM 2562 O O . SER A 1 315 ? -19.065 -6.198 -6.988 1.00 83.44 315 SER A O 1
ATOM 2564 N N . ILE A 1 316 ? -20.138 -7.448 -8.507 1.00 82.94 316 ILE A N 1
ATOM 2565 C CA . ILE A 1 316 ? -19.170 -7.205 -9.593 1.00 82.94 316 ILE A CA 1
ATOM 2566 C C . ILE A 1 316 ? -19.718 -6.205 -10.613 1.00 82.94 316 ILE A C 1
ATOM 2568 O O . ILE A 1 316 ? -19.018 -5.285 -11.022 1.00 82.94 316 ILE A O 1
ATOM 2572 N N . LEU A 1 317 ? -20.973 -6.367 -11.044 1.00 81.38 317 LEU A N 1
ATOM 2573 C CA . LEU A 1 317 ? -21.545 -5.557 -12.132 1.00 81.38 317 LEU A CA 1
ATOM 2574 C C . LEU A 1 317 ? -22.138 -4.214 -11.672 1.00 81.38 317 LEU A C 1
ATOM 2576 O O . LEU A 1 317 ? -22.689 -3.476 -1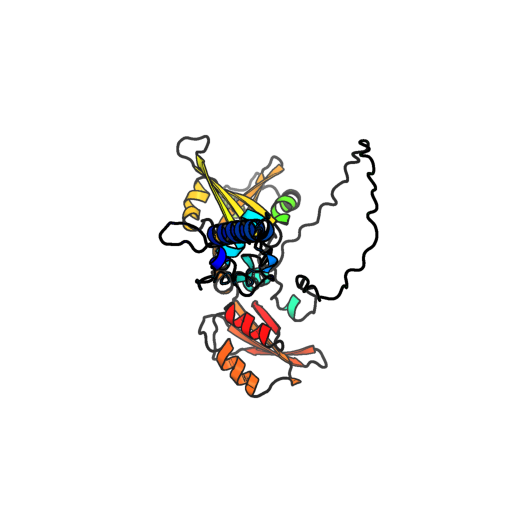2.493 1.00 81.38 317 LEU A O 1
ATOM 2580 N N . LYS A 1 318 ? -22.033 -3.893 -10.378 1.00 78.88 318 LYS A N 1
ATOM 2581 C CA . LYS A 1 318 ? -22.497 -2.628 -9.791 1.00 78.88 318 LYS A CA 1
ATOM 2582 C C . LYS A 1 318 ? -21.645 -1.442 -10.243 1.00 78.88 318 LYS A C 1
ATOM 2584 O O . LYS A 1 318 ? -22.192 -0.383 -10.549 1.00 78.88 318 LYS A O 1
ATOM 2589 N N . GLU A 1 319 ? -20.330 -1.629 -10.317 1.00 76.75 319 GLU A N 1
ATOM 2590 C CA . GLU A 1 319 ? -19.371 -0.575 -10.651 1.00 76.75 319 GLU A CA 1
ATOM 2591 C C . GLU A 1 319 ? -18.991 -0.645 -12.132 1.00 76.75 319 GLU A C 1
ATOM 2593 O O . GLU A 1 319 ? -18.499 -1.658 -12.634 1.00 76.75 319 GLU A O 1
ATOM 2598 N N . LYS A 1 320 ? -19.254 0.443 -12.862 1.00 83.50 320 LYS A N 1
ATOM 2599 C CA . LYS A 1 320 ? -18.916 0.549 -14.284 1.00 83.50 320 LYS A CA 1
ATOM 2600 C C . LYS A 1 320 ? -17.529 1.151 -14.427 1.00 83.50 320 LYS A C 1
ATOM 2602 O O . LYS A 1 320 ? -17.334 2.301 -14.057 1.00 83.50 320 LYS A O 1
ATOM 2607 N N . GLY A 1 321 ? -16.627 0.424 -15.074 1.00 87.88 321 GLY A N 1
ATOM 2608 C CA . GLY A 1 321 ? -15.277 0.908 -15.360 1.00 87.88 321 GLY A CA 1
ATOM 2609 C C . GLY A 1 321 ? -14.822 0.611 -16.783 1.00 87.88 321 GLY A C 1
ATOM 2610 O O . GLY A 1 321 ? -15.624 0.461 -17.710 1.00 87.88 321 GLY A O 1
ATOM 2611 N N . ASN A 1 322 ? -13.507 0.560 -16.979 1.00 89.19 322 ASN A N 1
ATOM 2612 C CA . ASN A 1 322 ? -12.874 0.360 -18.284 1.00 89.19 322 ASN A CA 1
ATOM 2613 C C . ASN A 1 322 ? -12.168 -1.003 -18.426 1.00 89.19 322 ASN A C 1
ATOM 2615 O O . ASN A 1 322 ? -11.788 -1.363 -19.547 1.00 89.19 322 ASN A O 1
ATOM 2619 N N . GLN A 1 323 ? -12.033 -1.767 -17.339 1.00 93.75 323 GLN A N 1
ATOM 2620 C CA . GLN A 1 323 ? -11.329 -3.045 -17.314 1.00 93.75 323 GLN A CA 1
ATOM 2621 C C . GLN A 1 323 ? -12.228 -4.182 -17.794 1.00 93.75 323 GLN A C 1
ATOM 2623 O O . GLN A 1 323 ? -13.453 -4.167 -17.643 1.00 93.75 323 GLN A O 1
ATOM 2628 N N . ARG A 1 324 ? -11.608 -5.188 -18.418 1.00 94.25 324 ARG A N 1
ATOM 2629 C CA . ARG A 1 324 ? -12.331 -6.356 -18.940 1.00 94.25 324 ARG A CA 1
ATOM 2630 C C . ARG A 1 324 ? -12.586 -7.367 -17.828 1.00 94.25 324 ARG A C 1
ATOM 2632 O O . ARG A 1 324 ? -11.679 -7.662 -17.055 1.00 94.25 324 ARG A O 1
ATOM 2639 N N . LEU A 1 325 ? -13.776 -7.957 -17.830 1.00 93.69 325 LEU A N 1
ATOM 2640 C CA . LEU A 1 325 ? -14.138 -9.063 -16.951 1.00 93.69 325 LEU A CA 1
ATOM 2641 C C . LEU A 1 325 ? -14.144 -10.381 -17.730 1.00 93.69 325 LEU A C 1
ATOM 2643 O O . LEU A 1 325 ? -14.767 -10.492 -18.788 1.00 93.69 325 LEU A O 1
ATOM 2647 N N . TYR A 1 326 ? -13.480 -11.391 -17.182 1.00 94.31 326 TYR A N 1
ATOM 2648 C CA . TYR A 1 326 ? -13.517 -12.761 -17.674 1.00 94.31 326 TYR A CA 1
ATOM 2649 C C . TYR A 1 326 ? -14.032 -13.706 -16.590 1.00 94.31 326 TYR A C 1
ATOM 2651 O O . TYR A 1 326 ? -13.841 -13.473 -15.399 1.00 94.31 326 TYR A O 1
ATOM 2659 N N . PHE A 1 327 ? -14.603 -14.822 -17.023 1.00 92.31 327 PHE A N 1
ATOM 2660 C CA . PHE A 1 327 ? -14.907 -15.965 -16.172 1.00 92.31 327 PHE A CA 1
ATOM 2661 C C . PHE A 1 327 ? -14.088 -17.157 -16.649 1.00 92.31 327 PHE A C 1
ATOM 2663 O O . PHE A 1 327 ? -14.045 -17.440 -17.845 1.00 92.31 327 PHE A O 1
ATOM 2670 N N . TYR A 1 328 ? -13.413 -17.842 -15.736 1.00 92.44 328 TYR A N 1
ATOM 2671 C CA . TYR A 1 328 ? -12.755 -19.112 -16.010 1.00 92.44 328 TYR A CA 1
ATOM 2672 C C . TYR A 1 328 ? -13.563 -20.215 -15.341 1.00 92.44 328 TYR A C 1
ATOM 2674 O O . TYR A 1 328 ? -13.475 -20.402 -14.130 1.00 92.44 328 TYR A O 1
ATOM 2682 N N . ILE A 1 329 ? -14.389 -20.902 -16.128 1.00 90.81 329 ILE A N 1
ATOM 2683 C CA . ILE A 1 329 ? -15.189 -22.019 -15.628 1.00 90.81 329 ILE A CA 1
ATOM 2684 C C . ILE A 1 329 ? -14.273 -23.231 -15.569 1.00 90.81 329 ILE A C 1
ATOM 2686 O O . ILE A 1 329 ? -13.832 -23.715 -16.612 1.00 90.81 329 ILE A O 1
ATOM 2690 N N . LYS A 1 330 ? -13.969 -23.676 -14.354 1.00 90.19 330 LYS A N 1
ATOM 2691 C CA . LYS A 1 330 ? -13.010 -24.736 -14.061 1.00 90.19 330 LYS A CA 1
ATOM 2692 C C . LYS A 1 330 ? -13.752 -26.018 -13.704 1.00 90.19 330 LYS A C 1
ATOM 2694 O O . LYS A 1 330 ? -14.622 -26.005 -12.836 1.00 90.19 330 LYS A O 1
ATOM 2699 N N . ASN A 1 331 ? -13.408 -27.122 -14.353 1.00 87.50 331 ASN A N 1
ATOM 2700 C CA . ASN A 1 331 ? -13.820 -28.455 -13.949 1.00 87.50 331 ASN A CA 1
ATOM 2701 C C . ASN A 1 331 ? -12.905 -28.928 -12.804 1.00 87.50 331 ASN A C 1
ATOM 2703 O O . ASN A 1 331 ? -11.708 -29.118 -13.027 1.00 87.50 331 ASN A O 1
ATOM 2707 N N . PRO A 1 332 ? -13.426 -29.134 -11.581 1.00 82.44 332 PRO A N 1
ATOM 2708 C CA . PRO A 1 332 ? -12.594 -29.551 -10.453 1.00 82.44 332 PRO A CA 1
ATOM 2709 C C . PRO A 1 332 ? -11.999 -30.957 -10.607 1.00 82.44 332 PRO A C 1
ATOM 2711 O O . PRO A 1 332 ? -11.035 -31.279 -9.923 1.00 82.44 332 PRO A O 1
ATOM 2714 N N . ALA A 1 333 ? -12.572 -31.805 -11.471 1.00 83.12 333 ALA A N 1
ATOM 2715 C CA . ALA A 1 333 ? -12.164 -33.203 -11.596 1.00 83.12 333 ALA A CA 1
ATOM 2716 C C . ALA A 1 333 ? -10.849 -33.401 -12.372 1.00 83.12 333 ALA A C 1
ATOM 2718 O O . ALA A 1 333 ? -10.122 -34.350 -12.094 1.00 83.12 333 ALA A O 1
ATOM 2719 N N . ASP A 1 334 ? -10.559 -32.541 -13.351 1.00 83.62 334 ASP A N 1
ATOM 2720 C CA . ASP A 1 334 ? -9.422 -32.696 -14.271 1.00 83.62 334 ASP A CA 1
ATOM 2721 C C . ASP A 1 334 ? -8.652 -31.391 -14.538 1.00 83.62 334 ASP A C 1
ATOM 2723 O O . ASP A 1 334 ? -7.810 -31.348 -15.433 1.00 83.62 334 ASP A O 1
ATOM 2727 N N . ASP A 1 335 ? -8.933 -30.331 -13.773 1.00 77.81 335 ASP A N 1
ATOM 2728 C CA . ASP A 1 335 ? -8.308 -29.002 -13.873 1.00 77.81 335 ASP A CA 1
ATOM 2729 C C . ASP A 1 335 ? -8.531 -28.279 -15.219 1.00 77.81 335 ASP A C 1
ATOM 2731 O O . ASP A 1 335 ? -8.027 -27.174 -15.448 1.00 77.81 335 ASP A O 1
ATOM 2735 N N . THR A 1 336 ? -9.336 -28.857 -16.115 1.00 85.81 336 THR A N 1
ATOM 2736 C CA . THR A 1 336 ? -9.662 -28.232 -17.396 1.00 85.81 336 THR A CA 1
ATOM 2737 C C . THR A 1 336 ? -10.623 -27.069 -17.195 1.00 85.81 336 THR A C 1
ATOM 2739 O O . THR A 1 336 ? -11.382 -27.002 -16.228 1.00 85.81 336 THR A O 1
ATOM 2742 N N . GLY A 1 337 ? -10.616 -26.108 -18.112 1.00 87.38 337 GLY A N 1
ATOM 2743 C CA . GLY A 1 337 ? -11.554 -25.006 -18.013 1.00 87.38 337 GLY A CA 1
ATOM 2744 C C . GLY A 1 337 ? -11.649 -24.159 -19.261 1.00 87.38 337 GLY A C 1
ATOM 2745 O O . GLY A 1 337 ? -10.783 -24.176 -20.138 1.00 87.38 337 GLY A O 1
ATOM 2746 N N . VAL A 1 338 ? -12.732 -23.393 -19.329 1.00 90.75 338 VAL A N 1
ATOM 2747 C CA . VAL A 1 338 ? -13.023 -22.492 -20.442 1.00 90.75 338 VAL A CA 1
ATOM 2748 C C . VAL A 1 338 ? -12.991 -21.058 -19.939 1.00 90.75 338 VAL A C 1
ATOM 2750 O O . VAL A 1 338 ? -13.673 -20.704 -18.977 1.00 90.75 338 VAL A O 1
ATOM 2753 N N . LYS A 1 339 ? -12.200 -20.215 -20.611 1.00 92.31 339 LYS A N 1
ATOM 2754 C CA . LYS A 1 339 ? -12.159 -18.773 -20.355 1.00 92.31 339 LYS A CA 1
ATOM 2755 C C . LYS A 1 339 ? -13.178 -18.059 -21.240 1.00 92.31 339 LYS A C 1
ATOM 2757 O O . LYS A 1 339 ? -13.064 -18.079 -22.462 1.00 92.31 339 LYS A O 1
ATOM 2762 N N . LEU A 1 340 ? -14.137 -17.393 -20.613 1.00 91.75 340 LEU A N 1
ATOM 2763 C CA . LEU A 1 340 ? -15.216 -16.646 -21.247 1.00 91.75 340 LEU A CA 1
ATOM 2764 C C . LEU A 1 340 ? -15.030 -15.149 -20.992 1.00 91.75 340 LEU A C 1
ATOM 2766 O O . LEU A 1 340 ? -14.703 -14.738 -19.880 1.00 91.75 340 LEU A O 1
ATOM 2770 N N . LEU A 1 341 ? -15.225 -14.328 -22.023 1.00 91.50 341 LEU A N 1
ATOM 2771 C CA . LEU A 1 341 ? -15.220 -12.869 -21.906 1.00 91.50 341 LEU A CA 1
ATOM 2772 C C . LEU A 1 341 ? -16.637 -12.378 -21.607 1.00 91.50 341 LEU A C 1
ATOM 2774 O O . LEU A 1 341 ? -17.569 -12.719 -22.333 1.00 91.50 341 LEU A O 1
ATOM 2778 N N . SER A 1 342 ? -16.780 -11.510 -20.608 1.00 88.69 342 SER A N 1
ATOM 2779 C CA . SER A 1 342 ? -18.001 -10.727 -20.437 1.00 88.69 342 SER A CA 1
ATOM 2780 C C . SER A 1 342 ? -18.018 -9.604 -21.473 1.00 88.69 342 SER A C 1
ATOM 2782 O O . SER A 1 342 ? -17.355 -8.580 -21.316 1.00 88.69 342 SER A O 1
ATOM 2784 N N . SER A 1 343 ? -18.704 -9.822 -22.595 1.00 81.56 343 SER A N 1
ATOM 2785 C CA . SER A 1 343 ? -18.710 -8.867 -23.712 1.00 81.56 343 SER A CA 1
ATOM 2786 C C . SER A 1 343 ? -19.498 -7.591 -23.413 1.00 81.56 343 SER A C 1
ATOM 2788 O O . SER A 1 343 ? -19.173 -6.537 -23.953 1.00 81.56 343 SER A O 1
ATOM 2790 N N . GLU A 1 344 ? -20.522 -7.683 -22.565 1.00 82.19 344 GLU A N 1
ATOM 2791 C CA . GLU A 1 344 ? -21.429 -6.569 -22.268 1.00 82.19 344 GLU A CA 1
ATOM 2792 C C . GLU A 1 344 ? -20.931 -5.679 -21.126 1.00 82.19 344 GLU A C 1
ATOM 2794 O O . GLU A 1 344 ? -21.263 -4.494 -21.079 1.00 82.19 344 GLU A O 1
ATOM 2799 N N . TYR A 1 345 ? -20.110 -6.222 -20.222 1.00 84.31 345 TYR A N 1
ATOM 2800 C CA . TYR A 1 345 ? -19.734 -5.538 -18.991 1.00 84.31 345 TYR A CA 1
ATOM 2801 C C . TYR A 1 345 ? -18.240 -5.237 -18.930 1.00 84.31 345 TYR A C 1
ATOM 2803 O O . TYR A 1 345 ? -17.386 -6.113 -19.076 1.00 84.31 345 TYR A O 1
ATOM 2811 N N . LYS A 1 346 ? -17.944 -3.971 -18.642 1.00 89.62 346 LYS A N 1
ATOM 2812 C CA . LYS A 1 346 ? -16.645 -3.517 -18.156 1.00 89.62 346 LYS A CA 1
ATOM 2813 C C . LYS A 1 346 ? -16.796 -3.072 -16.714 1.00 89.62 346 LYS A C 1
ATOM 2815 O O . LYS A 1 346 ? -17.811 -2.469 -16.364 1.00 89.62 346 LYS A O 1
ATOM 2820 N N . ILE A 1 347 ? -15.781 -3.359 -15.921 1.00 92.06 347 ILE A N 1
ATOM 2821 C CA . ILE A 1 347 ? -15.799 -3.147 -14.477 1.00 92.06 347 ILE A CA 1
ATOM 2822 C C . ILE A 1 347 ? -14.711 -2.166 -14.068 1.00 92.06 347 ILE A C 1
ATOM 2824 O O . ILE A 1 347 ? -13.768 -1.917 -14.828 1.00 92.06 347 ILE A O 1
ATOM 2828 N N . GLU A 1 348 ? -14.873 -1.612 -12.880 1.00 92.12 348 GLU A N 1
ATOM 2829 C CA . GLU A 1 348 ? -13.803 -0.980 -12.121 1.00 92.12 348 GLU A CA 1
ATOM 2830 C C . GLU A 1 348 ? -13.370 -1.975 -11.044 1.00 92.12 348 GLU A C 1
ATOM 2832 O O . GLU A 1 348 ? -14.189 -2.432 -10.254 1.00 92.12 348 GLU A O 1
ATOM 2837 N N . ILE A 1 349 ? -12.110 -2.401 -11.074 1.00 93.50 349 ILE A N 1
ATOM 2838 C CA . ILE A 1 349 ? -11.548 -3.303 -10.072 1.00 93.50 349 ILE A CA 1
ATOM 2839 C C . ILE A 1 349 ? -11.271 -2.468 -8.825 1.00 93.50 349 ILE A C 1
ATOM 2841 O O . ILE A 1 349 ? -10.381 -1.615 -8.831 1.00 93.50 349 ILE A O 1
ATOM 2845 N N . SER A 1 350 ? -12.019 -2.742 -7.762 1.00 91.50 350 SER A N 1
ATOM 2846 C CA . SER A 1 350 ? -11.920 -2.055 -6.478 1.00 91.50 350 SER A CA 1
ATOM 2847 C C . SER A 1 350 ? -11.581 -3.020 -5.340 1.00 91.50 350 SER A C 1
ATOM 2849 O O . SER A 1 350 ? -11.787 -4.234 -5.424 1.00 91.50 350 SER A O 1
ATOM 2851 N N . ASP A 1 351 ? -11.041 -2.466 -4.256 1.00 89.62 351 ASP A N 1
ATOM 2852 C CA . ASP A 1 351 ? -10.723 -3.211 -3.034 1.00 89.62 351 ASP A CA 1
ATOM 2853 C C . ASP A 1 351 ? -11.986 -3.836 -2.410 1.00 89.62 351 ASP A C 1
ATOM 2855 O O . ASP A 1 351 ? -11.986 -5.009 -2.035 1.00 89.62 351 ASP A O 1
ATOM 2859 N N . GLU A 1 352 ? -13.100 -3.092 -2.400 1.00 89.06 352 GLU A N 1
ATOM 2860 C CA . GLU A 1 352 ? -14.410 -3.561 -1.925 1.00 89.06 352 GLU A CA 1
ATOM 2861 C C . GLU A 1 352 ? -14.888 -4.792 -2.710 1.00 89.06 352 GLU A C 1
ATOM 2863 O O . GLU A 1 352 ? -15.324 -5.783 -2.117 1.00 89.06 352 GLU A O 1
ATOM 2868 N N . MET A 1 353 ? -14.740 -4.774 -4.039 1.00 89.81 353 MET A N 1
ATOM 2869 C CA . MET A 1 353 ? -15.102 -5.898 -4.903 1.00 89.81 353 MET A CA 1
ATOM 2870 C C . MET A 1 353 ? -14.269 -7.151 -4.600 1.00 89.81 353 MET A C 1
ATOM 2872 O O . MET A 1 353 ? -14.819 -8.251 -4.496 1.00 89.81 353 MET A O 1
ATOM 2876 N N . LEU A 1 354 ? -12.949 -7.005 -4.436 1.00 91.81 354 LEU A N 1
ATOM 2877 C CA . LEU A 1 354 ? -12.061 -8.128 -4.117 1.00 91.81 354 LEU A CA 1
ATOM 2878 C C . LEU A 1 354 ? -12.330 -8.689 -2.715 1.00 91.81 354 LEU A C 1
ATOM 2880 O O . LEU A 1 354 ? -12.348 -9.909 -2.546 1.00 91.81 354 LEU A O 1
ATOM 2884 N N . ARG A 1 355 ? -12.629 -7.832 -1.729 1.00 89.75 355 ARG A N 1
ATOM 2885 C CA . ARG A 1 355 ? -13.075 -8.269 -0.396 1.00 89.75 355 ARG A CA 1
ATOM 2886 C C . ARG A 1 355 ? -14.374 -9.054 -0.466 1.00 89.75 355 ARG A C 1
ATOM 2888 O O . ARG A 1 355 ? -14.449 -10.126 0.124 1.00 89.75 355 ARG A O 1
ATOM 2895 N N . ALA A 1 356 ? -15.372 -8.567 -1.202 1.00 88.50 356 ALA A N 1
ATOM 2896 C CA . ALA A 1 356 ? -16.645 -9.269 -1.354 1.00 88.50 356 ALA A CA 1
ATOM 2897 C C . ALA A 1 356 ? -16.459 -10.667 -1.970 1.00 88.50 356 ALA A C 1
ATOM 2899 O O . ALA A 1 356 ? -17.086 -11.628 -1.526 1.00 88.50 356 ALA A O 1
ATOM 2900 N N . LEU A 1 357 ? -15.563 -10.794 -2.956 1.00 88.50 357 LEU A N 1
ATOM 2901 C CA . LEU A 1 357 ? -15.219 -12.078 -3.574 1.00 88.50 357 LEU A CA 1
ATOM 2902 C C . LEU A 1 357 ? -14.478 -13.015 -2.615 1.00 88.50 357 LEU A C 1
ATOM 2904 O O . LEU A 1 357 ? -14.807 -14.197 -2.552 1.00 88.50 357 LEU A O 1
ATOM 2908 N N . SER A 1 358 ? -13.534 -12.483 -1.841 1.00 87.50 358 SER A N 1
ATOM 2909 C CA . SER A 1 358 ? -12.793 -13.234 -0.823 1.00 87.50 358 SER A CA 1
ATOM 2910 C C . SER A 1 358 ? -13.707 -13.735 0.305 1.00 87.50 358 SER A C 1
ATOM 2912 O O . SER A 1 358 ? -13.664 -14.909 0.662 1.00 87.50 358 SER A O 1
ATOM 2914 N N . HIS A 1 359 ? -14.627 -12.896 0.796 1.00 86.75 359 HIS A N 1
ATOM 2915 C CA . HIS A 1 359 ? -15.597 -13.271 1.833 1.00 86.75 359 HIS A CA 1
ATOM 2916 C C . HIS A 1 359 ? -16.571 -14.368 1.401 1.00 86.75 359 HIS A C 1
ATOM 2918 O O . HIS A 1 359 ? -17.016 -15.148 2.241 1.00 86.75 359 HIS A O 1
ATOM 2924 N N . ALA A 1 360 ? -16.895 -14.456 0.107 1.00 83.38 360 ALA A N 1
ATOM 2925 C CA . ALA A 1 360 ? -17.707 -15.554 -0.408 1.00 83.38 360 ALA A CA 1
ATOM 2926 C C . ALA A 1 360 ? -16.994 -16.917 -0.284 1.00 83.38 360 ALA A C 1
ATOM 2928 O O . ALA A 1 360 ? -17.661 -17.946 -0.348 1.00 83.38 360 ALA A O 1
ATOM 2929 N N . ASN A 1 361 ? -15.661 -16.923 -0.128 1.00 80.19 361 ASN A N 1
ATOM 2930 C CA . ASN A 1 361 ? -14.780 -18.086 0.057 1.00 80.19 361 ASN A CA 1
ATOM 2931 C C . ASN A 1 361 ? -14.996 -19.238 -0.945 1.00 80.19 361 ASN A C 1
ATOM 2933 O O . ASN A 1 361 ? -14.752 -20.408 -0.659 1.00 80.19 361 ASN A O 1
ATOM 2937 N N . LYS A 1 362 ? -15.499 -18.887 -2.127 1.00 82.62 362 LYS A N 1
ATOM 2938 C CA . LYS A 1 362 ? -15.946 -19.810 -3.176 1.00 82.62 362 LYS A CA 1
ATOM 2939 C C . LYS A 1 362 ? -15.250 -19.548 -4.507 1.00 82.62 362 LYS A C 1
ATOM 2941 O O . LYS A 1 362 ? -15.078 -20.437 -5.336 1.00 82.62 362 LYS A O 1
ATOM 2946 N N . TYR A 1 363 ? -14.835 -18.302 -4.714 1.00 86.25 363 TYR A N 1
ATOM 2947 C CA . TYR A 1 363 ? -14.274 -17.833 -5.969 1.00 86.25 363 TYR A CA 1
ATOM 2948 C C . TYR A 1 363 ? -12.837 -17.403 -5.775 1.00 86.25 363 TYR A C 1
ATOM 2950 O O . TYR A 1 363 ? -12.522 -16.628 -4.876 1.00 86.25 363 TYR A O 1
ATOM 2958 N N . GLN A 1 364 ? -11.978 -17.854 -6.680 1.00 88.81 364 GLN A N 1
ATOM 2959 C CA . GLN A 1 364 ? -10.638 -17.304 -6.802 1.00 88.81 364 GLN A CA 1
ATOM 2960 C C . GLN A 1 364 ? -10.633 -16.223 -7.876 1.00 88.81 364 GLN A C 1
ATOM 2962 O O . GLN A 1 364 ? -11.393 -16.277 -8.848 1.00 88.81 364 GLN A O 1
ATOM 2967 N N . VAL A 1 365 ? -9.757 -15.239 -7.719 1.00 92.19 365 VAL A N 1
ATOM 2968 C CA . VAL A 1 365 ? -9.646 -14.120 -8.651 1.00 92.19 365 VAL A CA 1
ATOM 2969 C C . VAL A 1 365 ? -8.191 -13.925 -9.009 1.00 92.19 365 VAL A C 1
ATOM 2971 O O . VAL A 1 365 ? -7.334 -13.892 -8.132 1.00 92.19 365 VAL A O 1
ATOM 2974 N N . TYR A 1 366 ? -7.925 -13.751 -10.300 1.00 93.81 366 TYR A N 1
ATOM 2975 C CA . TYR A 1 366 ? -6.630 -13.277 -10.760 1.00 93.81 366 TYR A CA 1
ATOM 2976 C C . TYR A 1 366 ? -6.787 -12.055 -11.662 1.00 93.81 366 TYR A C 1
ATOM 2978 O O . TYR A 1 366 ? -7.753 -11.917 -12.422 1.00 93.81 366 TYR A O 1
ATOM 2986 N N . LEU A 1 367 ? -5.805 -11.170 -11.581 1.00 94.12 367 LEU A N 1
ATOM 2987 C CA . LEU A 1 367 ? -5.688 -9.929 -12.324 1.00 94.12 367 LEU A CA 1
ATOM 2988 C C . LEU A 1 367 ? -4.566 -10.057 -13.364 1.00 94.12 367 LEU A C 1
ATOM 2990 O O . LEU A 1 367 ? -3.640 -10.861 -13.218 1.00 94.12 367 LEU A O 1
ATOM 2994 N N . ASN A 1 368 ? -4.671 -9.289 -14.447 1.00 87.88 368 ASN A N 1
ATOM 2995 C CA . ASN A 1 368 ? -3.654 -9.201 -15.500 1.00 87.88 368 ASN A CA 1
ATOM 2996 C C . ASN A 1 368 ? -3.341 -7.755 -15.843 1.00 87.88 368 ASN A C 1
ATOM 2998 O O . ASN A 1 368 ? -4.325 -6.983 -15.963 1.00 87.88 368 ASN A O 1
#